Protein AF-A0A6V8LMF3-F1 (afdb_monomer)

Organism: NCBI:txid2730080

Solvent-accessible surface area (backbone atoms only — not comparable to full-atom values): 25189 Å² total; per-residue (Å²): 109,76,64,63,50,51,52,49,38,40,50,51,19,36,48,52,44,14,54,53,32,32,77,78,60,32,67,36,40,14,51,28,51,42,49,39,64,62,37,48,78,72,74,41,66,30,35,43,54,51,30,29,53,50,18,48,52,34,20,50,54,44,48,53,54,42,51,53,53,43,52,54,30,54,76,69,75,42,95,41,70,72,56,52,54,54,45,51,57,57,26,46,41,9,45,52,21,30,60,53,60,75,50,78,92,62,89,83,83,75,89,79,80,83,77,92,78,90,75,82,78,86,81,84,91,80,89,87,91,82,90,87,88,87,86,92,74,93,69,85,76,75,70,76,80,70,62,70,58,76,77,80,84,77,72,82,71,38,59,34,19,46,51,2,17,51,50,14,30,52,53,38,47,50,46,68,75,65,45,96,54,73,58,32,66,48,29,69,79,39,78,48,23,34,49,28,50,28,46,55,33,9,52,50,4,15,52,42,11,49,39,48,69,40,100,56,12,57,59,43,41,53,53,55,26,40,51,55,26,49,53,54,52,50,41,48,52,43,23,75,73,68,43,54,88,52,32,74,72,92,62,91,75,76,95,40,70,55,46,49,57,25,44,29,46,29,70,74,50,72,61,63,59,37,51,53,50,51,52,46,17,45,72,54,9,18,20,35,55,57,55,67,39,49,69,39,36,55,22,51,58,29,10,58,71,31,96,56,34,54,87,73,64,73,63,38,57,55,44,21,55,51,46,27,50,50,52,42,50,47,26,31,50,38,37,74,69,66,57,56,70,66,60,55,48,51,51,51,48,51,54,44,52,51,43,50,48,36,16,69,55,49,3,27,73,37,9,20,25,41,26,53,43,24,55,41,36,50,38,52,49,29,25,58,54,11,70,73,14,53,56,40,68,40,48,47,84,86,69,80,76,83,49,55,32,31,50,64,36,37,42,68,17,40,46,74,70,24,55,75,68,35,38,61,39,62,44,42,30,73,66,59,62,42,42,86,45,36,91,78,40,35,46,43,52,19,49,76,85,42,76,52,94,60,38,58,46,51,51,27,8,53,54,17,10,50,43,28,35,52,61,48,50,59,78,72

InterPro domains:
  IPR017896 4Fe-4S ferredoxin-type, iron-sulphur binding domain [PF13187] (399-442)
  IPR017896 4Fe-4S ferredoxin-type, iron-sulphur binding domain [PS51379] (391-419)
  IPR017900 4Fe-4S ferredoxin, iron-sulphur binding, conserved site [PS00198] (428-439)
  IPR051684 Electron Transfer/Redox Process [PTHR30176] (280-446)

Nearest PDB structures (foldseek):
  8vp8-assembly1_B  TM=1.347E-01  e=2.973E+00  Acetivibrio thermocellus ATCC 27405

Sequence (476 aa):
MRRALLTLLAALGFLLPAAHAHRWHGLPEALAWLVPALALFTGREFARRAAQLALLAGSLVLVDTMLHFIMLRSAMGAPWMRLALILSASALVPLAAAWALERPLSPTARAGRESPGDAAPEGPTGASPEEETASREGRSEVAPRAVAASPALAGRSPWPGLAAAALAFAGLAAVQLKAARPMLLAERFVPGAGWLEAALLALYAGFAAEALLRKDGGRARRLLWGVFSAAFFAQLALGLAGFDRFLMSGALHLPVPALIAAGPLYRGEGLFMLALFAGAVLLVGPGWCSHLCYIGAWDSACSQALKRPAEAPRRMRAARAVLAALALGGAWAMGRAGVPAWTAGALAAGFGLAGVGVMLFVSRRLGVMAHCAGWCPMGLAAGLLGRLSPWRLAVAEGCTGCGRCARACRYDALRPEDLARRAPGVSCSLCRDCLERCPHGVLSLTFLGRSRPWTEPAYAALAGALMAVFLGVARL

Mean predicted aligned error: 9.62 Å

pLDDT: mean 84.79, std 18.77, range [25.39, 98.0]

Foldseek 3Di:
DLLVVLLVLLVLLLQLLLVVCCVPPNNLLSVLSCLLVVLLVVVDPLSLVVSLVSSLVSLVVLVVVLVVVLVVCVVVVHDCPVVNVVSNVSSVSSVVSSVSSVDRSDPPPPPDDPDPDPDDDDDDDDDDDDDDDDDDDDDPPPPPPQPPQLPPDDDPDLVLLNLLLVLLLVLLVCCCVPPPDPLFLLCLVPPPNSSSLSSNLSNQLSVQLVCCVDLCNLVSLLVLLQVLLVLLVVLVVCCVVVVVSSADPPDDDPLAVLCLQLVCLQAVDDPPSVVVLLVLCQLQFLLCLSQPRSVSSLLLVLLVLDPWFAQDDPVLQVQLVVLLCCRNVVSNVCSVVVPDPVVNVVVSVVLRVVLSVCSNPVSNVRSASSSLQRRRSVSLVSLVSSVNHQKFKFFAPPDPLPCQLCRQHSQNFCPSVCVVVRGTHSNDSVSCSSQSRDPSNRIAMGGNPDGDSCRSSNSSSSSSSVSSNCSRSVHD

Secondary structure (DSSP, 8-state):
-HHHHHHHHHHHHHHHHHHHHHHHH-HHHHHHHHHHHHHGGG--HHHHHHHHHHHHHHHHHHHHHHHHHHHHHHHTT---HHHHHHHHHHHHHHHHHHHHTTS-SS-TTS-S-------PPPPPP----------------------------SS--SHHHHHHHHHHHHHHHHHHHH-SS--STGGGTSTTHHHHHHHHHHHHHHHHHHHHTSTTHHHHHHHHHHHHHHHHHHHHHHHHTT-GGG-SSSS-----TTHHHHHHHHHS--THHHHHHHHHHHHHGGGHHHHT-HHHHHHHHHHTTSSSPPPPPTHHHHHHHHHHHHHHHHHHHHHHTT--HHHHHHHHHHHHHHHHHIIIIIIHHHSS-HIIIII-HHHHHHHHHGGGSSEEEEE-TT-----TTGGG-TT----HHHHHTTS--TT-----TTGGG-TT--EEEEETTB--TTHHHHHHHHHHHHHHHHHHT---

Radius of gyration: 27.99 Å; Cα contacts (8 Å, |Δi|>4): 701; chains: 1; bounding box: 74×51×94 Å

Structure (mmCIF, N/CA/C/O backbone):
data_AF-A0A6V8LMF3-F1
#
_entry.id   AF-A0A6V8LMF3-F1
#
loop_
_atom_site.group_PDB
_atom_site.id
_atom_site.type_symbol
_atom_site.label_atom_id
_atom_site.label_alt_id
_atom_site.label_comp_id
_atom_site.label_asym_id
_atom_site.label_entity_id
_atom_site.label_seq_id
_atom_site.pdbx_PDB_ins_code
_atom_site.Cartn_x
_atom_site.Cartn_y
_atom_site.Cartn_z
_atom_site.occupancy
_atom_site.B_iso_or_equiv
_atom_site.auth_seq_id
_atom_site.auth_comp_id
_atom_site.auth_asym_id
_atom_site.auth_atom_id
_atom_site.pdbx_PDB_model_num
ATOM 1 N N . MET A 1 1 ? 32.854 28.555 0.740 1.00 59.69 1 MET A N 1
ATOM 2 C CA . MET A 1 1 ? 33.707 27.584 0.010 1.00 59.69 1 MET A CA 1
ATOM 3 C C . MET A 1 1 ? 33.389 26.124 0.350 1.00 59.69 1 MET A C 1
ATOM 5 O O . MET A 1 1 ? 32.987 25.402 -0.549 1.00 59.69 1 MET A O 1
ATOM 9 N N . ARG A 1 2 ? 33.451 25.681 1.619 1.00 78.12 2 ARG A N 1
ATOM 10 C CA . ARG A 1 2 ? 33.217 24.263 1.994 1.00 78.12 2 ARG A CA 1
ATOM 11 C C . ARG A 1 2 ? 31.856 23.687 1.557 1.00 78.12 2 ARG A C 1
ATOM 13 O O . ARG A 1 2 ? 31.804 22.556 1.106 1.00 78.12 2 ARG A O 1
ATOM 20 N N . ARG A 1 3 ? 30.763 24.458 1.649 1.00 74.31 3 ARG A N 1
ATOM 21 C CA . ARG A 1 3 ? 29.421 24.003 1.223 1.00 74.31 3 ARG A CA 1
ATOM 22 C C . ARG A 1 3 ? 29.290 23.868 -0.292 1.00 74.31 3 ARG A C 1
ATOM 24 O O . ARG A 1 3 ? 28.854 22.825 -0.746 1.00 74.31 3 ARG A O 1
ATOM 31 N N . ALA A 1 4 ? 29.726 24.886 -1.036 1.00 80.19 4 ALA A N 1
ATOM 32 C CA . ALA A 1 4 ? 29.728 24.874 -2.499 1.00 80.19 4 ALA A CA 1
ATOM 33 C C . ALA A 1 4 ? 30.527 23.682 -3.055 1.00 80.19 4 ALA A C 1
ATOM 35 O O . ALA A 1 4 ? 30.099 23.037 -4.006 1.00 80.19 4 ALA A O 1
ATOM 36 N N . LEU A 1 5 ? 31.647 23.342 -2.404 1.00 83.00 5 LEU A N 1
ATOM 37 C CA . LEU A 1 5 ? 32.447 22.171 -2.749 1.00 83.00 5 LEU A CA 1
ATOM 38 C C . LEU A 1 5 ? 31.700 20.852 -2.483 1.00 83.00 5 LEU A C 1
ATOM 40 O O . LEU A 1 5 ? 31.693 19.981 -3.344 1.00 83.00 5 LEU A O 1
ATOM 44 N N . LEU A 1 6 ? 31.041 20.705 -1.327 1.00 81.88 6 LEU A N 1
ATOM 45 C CA . LEU A 1 6 ? 30.266 19.497 -1.003 1.00 81.88 6 LEU A CA 1
ATOM 46 C C . LEU A 1 6 ? 29.049 19.327 -1.924 1.00 81.88 6 LEU A C 1
ATOM 48 O O . LEU A 1 6 ? 28.745 18.208 -2.327 1.00 81.88 6 LEU A O 1
ATOM 52 N N . THR A 1 7 ? 28.371 20.419 -2.289 1.00 82.25 7 THR A N 1
ATOM 53 C CA . THR A 1 7 ? 27.249 20.379 -3.239 1.00 82.25 7 THR A CA 1
ATOM 54 C C . THR A 1 7 ? 27.712 20.060 -4.655 1.00 82.25 7 THR A C 1
ATOM 56 O O . THR A 1 7 ? 27.062 19.268 -5.329 1.00 82.25 7 THR A O 1
ATOM 59 N N . LEU A 1 8 ? 28.845 20.622 -5.093 1.00 86.75 8 LEU A N 1
ATOM 60 C CA . LEU A 1 8 ? 29.443 20.301 -6.390 1.00 86.75 8 LEU A CA 1
ATOM 61 C C . LEU A 1 8 ? 29.857 18.827 -6.451 1.00 86.75 8 LEU A C 1
ATOM 63 O O . LEU A 1 8 ? 29.553 18.143 -7.422 1.00 86.75 8 LEU A O 1
ATOM 67 N N . LEU A 1 9 ? 30.498 18.326 -5.393 1.00 88.81 9 LEU A N 1
ATOM 68 C CA . LEU A 1 9 ? 30.912 16.930 -5.296 1.00 88.81 9 LEU A CA 1
ATOM 69 C C . LEU A 1 9 ? 29.707 15.981 -5.310 1.00 88.81 9 LEU A C 1
ATOM 71 O O . LEU A 1 9 ? 29.722 14.993 -6.037 1.00 88.81 9 LEU A O 1
ATOM 75 N N . ALA A 1 10 ? 28.644 16.306 -4.568 1.00 86.81 10 ALA A N 1
ATOM 76 C CA . ALA A 1 10 ? 27.396 15.549 -4.606 1.00 86.81 10 ALA A CA 1
ATOM 77 C C . ALA A 1 10 ? 26.768 15.554 -6.009 1.00 86.81 10 ALA A C 1
ATOM 79 O O . ALA A 1 10 ? 26.396 14.495 -6.509 1.00 86.81 10 ALA A O 1
ATOM 80 N N . ALA A 1 11 ? 26.700 16.715 -6.670 1.00 89.25 11 ALA A N 1
ATOM 81 C CA . ALA A 1 11 ? 26.161 16.831 -8.023 1.00 89.25 11 ALA A CA 1
ATOM 82 C C . ALA A 1 11 ? 26.953 15.979 -9.028 1.00 89.25 11 ALA A C 1
ATOM 84 O O . ALA A 1 11 ? 26.361 15.182 -9.754 1.00 89.25 11 ALA A O 1
ATOM 85 N N . LEU A 1 12 ? 28.285 16.081 -9.024 1.00 91.62 12 LEU A N 1
ATOM 86 C CA . LEU A 1 12 ? 29.156 15.273 -9.884 1.00 91.62 12 LEU A CA 1
ATOM 87 C C . LEU A 1 12 ? 29.025 13.772 -9.593 1.00 91.62 12 LEU A C 1
ATOM 89 O O . LEU A 1 12 ? 28.978 12.970 -10.525 1.00 91.62 12 LEU A O 1
ATOM 93 N N . GLY A 1 13 ? 28.912 13.397 -8.316 1.00 92.06 13 GLY A N 1
ATOM 94 C CA . GLY A 1 13 ? 28.732 12.009 -7.894 1.00 92.06 13 GLY A CA 1
ATOM 95 C C . GLY A 1 13 ? 27.474 11.353 -8.464 1.00 92.06 13 GLY A C 1
ATOM 96 O O . GLY A 1 13 ? 27.525 10.179 -8.815 1.00 92.06 13 GLY A O 1
ATOM 97 N N . PHE A 1 14 ? 26.370 12.095 -8.603 1.00 93.25 14 PHE A N 1
ATOM 98 C CA . PHE A 1 14 ? 25.139 11.589 -9.227 1.00 93.25 14 PHE A CA 1
ATOM 99 C C . PHE A 1 14 ? 25.149 11.696 -10.755 1.00 93.25 14 PHE A C 1
ATOM 101 O O . PHE A 1 14 ? 24.626 10.813 -11.435 1.00 93.25 14 PHE A O 1
ATOM 108 N N . LEU A 1 15 ? 25.757 12.752 -11.305 1.00 94.19 15 LEU A N 1
ATOM 109 C CA . LEU A 1 15 ? 25.817 12.969 -12.752 1.00 94.19 15 LEU A CA 1
ATOM 110 C C . LEU A 1 15 ? 26.652 11.909 -13.474 1.00 94.19 15 LEU A C 1
ATOM 112 O O . LEU A 1 15 ? 26.315 11.558 -14.598 1.00 94.19 15 LEU A O 1
ATOM 116 N N . LEU A 1 16 ? 27.712 11.384 -12.854 1.00 93.12 16 LEU A N 1
ATOM 117 C CA . LEU A 1 16 ? 28.588 10.392 -13.487 1.00 93.12 16 LEU A CA 1
ATOM 118 C C . LEU A 1 16 ? 27.876 9.051 -13.776 1.00 93.12 16 LEU A C 1
ATOM 120 O O . LEU A 1 16 ? 27.836 8.659 -14.946 1.00 93.12 16 LEU A O 1
ATOM 124 N N . PRO A 1 17 ? 27.255 8.364 -12.792 1.00 92.19 17 PRO A N 1
ATOM 125 C CA . PRO A 1 17 ? 26.441 7.175 -13.056 1.00 92.19 17 PRO A CA 1
ATOM 126 C C . PRO A 1 17 ? 25.257 7.464 -13.984 1.00 92.19 17 PRO A C 1
ATOM 128 O O . PRO A 1 17 ? 24.953 6.648 -14.850 1.00 92.19 17 PRO A O 1
ATOM 131 N N . ALA A 1 18 ? 24.625 8.637 -13.864 1.00 93.12 18 ALA A N 1
ATOM 132 C CA . ALA A 1 18 ? 23.522 9.025 -14.740 1.00 93.12 18 ALA A CA 1
ATOM 133 C C . ALA A 1 18 ? 23.970 9.184 -16.203 1.00 93.12 18 ALA A C 1
ATOM 135 O O . ALA A 1 18 ? 23.322 8.662 -17.106 1.00 93.12 18 ALA A O 1
ATOM 136 N N . ALA A 1 19 ? 25.100 9.849 -16.455 1.00 93.44 19 ALA A N 1
ATOM 137 C CA . ALA A 1 19 ? 25.666 9.995 -17.795 1.00 93.44 19 ALA A CA 1
ATOM 138 C C . ALA A 1 19 ? 26.094 8.643 -18.383 1.00 93.44 19 ALA A C 1
ATOM 140 O O . ALA A 1 19 ? 25.890 8.394 -19.573 1.00 93.44 19 ALA A O 1
ATOM 141 N N . HIS A 1 20 ? 26.641 7.755 -17.549 1.00 91.94 20 HIS A N 1
ATOM 142 C CA . HIS A 1 20 ? 26.930 6.383 -17.947 1.00 91.94 20 HIS A CA 1
ATOM 143 C C . HIS A 1 20 ? 25.646 5.644 -18.359 1.00 91.94 20 HIS A C 1
ATOM 145 O O . HIS A 1 20 ? 25.574 5.142 -19.479 1.00 91.94 20 HIS A O 1
ATOM 151 N N . ALA A 1 21 ? 24.611 5.650 -17.516 1.00 90.00 21 ALA A N 1
ATOM 152 C CA . ALA A 1 21 ? 23.329 5.019 -17.821 1.00 90.00 21 ALA A CA 1
ATOM 153 C C . ALA A 1 21 ? 22.676 5.608 -19.082 1.00 90.00 21 ALA A C 1
ATOM 155 O O . ALA A 1 21 ? 22.162 4.862 -19.908 1.00 90.00 21 ALA A O 1
ATOM 156 N N . HIS A 1 22 ? 22.776 6.925 -19.296 1.00 92.69 22 HIS A N 1
ATOM 157 C CA . HIS A 1 22 ? 22.253 7.574 -20.498 1.00 92.69 22 HIS A CA 1
ATOM 158 C C . HIS A 1 22 ? 22.8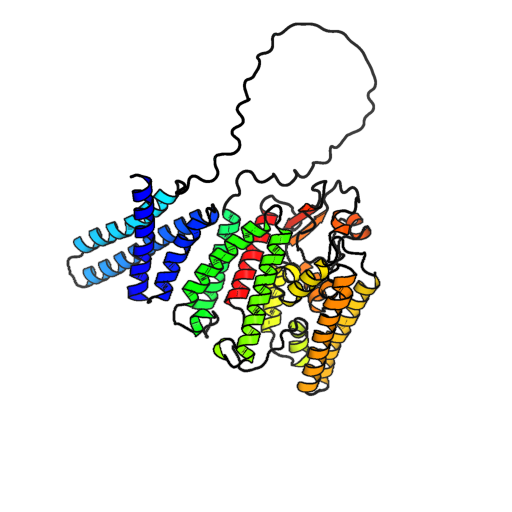65 7.011 -21.780 1.00 92.69 22 HIS A C 1
ATOM 160 O O . HIS A 1 22 ? 22.155 6.774 -22.756 1.00 92.69 22 HIS A O 1
ATOM 166 N N . ARG A 1 23 ? 24.180 6.775 -21.763 1.00 90.88 23 ARG A N 1
ATOM 167 C CA . ARG A 1 23 ? 24.924 6.275 -22.920 1.00 90.88 23 ARG A CA 1
ATOM 168 C C . ARG A 1 23 ? 24.527 4.851 -23.315 1.00 90.88 23 ARG A C 1
ATOM 170 O O . ARG A 1 23 ? 24.560 4.542 -24.501 1.00 90.88 23 ARG A O 1
ATOM 177 N N . TRP A 1 24 ? 24.200 3.998 -22.346 1.00 85.38 24 TRP A N 1
ATOM 178 C CA . TRP A 1 24 ? 23.953 2.569 -22.581 1.00 85.38 24 TRP A CA 1
ATOM 179 C C . TRP A 1 24 ? 22.476 2.193 -22.621 1.00 85.38 24 TRP A C 1
ATOM 181 O O . TRP A 1 24 ? 22.095 1.295 -23.365 1.00 85.38 24 TRP A O 1
ATOM 191 N N . HIS A 1 25 ? 21.653 2.891 -21.843 1.00 85.31 25 HIS A N 1
ATOM 192 C CA . HIS A 1 25 ? 20.264 2.518 -21.597 1.00 85.31 25 HIS A CA 1
ATOM 193 C C . HIS A 1 25 ? 19.264 3.656 -21.850 1.00 85.31 25 HIS A C 1
ATOM 195 O O . HIS A 1 25 ? 18.053 3.473 -21.744 1.00 85.31 25 HIS A O 1
ATOM 201 N N . GLY A 1 26 ? 19.749 4.842 -22.226 1.00 89.19 26 GLY A N 1
ATOM 202 C CA . GLY A 1 26 ? 18.910 5.980 -22.582 1.00 89.19 26 GLY A CA 1
ATOM 203 C C . GLY A 1 26 ? 18.492 6.857 -21.400 1.00 89.19 26 GLY A C 1
ATOM 204 O O . GLY A 1 26 ? 18.933 6.720 -20.259 1.00 89.19 26 GLY A O 1
ATOM 205 N N . LEU A 1 27 ? 17.670 7.863 -21.700 1.00 90.12 27 LEU A N 1
ATOM 206 C CA . LEU A 1 27 ? 17.324 8.938 -20.766 1.00 90.12 27 LEU A CA 1
ATOM 207 C C . LEU A 1 27 ? 16.587 8.481 -19.491 1.00 90.12 27 LEU A C 1
ATOM 209 O O . LEU A 1 27 ? 16.936 8.984 -18.422 1.00 90.12 27 LEU A O 1
ATOM 213 N N . PRO A 1 28 ? 15.596 7.572 -19.532 1.00 88.75 28 PRO A N 1
ATOM 214 C CA . PRO A 1 28 ? 14.814 7.280 -18.332 1.00 88.75 28 PRO A CA 1
ATOM 215 C C . PRO A 1 28 ? 15.634 6.616 -17.219 1.00 88.75 28 PRO A C 1
ATOM 217 O O . PRO A 1 28 ? 15.500 6.982 -16.051 1.00 88.75 28 PRO A O 1
ATOM 220 N N . GLU A 1 29 ? 16.542 5.710 -17.575 1.00 86.75 29 GLU A N 1
ATOM 221 C CA . GLU A 1 29 ? 17.447 5.079 -16.611 1.00 86.75 29 GLU A CA 1
ATOM 222 C C . GLU A 1 29 ? 18.454 6.078 -16.035 1.00 86.75 29 GLU A C 1
ATOM 224 O O . GLU A 1 29 ? 18.713 6.074 -14.832 1.00 86.75 29 GLU A O 1
ATOM 229 N N . ALA A 1 30 ? 18.950 7.010 -16.853 1.00 91.19 30 ALA A N 1
ATOM 230 C CA . ALA A 1 30 ? 19.786 8.110 -16.378 1.00 91.19 30 ALA A CA 1
ATOM 231 C C . ALA A 1 30 ? 19.070 8.973 -15.329 1.00 91.19 30 ALA A C 1
ATOM 233 O O . ALA A 1 30 ? 19.651 9.317 -14.300 1.00 91.19 30 ALA A O 1
ATOM 234 N N . LEU A 1 31 ? 17.791 9.289 -15.557 1.00 92.94 31 LEU A N 1
ATOM 235 C CA . LEU A 1 31 ? 16.988 10.053 -14.603 1.00 92.94 31 LEU A CA 1
ATOM 236 C C . LEU A 1 31 ? 16.766 9.286 -13.294 1.00 92.94 31 LEU A C 1
ATOM 238 O O . LEU A 1 31 ? 16.767 9.909 -12.231 1.00 92.94 31 LEU A O 1
ATOM 242 N N . ALA A 1 32 ? 16.635 7.955 -13.337 1.00 90.31 32 ALA A N 1
ATOM 243 C CA . ALA A 1 32 ? 16.480 7.130 -12.136 1.00 90.31 32 ALA A CA 1
ATOM 244 C C . ALA A 1 32 ? 17.669 7.289 -11.167 1.00 90.31 32 ALA A C 1
ATOM 246 O O . ALA A 1 32 ? 17.469 7.378 -9.954 1.00 90.31 32 ALA A O 1
ATOM 247 N N . TRP A 1 33 ? 18.892 7.435 -11.689 1.00 90.81 33 TRP A N 1
ATOM 248 C CA . TRP A 1 33 ? 20.096 7.708 -10.890 1.00 90.81 33 TRP A CA 1
ATOM 249 C C . TRP A 1 33 ? 20.100 9.086 -10.216 1.00 90.81 33 TRP A C 1
ATOM 251 O O . TRP A 1 33 ? 20.767 9.270 -9.197 1.00 90.81 33 TRP A O 1
ATOM 261 N N . LEU A 1 34 ? 19.336 10.049 -10.737 1.00 92.75 34 LEU A N 1
ATOM 262 C CA . LEU A 1 34 ? 19.232 11.403 -10.181 1.00 92.75 34 LEU A CA 1
ATOM 263 C C . LEU A 1 34 ? 18.129 11.533 -9.118 1.00 92.75 34 LEU A C 1
ATOM 265 O O . LEU A 1 34 ? 18.137 12.480 -8.329 1.00 92.75 34 LEU A O 1
ATOM 269 N N . VAL A 1 35 ? 17.198 10.577 -9.044 1.00 91.31 35 VAL A N 1
ATOM 270 C CA . VAL A 1 35 ? 16.076 10.593 -8.089 1.00 91.31 35 VAL A CA 1
ATOM 271 C C . VAL A 1 35 ? 16.532 10.710 -6.620 1.00 91.31 35 VAL A C 1
ATOM 273 O O . VAL A 1 35 ? 15.997 11.563 -5.902 1.00 91.31 35 VAL A O 1
ATOM 276 N N . PRO A 1 36 ? 17.542 9.958 -6.135 1.00 89.12 36 PRO A N 1
ATOM 277 C CA . PRO A 1 36 ? 18.035 10.112 -4.764 1.00 89.12 36 PRO A CA 1
ATOM 278 C C . PRO A 1 36 ? 18.632 11.498 -4.474 1.00 89.12 36 PRO A C 1
ATOM 280 O O . PRO A 1 36 ? 18.541 11.968 -3.340 1.00 89.12 36 PRO A O 1
ATOM 283 N N . ALA A 1 37 ? 19.185 12.183 -5.482 1.00 88.44 37 ALA A N 1
ATOM 284 C CA . ALA A 1 37 ? 19.704 13.543 -5.330 1.00 88.44 37 ALA A CA 1
ATOM 285 C C . ALA A 1 37 ? 18.575 14.540 -5.028 1.00 88.44 37 ALA A C 1
ATOM 287 O O . ALA A 1 37 ? 18.714 15.387 -4.146 1.00 88.44 37 ALA A O 1
ATOM 288 N N . LEU A 1 38 ? 17.420 14.390 -5.688 1.00 84.94 38 LEU A N 1
ATOM 289 C CA . LEU A 1 38 ? 16.223 15.192 -5.407 1.00 84.94 38 LEU A CA 1
ATOM 290 C C . LEU A 1 38 ? 15.674 14.924 -3.997 1.00 84.94 38 LEU A C 1
ATOM 292 O O . LEU A 1 38 ? 15.180 15.827 -3.321 1.00 84.94 38 LEU A O 1
ATOM 296 N N . ALA A 1 39 ? 15.804 13.690 -3.507 1.00 83.19 39 ALA A N 1
ATOM 297 C CA . ALA A 1 39 ? 15.355 13.320 -2.168 1.00 83.19 39 ALA A CA 1
ATOM 298 C C . ALA A 1 39 ? 16.119 14.057 -1.054 1.00 83.19 39 ALA A C 1
ATOM 300 O O . ALA A 1 39 ? 15.576 14.239 0.040 1.00 83.19 39 ALA A O 1
ATOM 301 N N . LEU A 1 40 ? 17.348 14.521 -1.316 1.00 85.19 40 LEU A N 1
ATOM 302 C CA . LEU A 1 40 ? 18.151 15.278 -0.348 1.00 85.19 40 LEU A CA 1
ATOM 303 C C . LEU A 1 40 ? 17.462 16.578 0.094 1.00 85.19 40 LEU A C 1
ATOM 305 O O . LEU A 1 40 ? 17.608 16.979 1.251 1.00 85.19 40 LEU A O 1
ATOM 309 N N . PHE A 1 41 ? 16.642 17.188 -0.769 1.00 83.00 41 PHE A N 1
ATOM 310 C CA . PHE A 1 41 ? 15.876 18.396 -0.438 1.00 83.00 41 PHE A CA 1
ATOM 311 C C . PHE A 1 41 ? 14.794 18.162 0.623 1.00 83.00 41 PHE A C 1
ATOM 313 O O . PHE A 1 41 ? 14.344 19.108 1.263 1.00 83.00 41 PHE A O 1
ATOM 320 N N . THR A 1 42 ? 14.401 16.908 0.870 1.00 81.19 42 THR A N 1
ATOM 321 C CA . THR A 1 42 ? 13.424 16.584 1.922 1.00 81.19 42 THR A CA 1
ATOM 322 C C . THR A 1 42 ? 13.979 16.766 3.337 1.00 81.19 42 THR A C 1
ATOM 324 O O . THR A 1 42 ? 13.208 16.758 4.297 1.00 81.19 42 THR A O 1
ATOM 327 N N . GLY A 1 43 ? 15.306 16.878 3.488 1.00 78.75 43 GLY A N 1
ATOM 328 C CA . GLY A 1 43 ? 15.981 16.996 4.784 1.00 78.75 43 GLY A CA 1
ATOM 329 C C . GLY A 1 43 ? 15.880 15.747 5.669 1.00 78.75 43 GLY A C 1
ATOM 330 O O . GLY A 1 43 ? 16.235 15.797 6.845 1.00 78.75 43 GLY A O 1
ATOM 331 N N . ARG A 1 44 ? 15.382 14.625 5.136 1.00 82.81 44 ARG A N 1
ATOM 332 C CA . ARG A 1 44 ? 15.163 13.390 5.900 1.00 82.81 44 ARG A CA 1
ATOM 333 C C . ARG A 1 44 ? 16.424 12.538 5.973 1.00 82.81 44 ARG A C 1
ATOM 335 O O . ARG A 1 44 ? 17.144 12.378 4.989 1.00 82.81 44 ARG A O 1
ATOM 342 N N . GLU A 1 45 ? 16.648 11.932 7.138 1.00 85.06 45 GLU A N 1
ATOM 343 C CA . GLU A 1 45 ? 17.793 11.046 7.382 1.00 85.06 45 GLU A CA 1
ATOM 344 C C . GLU A 1 45 ? 17.797 9.853 6.422 1.00 85.06 45 GLU A C 1
ATOM 346 O O . GLU A 1 45 ? 18.816 9.570 5.797 1.00 85.06 45 GLU A O 1
ATOM 351 N N . PHE A 1 46 ? 16.646 9.193 6.248 1.00 87.19 46 PHE A N 1
ATOM 352 C CA . PHE A 1 46 ? 16.498 8.087 5.303 1.00 87.19 46 PHE A CA 1
ATOM 353 C C . PHE A 1 46 ? 16.891 8.494 3.877 1.00 87.19 46 PHE A C 1
ATOM 355 O O . PHE A 1 46 ? 17.674 7.790 3.248 1.00 87.19 46 PHE A O 1
ATOM 362 N N . ALA A 1 47 ? 16.399 9.635 3.383 1.00 86.62 47 ALA A N 1
ATOM 363 C CA . ALA A 1 47 ? 16.697 10.105 2.032 1.00 86.62 47 ALA A CA 1
ATOM 364 C C . ALA A 1 47 ? 18.201 10.337 1.837 1.00 86.62 47 ALA A C 1
ATOM 366 O O . ALA A 1 47 ? 18.760 9.958 0.810 1.00 86.62 47 ALA A O 1
ATOM 367 N N . ARG A 1 48 ? 18.879 10.877 2.858 1.00 88.56 48 ARG A N 1
ATOM 368 C CA . ARG A 1 48 ? 20.337 11.039 2.842 1.00 88.56 48 ARG A CA 1
ATOM 369 C C . ARG A 1 48 ? 21.070 9.700 2.796 1.00 88.56 48 ARG A C 1
ATOM 371 O O . ARG A 1 48 ? 22.001 9.550 2.012 1.00 88.56 48 ARG A O 1
ATOM 378 N N . ARG A 1 49 ? 20.640 8.712 3.586 1.00 89.38 49 ARG A N 1
ATOM 379 C CA . ARG A 1 49 ? 21.223 7.359 3.551 1.00 89.38 49 ARG A CA 1
ATOM 380 C C . ARG A 1 49 ? 20.949 6.636 2.231 1.00 89.38 49 ARG A C 1
ATOM 382 O O . ARG A 1 49 ? 21.846 5.988 1.707 1.00 89.38 49 ARG A O 1
ATOM 389 N N . ALA A 1 50 ? 19.760 6.790 1.654 1.00 87.81 50 ALA A N 1
ATOM 390 C CA . ALA A 1 50 ? 19.432 6.244 0.338 1.00 87.81 50 ALA A CA 1
ATOM 391 C C . ALA A 1 50 ? 20.303 6.866 -0.766 1.00 87.81 50 ALA A C 1
ATOM 393 O O . ALA A 1 50 ? 20.833 6.150 -1.608 1.00 87.81 50 ALA A O 1
ATOM 394 N N . ALA A 1 51 ? 20.514 8.183 -0.716 1.00 90.94 51 ALA A N 1
ATOM 395 C CA . ALA A 1 51 ? 21.425 8.902 -1.601 1.00 90.94 51 ALA A CA 1
ATOM 396 C C . ALA A 1 51 ? 22.878 8.405 -1.479 1.00 90.94 51 ALA A C 1
ATOM 398 O O . ALA A 1 51 ? 23.532 8.190 -2.495 1.00 90.94 51 ALA A O 1
ATOM 399 N N . GLN A 1 52 ? 23.365 8.146 -0.259 1.00 91.00 52 GLN A N 1
ATOM 400 C CA . GLN A 1 52 ? 24.681 7.528 -0.049 1.00 91.00 52 GLN A CA 1
ATOM 401 C C . GLN A 1 52 ? 24.773 6.140 -0.688 1.00 91.00 52 GLN A C 1
ATOM 403 O O . GLN A 1 52 ? 25.716 5.875 -1.425 1.00 91.00 52 GLN A O 1
ATOM 408 N N . LEU A 1 53 ? 23.787 5.271 -0.448 1.00 90.81 53 LEU A N 1
ATOM 409 C CA . LEU A 1 53 ? 23.763 3.927 -1.032 1.00 90.81 53 LEU A CA 1
ATOM 410 C C . LEU A 1 53 ? 23.724 3.966 -2.563 1.00 90.81 53 LEU A C 1
ATOM 412 O O . LEU A 1 53 ? 24.424 3.188 -3.204 1.00 90.81 53 LEU A O 1
ATOM 416 N N . ALA A 1 54 ? 22.965 4.896 -3.147 1.00 91.44 54 ALA A N 1
ATOM 417 C CA . ALA A 1 54 ? 22.938 5.096 -4.590 1.00 91.44 54 ALA A CA 1
ATOM 418 C C . ALA A 1 54 ? 24.314 5.513 -5.129 1.00 91.44 54 ALA A C 1
ATOM 420 O O . ALA A 1 54 ? 24.779 4.948 -6.108 1.00 91.44 54 ALA A O 1
ATOM 421 N N . LEU A 1 55 ? 25.021 6.432 -4.472 1.00 93.31 55 LEU A N 1
ATOM 422 C CA . LEU A 1 55 ? 26.372 6.823 -4.892 1.00 93.31 55 LEU A CA 1
ATOM 423 C C . LEU A 1 55 ? 27.379 5.666 -4.801 1.00 93.31 55 LEU A C 1
ATOM 425 O O . LEU A 1 55 ? 28.201 5.500 -5.702 1.00 93.31 55 LEU A O 1
ATOM 429 N N . LEU A 1 56 ? 27.288 4.838 -3.755 1.00 93.88 56 LEU A N 1
ATOM 430 C CA . LEU A 1 56 ? 28.104 3.626 -3.632 1.00 93.88 56 LEU A CA 1
ATOM 431 C C . LEU A 1 56 ? 27.801 2.632 -4.761 1.00 93.88 56 LEU A C 1
ATOM 433 O O . LEU A 1 56 ? 28.725 2.135 -5.401 1.00 93.88 56 LEU A O 1
ATOM 437 N N . ALA A 1 57 ? 26.521 2.392 -5.057 1.00 91.56 57 ALA A N 1
ATOM 438 C CA . ALA A 1 57 ? 26.110 1.546 -6.175 1.00 91.56 57 ALA A CA 1
ATOM 439 C C . ALA A 1 57 ? 26.600 2.104 -7.521 1.00 91.56 57 ALA A C 1
ATOM 441 O O . ALA A 1 57 ? 27.094 1.353 -8.356 1.00 91.56 57 ALA A O 1
ATOM 442 N N . GLY A 1 58 ? 26.533 3.423 -7.709 1.00 91.19 58 GLY A N 1
ATOM 443 C CA . GLY A 1 58 ? 27.037 4.094 -8.904 1.00 91.19 58 GLY A CA 1
ATOM 444 C C . GLY A 1 58 ? 28.542 3.905 -9.084 1.00 91.19 58 GLY A C 1
ATOM 445 O O . GLY A 1 58 ? 28.997 3.654 -10.196 1.00 91.19 58 GLY A O 1
ATOM 446 N N . SER A 1 59 ? 29.314 3.944 -7.994 1.00 92.75 59 SER A N 1
ATOM 447 C CA . SER A 1 59 ? 30.743 3.614 -8.038 1.00 92.75 59 SER A CA 1
ATOM 448 C C . SER A 1 59 ? 30.980 2.168 -8.486 1.00 92.75 59 SER A C 1
ATOM 450 O O . SER A 1 59 ? 31.791 1.942 -9.380 1.00 92.75 59 SER A O 1
ATOM 452 N N . LEU A 1 60 ? 30.229 1.201 -7.945 1.00 93.00 60 LEU A N 1
ATOM 453 C CA . LEU A 1 60 ? 30.348 -0.209 -8.339 1.00 93.00 60 LEU A CA 1
ATOM 454 C C . LEU A 1 60 ? 30.032 -0.430 -9.825 1.00 93.00 60 LEU A C 1
ATOM 456 O O . LEU A 1 60 ? 30.773 -1.143 -10.493 1.00 93.00 60 LEU A O 1
ATOM 460 N N . VAL A 1 61 ? 28.992 0.218 -10.357 1.00 91.19 61 VAL A N 1
ATOM 461 C CA . VAL A 1 61 ? 28.640 0.146 -11.790 1.00 91.19 61 VAL A CA 1
ATOM 462 C C . VAL A 1 61 ? 29.766 0.695 -12.672 1.00 91.19 61 VAL A C 1
ATOM 464 O O . VAL A 1 61 ? 30.116 0.100 -13.694 1.00 91.19 61 VAL A O 1
ATOM 467 N N . LEU A 1 62 ? 30.375 1.813 -12.267 1.00 91.25 62 LEU A N 1
ATOM 468 C CA . LEU A 1 62 ? 31.511 2.387 -12.989 1.00 91.25 62 LEU A CA 1
ATOM 469 C C . LEU A 1 62 ? 32.748 1.474 -12.928 1.00 91.25 62 LEU A C 1
ATOM 471 O O . LEU A 1 62 ? 33.455 1.353 -13.929 1.00 91.25 62 LEU A O 1
ATOM 475 N N . VAL A 1 63 ? 32.994 0.809 -11.794 1.00 91.81 63 VAL A N 1
ATOM 476 C CA . VAL A 1 63 ? 34.083 -0.174 -11.643 1.00 91.81 63 VAL A CA 1
ATOM 477 C C . VAL A 1 63 ? 33.842 -1.414 -12.504 1.00 91.81 63 VAL A C 1
ATOM 479 O O . VAL A 1 63 ? 34.763 -1.855 -13.186 1.00 91.81 63 VAL A O 1
ATOM 482 N N . ASP A 1 64 ? 32.626 -1.953 -12.529 1.00 91.25 64 ASP A N 1
ATOM 483 C CA . ASP A 1 64 ? 32.275 -3.104 -13.371 1.00 91.25 64 ASP A CA 1
ATOM 484 C C . ASP A 1 64 ? 32.494 -2.795 -14.862 1.00 91.25 64 ASP A C 1
ATOM 486 O O . ASP A 1 64 ? 33.219 -3.502 -15.568 1.00 91.25 64 ASP A O 1
ATOM 490 N N . THR A 1 65 ? 32.002 -1.635 -15.305 1.00 88.69 65 THR A N 1
ATOM 491 C CA . THR A 1 65 ? 32.239 -1.119 -16.661 1.00 88.69 65 THR A CA 1
ATOM 492 C C . THR A 1 65 ? 33.733 -0.968 -16.957 1.00 88.69 65 THR A C 1
ATOM 494 O O . THR A 1 65 ? 34.203 -1.300 -18.049 1.00 88.69 65 THR A O 1
ATOM 497 N N . MET A 1 66 ? 34.502 -0.454 -15.994 1.00 89.31 66 MET A N 1
ATOM 498 C CA . MET A 1 66 ? 35.949 -0.315 -16.122 1.00 89.31 66 MET A CA 1
ATOM 499 C C . MET A 1 66 ? 36.623 -1.669 -16.336 1.00 89.31 66 MET A C 1
ATOM 501 O O . MET A 1 66 ? 37.434 -1.796 -17.257 1.00 89.31 66 MET A O 1
ATOM 505 N N . LEU A 1 67 ? 36.288 -2.670 -15.521 1.00 90.25 67 LEU A N 1
ATOM 506 C CA . LEU A 1 67 ? 36.839 -4.018 -15.645 1.00 90.25 67 LEU A CA 1
ATOM 507 C C . LEU A 1 67 ? 36.498 -4.625 -17.007 1.00 90.25 67 LEU A C 1
ATOM 509 O O . LEU A 1 67 ? 37.390 -5.155 -17.669 1.00 90.25 67 LEU A O 1
ATOM 513 N N . HIS A 1 68 ? 35.260 -4.459 -17.478 1.00 91.88 68 HIS A N 1
ATOM 514 C CA . HIS A 1 68 ? 34.845 -4.918 -18.803 1.00 91.88 68 HIS A CA 1
ATOM 515 C C . HIS A 1 68 ? 35.721 -4.332 -19.925 1.00 91.88 68 HIS A C 1
ATOM 517 O O . HIS A 1 68 ? 36.247 -5.069 -20.763 1.00 91.88 68 HIS A O 1
ATOM 523 N N . PHE A 1 69 ? 35.961 -3.016 -19.917 1.00 90.00 69 PHE A N 1
ATOM 524 C CA . PHE A 1 69 ? 36.809 -2.374 -20.926 1.00 90.00 69 PHE A CA 1
ATOM 525 C C . PHE A 1 69 ? 38.289 -2.753 -20.825 1.00 90.00 69 PHE A C 1
ATOM 527 O O . PHE A 1 69 ? 38.958 -2.871 -21.855 1.00 90.00 69 PHE A O 1
ATOM 534 N N . ILE A 1 70 ? 38.815 -2.930 -19.611 1.00 91.81 70 ILE A N 1
ATOM 535 C CA . ILE A 1 70 ? 40.197 -3.383 -19.408 1.00 91.81 70 ILE A CA 1
ATOM 536 C C . ILE A 1 70 ? 40.365 -4.795 -19.972 1.00 91.81 70 ILE A C 1
ATOM 538 O O . ILE A 1 70 ? 41.300 -5.026 -20.739 1.00 91.81 70 ILE A O 1
ATOM 542 N N . MET A 1 71 ? 39.440 -5.706 -19.660 1.00 92.25 71 MET A N 1
ATOM 543 C CA . MET A 1 71 ? 39.460 -7.080 -20.168 1.00 92.25 71 MET A CA 1
ATOM 544 C C . MET A 1 71 ? 39.386 -7.115 -21.695 1.00 92.25 71 MET A C 1
ATOM 546 O O . MET A 1 71 ? 40.191 -7.798 -22.327 1.00 92.25 71 MET A O 1
ATOM 550 N N . LEU A 1 72 ? 38.502 -6.312 -22.295 1.00 92.94 72 LEU A N 1
ATOM 551 C CA . LEU A 1 72 ? 38.385 -6.197 -23.748 1.00 92.94 72 LEU A CA 1
ATOM 552 C C . LEU A 1 72 ? 39.693 -5.706 -24.393 1.00 92.94 72 LEU A C 1
ATOM 554 O O . LEU A 1 72 ? 40.157 -6.282 -25.373 1.00 92.94 72 LEU A O 1
ATOM 558 N N . ARG A 1 73 ? 40.328 -4.662 -23.842 1.00 93.62 73 ARG A N 1
ATOM 559 C CA . ARG A 1 73 ? 41.595 -4.128 -24.383 1.00 93.62 73 ARG A CA 1
ATOM 560 C C . ARG A 1 73 ? 42.774 -5.069 -24.182 1.00 93.62 73 ARG A C 1
ATOM 562 O O . ARG A 1 73 ? 43.608 -5.165 -25.079 1.00 93.62 73 ARG A O 1
ATOM 569 N N . SER A 1 74 ? 42.822 -5.754 -23.043 1.00 92.38 74 SER A N 1
ATOM 570 C CA . SER A 1 74 ? 43.827 -6.777 -22.751 1.00 92.38 74 SER A CA 1
ATOM 571 C C . SER A 1 74 ? 43.743 -7.925 -23.760 1.00 92.38 74 SER A C 1
ATOM 573 O O . SER A 1 74 ? 44.754 -8.294 -24.352 1.00 92.38 74 SER A O 1
ATOM 575 N N . ALA A 1 75 ? 42.529 -8.400 -24.060 1.00 94.25 75 ALA A N 1
ATOM 576 C CA . ALA A 1 75 ? 42.297 -9.439 -25.064 1.00 94.25 75 ALA A CA 1
ATOM 577 C C . ALA A 1 75 ? 42.729 -9.022 -26.484 1.00 94.25 75 ALA A C 1
ATOM 579 O O . ALA A 1 75 ? 43.130 -9.867 -27.277 1.00 94.25 75 ALA A O 1
ATOM 580 N N . MET A 1 76 ? 42.690 -7.724 -26.800 1.00 94.25 76 MET A N 1
ATOM 581 C CA . MET A 1 76 ? 43.150 -7.172 -28.083 1.00 94.25 76 MET A CA 1
ATOM 582 C C . MET A 1 76 ? 44.646 -6.803 -28.101 1.00 94.25 76 MET A C 1
ATOM 584 O O . MET A 1 76 ? 45.109 -6.210 -29.073 1.00 94.25 76 MET A O 1
ATOM 588 N N . GLY A 1 77 ? 45.401 -7.071 -27.027 1.00 92.62 77 GLY A N 1
ATOM 589 C CA . GLY A 1 77 ? 46.818 -6.693 -26.920 1.00 92.62 77 GLY A CA 1
ATOM 590 C C . GLY A 1 77 ? 47.071 -5.177 -26.892 1.00 92.62 77 GLY A C 1
ATOM 591 O O . GLY A 1 77 ? 48.189 -4.725 -27.130 1.00 92.62 77 GLY A O 1
ATOM 592 N N . ALA A 1 78 ? 46.044 -4.368 -26.620 1.00 93.12 78 ALA A N 1
ATOM 593 C CA . ALA A 1 78 ? 46.136 -2.913 -26.635 1.00 93.12 78 ALA A CA 1
ATOM 594 C C . ALA A 1 78 ? 46.530 -2.354 -25.252 1.00 93.12 78 ALA A C 1
ATOM 596 O O . ALA A 1 78 ? 46.109 -2.883 -24.218 1.00 93.12 78 ALA A O 1
ATOM 597 N N . PRO A 1 79 ? 47.249 -1.217 -25.181 1.00 92.94 79 PRO A N 1
ATOM 598 C CA . PRO A 1 79 ? 47.584 -0.594 -23.904 1.00 92.94 79 PRO A CA 1
ATOM 599 C C . PRO A 1 79 ? 46.311 -0.135 -23.174 1.00 92.94 79 PRO A C 1
ATOM 601 O O . PRO A 1 79 ? 45.462 0.560 -23.747 1.00 92.94 79 PRO A O 1
ATOM 604 N N . TRP A 1 80 ? 46.179 -0.513 -21.900 1.00 91.88 80 TRP A N 1
ATOM 605 C CA . TRP A 1 80 ? 44.992 -0.271 -21.061 1.00 91.88 80 TRP A CA 1
ATOM 606 C C . TRP A 1 80 ? 45.276 0.583 -19.812 1.00 91.88 80 TRP A C 1
ATOM 608 O O . TRP A 1 80 ? 44.347 1.111 -19.207 1.00 91.88 80 TRP A O 1
ATOM 618 N N . MET A 1 81 ? 46.546 0.800 -19.458 1.00 91.19 81 MET A N 1
ATOM 619 C CA . MET A 1 81 ? 46.953 1.451 -18.202 1.00 91.19 81 MET A CA 1
ATOM 620 C C . MET A 1 81 ? 46.431 2.893 -18.055 1.00 91.19 81 MET A C 1
ATOM 622 O O . MET A 1 81 ? 45.917 3.270 -17.005 1.00 91.19 81 MET A O 1
ATOM 626 N N . ARG A 1 82 ? 46.465 3.689 -19.136 1.00 90.69 82 ARG A N 1
ATOM 627 C CA . ARG A 1 82 ? 45.887 5.051 -19.151 1.00 90.69 82 ARG A CA 1
ATOM 628 C C . ARG A 1 82 ? 44.373 5.044 -18.924 1.00 90.69 82 ARG A C 1
ATOM 630 O O . ARG A 1 82 ? 43.857 5.907 -18.224 1.00 90.69 82 ARG A O 1
ATOM 637 N N . LEU A 1 83 ? 43.671 4.074 -19.512 1.00 87.50 83 LEU A N 1
ATOM 638 C CA . LEU A 1 83 ? 42.223 3.938 -19.371 1.00 87.50 83 LEU A CA 1
ATOM 639 C C . LEU A 1 83 ? 41.848 3.545 -17.937 1.00 87.50 83 LEU A C 1
ATOM 641 O O . LEU A 1 83 ? 40.935 4.136 -17.370 1.00 87.50 83 LEU A O 1
ATOM 645 N N . ALA A 1 84 ? 42.590 2.608 -17.341 1.00 89.31 84 ALA A N 1
ATOM 646 C CA . ALA A 1 84 ? 42.387 2.180 -15.960 1.00 89.31 84 ALA A CA 1
ATOM 647 C C . ALA A 1 84 ? 42.516 3.346 -14.965 1.00 89.31 84 ALA A C 1
ATOM 649 O O . ALA A 1 84 ? 41.664 3.491 -14.091 1.00 89.31 84 ALA A O 1
ATOM 650 N N . LEU A 1 85 ? 43.518 4.219 -15.131 1.00 91.12 85 LEU A N 1
ATOM 651 C CA . LEU A 1 85 ? 43.692 5.410 -14.287 1.00 91.12 85 LEU A CA 1
ATOM 652 C C . LEU A 1 85 ? 42.516 6.391 -14.400 1.00 91.12 85 LEU A C 1
ATOM 654 O O . LEU A 1 85 ? 41.989 6.837 -13.382 1.00 91.12 85 LEU A O 1
ATOM 658 N N . ILE A 1 86 ? 42.080 6.705 -15.626 1.00 87.56 86 ILE A N 1
ATOM 659 C CA . ILE A 1 86 ? 40.966 7.638 -15.866 1.00 87.56 86 ILE A CA 1
ATOM 660 C C . ILE A 1 86 ? 39.660 7.091 -15.278 1.00 87.56 86 ILE A C 1
ATOM 662 O O . ILE A 1 86 ? 38.944 7.807 -14.575 1.00 87.56 86 ILE A O 1
ATOM 666 N N . LEU A 1 87 ? 39.350 5.818 -15.538 1.00 87.06 87 LEU A N 1
ATOM 667 C CA . LEU A 1 87 ? 38.110 5.206 -15.067 1.00 87.06 87 LEU A CA 1
ATOM 668 C C . LEU A 1 87 ? 38.111 5.013 -13.544 1.00 87.06 87 LEU A C 1
ATOM 670 O O . LEU A 1 87 ? 37.098 5.307 -12.908 1.00 87.06 87 LEU A O 1
ATOM 674 N N . SER A 1 88 ? 39.250 4.658 -12.942 1.00 88.06 88 SER A N 1
ATOM 675 C CA . SER A 1 88 ? 39.391 4.596 -11.479 1.00 88.06 88 SER A CA 1
ATOM 676 C C . SER A 1 88 ? 39.139 5.958 -10.832 1.00 88.06 88 SER A C 1
ATOM 678 O O . SER A 1 88 ? 38.371 6.057 -9.877 1.00 88.06 88 SER A O 1
ATOM 680 N N . ALA A 1 89 ? 39.716 7.031 -11.388 1.00 90.38 89 ALA A N 1
ATOM 681 C CA . ALA A 1 89 ? 39.474 8.390 -10.905 1.00 90.38 89 ALA A CA 1
ATOM 682 C C . ALA A 1 89 ? 37.987 8.775 -10.994 1.00 90.38 89 ALA A C 1
ATOM 684 O O . ALA A 1 89 ? 37.451 9.376 -10.063 1.00 90.38 89 ALA A O 1
ATOM 685 N N . SER A 1 90 ? 37.293 8.380 -12.068 1.00 89.25 90 SER A N 1
ATOM 686 C CA . SER A 1 90 ? 35.852 8.628 -12.212 1.00 89.25 90 SER A CA 1
ATOM 687 C C . SER A 1 90 ? 35.004 7.858 -11.189 1.00 89.25 90 SER A C 1
ATOM 689 O O . SER A 1 90 ? 34.056 8.418 -10.642 1.00 89.25 90 SER A O 1
ATOM 691 N N . ALA A 1 91 ? 35.378 6.617 -10.855 1.00 90.69 91 ALA A N 1
ATOM 692 C CA . ALA A 1 91 ? 34.681 5.798 -9.861 1.00 90.69 91 ALA A CA 1
ATOM 693 C C . ALA A 1 91 ? 34.880 6.295 -8.415 1.00 90.69 91 ALA A C 1
ATOM 695 O O . ALA A 1 91 ? 34.023 6.055 -7.558 1.00 90.69 91 ALA A O 1
ATOM 696 N N . LEU A 1 92 ? 35.968 7.029 -8.143 1.00 93.69 92 LEU A N 1
ATOM 697 C CA . LEU A 1 92 ? 36.228 7.668 -6.846 1.00 93.69 92 LEU A CA 1
ATOM 698 C C . LEU A 1 92 ? 35.333 8.885 -6.580 1.00 93.69 92 LEU A C 1
ATOM 700 O O . LEU A 1 92 ? 35.101 9.221 -5.419 1.00 93.69 92 LEU A O 1
ATOM 704 N N . VAL A 1 93 ? 34.797 9.540 -7.614 1.00 93.12 93 VAL A N 1
ATOM 705 C CA . VAL A 1 93 ? 33.961 10.739 -7.436 1.00 93.12 93 VAL A CA 1
ATOM 706 C C . VAL A 1 93 ? 32.640 10.418 -6.712 1.00 93.12 93 VAL A C 1
ATOM 708 O O . VAL A 1 93 ? 32.364 11.076 -5.705 1.00 93.12 93 VAL A O 1
ATOM 711 N N . PRO A 1 94 ? 31.847 9.395 -7.105 1.00 92.44 94 PRO A N 1
ATOM 712 C CA . PRO A 1 94 ? 30.681 8.978 -6.325 1.00 92.44 94 PRO A CA 1
ATOM 713 C C . PRO A 1 94 ? 31.031 8.507 -4.906 1.00 92.44 94 PRO A C 1
ATOM 715 O O . PRO A 1 94 ? 30.290 8.804 -3.971 1.00 92.44 94 PRO A O 1
ATOM 718 N N . LEU A 1 95 ? 32.178 7.843 -4.705 1.00 92.50 95 LEU A N 1
ATOM 719 C CA . LEU A 1 95 ? 32.647 7.442 -3.368 1.00 92.50 95 LEU A CA 1
ATOM 720 C C . LEU A 1 95 ? 32.913 8.659 -2.473 1.00 92.50 95 LEU A C 1
ATOM 722 O O . LEU A 1 95 ? 32.429 8.726 -1.342 1.00 92.50 95 LEU A O 1
ATOM 726 N N . ALA A 1 96 ? 33.627 9.655 -2.996 1.00 92.12 96 ALA A N 1
ATOM 727 C CA . ALA A 1 96 ? 33.897 10.901 -2.290 1.00 92.12 96 ALA A CA 1
ATOM 728 C C . ALA A 1 96 ? 32.603 11.682 -2.000 1.00 92.12 96 ALA A C 1
ATOM 730 O O . ALA A 1 96 ? 32.452 12.258 -0.920 1.00 92.12 96 ALA A O 1
ATOM 731 N N . ALA A 1 97 ? 31.639 11.661 -2.924 1.00 91.50 97 ALA A N 1
ATOM 732 C CA . ALA A 1 97 ? 30.313 12.236 -2.721 1.00 91.50 97 ALA A CA 1
ATOM 733 C C . ALA A 1 97 ? 29.520 11.510 -1.618 1.00 91.50 97 ALA A C 1
ATOM 735 O O . ALA A 1 97 ? 28.890 12.162 -0.781 1.00 91.50 97 ALA A O 1
ATOM 736 N N . ALA A 1 98 ? 29.581 10.175 -1.564 1.00 91.62 98 ALA A N 1
ATOM 737 C CA . ALA A 1 98 ? 28.925 9.383 -0.524 1.00 91.62 98 ALA A CA 1
ATOM 738 C C . ALA A 1 98 ? 29.497 9.707 0.867 1.00 91.62 98 ALA A C 1
ATOM 740 O O . ALA A 1 98 ? 28.734 9.920 1.815 1.00 91.62 98 ALA A O 1
ATOM 741 N N . TRP A 1 99 ? 30.826 9.828 0.963 1.00 90.12 99 TRP A N 1
ATOM 742 C CA . TRP A 1 99 ? 31.522 10.264 2.176 1.00 90.12 99 TRP A CA 1
ATOM 743 C C . TRP A 1 99 ? 31.144 11.697 2.578 1.00 90.12 99 TRP A C 1
ATOM 745 O O . TRP A 1 99 ? 30.839 11.973 3.737 1.00 90.12 99 TRP A O 1
ATOM 755 N N . ALA A 1 100 ? 31.063 12.618 1.615 1.00 87.00 100 ALA A N 1
ATOM 756 C CA . ALA A 1 100 ? 30.649 13.998 1.865 1.00 87.00 100 ALA A CA 1
ATOM 757 C C . ALA A 1 100 ? 29.240 14.110 2.480 1.00 87.00 100 ALA A C 1
ATOM 759 O O . ALA A 1 100 ? 29.013 14.981 3.325 1.00 87.00 100 ALA A O 1
ATOM 760 N N . LEU A 1 101 ? 28.319 13.213 2.107 1.00 85.31 101 LEU A N 1
ATOM 761 C CA . LEU A 1 101 ? 26.955 13.144 2.648 1.00 85.31 101 LEU A CA 1
ATOM 762 C C . LEU A 1 101 ? 26.862 12.620 4.093 1.00 85.31 101 LEU A C 1
ATOM 764 O O . LEU A 1 101 ? 25.778 12.669 4.685 1.00 85.31 101 LEU A O 1
ATOM 768 N N . GLU A 1 102 ? 27.961 12.161 4.702 1.00 82.00 102 GLU A N 1
ATOM 769 C CA . GLU A 1 102 ? 27.976 11.866 6.144 1.00 82.00 102 GLU A CA 1
ATOM 770 C C . GLU A 1 102 ? 27.743 13.128 6.976 1.00 82.00 102 GLU A C 1
ATOM 772 O O . GLU A 1 102 ? 27.171 13.071 8.068 1.00 82.00 102 GLU A O 1
ATOM 777 N N . ARG A 1 103 ? 28.143 14.285 6.440 1.00 74.31 103 ARG A N 1
ATOM 778 C CA . ARG A 1 103 ? 27.935 15.589 7.062 1.00 74.31 103 ARG A CA 1
ATOM 779 C C . ARG A 1 103 ? 26.639 16.203 6.518 1.00 74.31 103 ARG A C 1
ATOM 781 O O . ARG A 1 103 ? 26.440 16.219 5.303 1.00 74.31 103 ARG A O 1
ATOM 788 N N . PRO A 1 104 ? 25.744 16.727 7.373 1.00 62.22 104 PRO A N 1
ATOM 789 C CA . PRO A 1 104 ? 24.517 17.358 6.903 1.00 62.22 104 PRO A CA 1
ATOM 790 C C . PRO A 1 104 ? 24.841 18.556 5.997 1.00 62.22 104 PRO A C 1
ATOM 792 O O . PRO A 1 104 ? 25.601 19.449 6.372 1.00 62.22 104 PRO A O 1
ATOM 795 N N . LEU A 1 105 ? 24.254 18.566 4.796 1.00 58.47 105 LEU A N 1
ATOM 796 C CA . LEU A 1 105 ? 24.409 19.647 3.816 1.00 58.47 105 LEU A CA 1
ATOM 797 C C . LEU A 1 105 ? 23.632 20.919 4.214 1.00 58.47 105 LEU A C 1
ATOM 799 O O . LEU A 1 105 ? 23.978 22.014 3.769 1.00 58.47 105 LEU A O 1
ATOM 803 N N . SER A 1 106 ? 22.617 20.791 5.075 1.00 53.09 106 SER A N 1
ATOM 804 C CA . SER A 1 106 ? 21.717 21.864 5.517 1.00 53.09 106 SER A CA 1
ATOM 805 C C . SER A 1 106 ? 21.756 22.067 7.048 1.00 53.09 106 SER A C 1
ATOM 807 O O . SER A 1 106 ? 21.830 21.085 7.786 1.00 53.09 106 SER A O 1
ATOM 809 N N . PRO A 1 107 ? 21.691 23.316 7.571 1.00 46.16 107 PRO A N 1
ATOM 810 C CA . PRO A 1 107 ? 21.776 23.600 9.014 1.00 46.16 107 PRO A CA 1
ATOM 811 C C . PRO A 1 107 ? 20.495 23.323 9.817 1.00 46.16 107 PRO A C 1
ATOM 813 O O . PRO A 1 107 ? 20.431 23.636 11.003 1.00 46.16 107 PRO A O 1
ATOM 816 N N . THR A 1 108 ? 19.435 22.804 9.208 1.00 47.09 108 THR A N 1
ATOM 817 C CA . THR A 1 108 ? 18.141 22.697 9.886 1.00 47.09 108 THR A CA 1
ATOM 818 C C . THR A 1 108 ? 18.058 21.428 10.732 1.00 47.09 108 THR A C 1
ATOM 820 O O . THR A 1 108 ? 18.094 20.327 10.192 1.00 47.09 108 THR A O 1
ATOM 823 N N . ALA A 1 109 ? 17.861 21.635 12.041 1.00 43.09 109 ALA A N 1
ATOM 824 C CA . ALA A 1 109 ? 17.523 20.664 13.094 1.00 43.09 109 ALA A CA 1
ATOM 825 C C . ALA A 1 109 ? 18.661 20.108 13.983 1.00 43.09 109 ALA A C 1
ATOM 827 O O . ALA A 1 109 ? 18.658 18.933 14.339 1.00 43.09 109 ALA A O 1
ATOM 828 N N . ARG A 1 110 ? 19.571 20.975 14.456 1.00 41.78 110 ARG A N 1
ATOM 829 C CA . ARG A 1 110 ? 20.188 20.807 15.797 1.00 41.78 110 ARG A CA 1
ATOM 830 C C . ARG A 1 110 ? 19.922 21.954 16.785 1.00 41.78 110 ARG A C 1
ATOM 832 O O . ARG A 1 110 ? 20.276 21.833 17.947 1.00 41.78 110 ARG A O 1
ATOM 839 N N . ALA A 1 111 ? 19.243 23.027 16.378 1.00 34.38 111 ALA A N 1
ATOM 840 C CA . ALA A 1 111 ? 18.833 24.089 17.297 1.00 34.38 111 ALA A CA 1
ATOM 841 C C . ALA A 1 111 ? 17.490 23.727 17.955 1.00 34.38 111 ALA A C 1
ATOM 843 O O . ALA A 1 111 ? 16.421 24.046 17.438 1.00 34.38 111 ALA A O 1
ATOM 844 N N . GLY A 1 112 ? 17.549 22.992 19.064 1.00 35.22 112 GLY A N 1
ATOM 845 C CA . GLY A 1 112 ? 16.381 22.680 19.881 1.00 35.22 112 GLY A CA 1
ATOM 846 C C . GLY A 1 112 ? 16.667 21.586 20.900 1.00 35.22 112 GLY A C 1
ATOM 847 O O . GLY A 1 112 ? 16.308 20.438 20.653 1.00 35.22 112 GLY A O 1
ATOM 848 N N . ARG A 1 113 ? 17.221 21.996 22.053 1.00 38.19 113 ARG A N 1
ATOM 849 C CA . ARG A 1 113 ? 17.516 21.230 23.286 1.00 38.19 113 ARG A CA 1
ATOM 850 C C . ARG A 1 113 ? 18.930 20.651 23.399 1.00 38.19 113 ARG A C 1
ATOM 852 O O . ARG A 1 113 ? 19.108 19.444 23.483 1.00 38.19 113 ARG A O 1
ATOM 859 N N . GLU A 1 114 ? 19.910 21.534 23.542 1.00 30.94 114 GLU A N 1
ATOM 860 C CA . GLU A 1 114 ? 20.822 21.398 24.682 1.00 30.94 114 GLU A CA 1
ATOM 861 C C . GLU A 1 114 ? 20.231 22.291 25.777 1.00 30.94 114 GLU A C 1
ATOM 863 O O . GLU A 1 114 ? 20.072 23.494 25.576 1.00 30.94 114 GLU A O 1
ATOM 868 N N . SER A 1 115 ? 19.764 21.689 26.870 1.00 28.08 115 SER A N 1
ATOM 869 C CA . SER A 1 115 ? 19.404 22.436 28.075 1.00 28.08 115 SER A CA 1
ATOM 870 C C . SER A 1 115 ? 20.693 22.563 28.888 1.00 28.08 115 SER A C 1
ATOM 872 O O . SER A 1 115 ? 21.245 21.526 29.249 1.00 28.08 115 SER A O 1
ATOM 874 N N . PRO A 1 116 ? 21.216 23.771 29.149 1.00 33.91 116 PRO A N 1
ATOM 875 C CA . PRO A 1 116 ? 22.318 23.938 30.081 1.00 33.91 116 PRO A CA 1
ATOM 876 C C . PRO A 1 116 ? 21.742 23.802 31.493 1.00 33.91 116 PRO A C 1
ATOM 878 O O . PRO A 1 116 ? 20.899 24.605 31.889 1.00 33.91 116 PRO A O 1
ATOM 881 N N . GLY A 1 117 ? 22.123 22.760 32.229 1.00 32.75 117 GLY A N 1
ATOM 882 C CA . GLY A 1 117 ? 21.616 22.586 33.589 1.00 32.75 117 GLY A CA 1
ATOM 883 C C . GLY A 1 117 ? 21.842 21.223 34.227 1.00 32.75 117 GLY A C 1
ATOM 884 O O . GLY A 1 117 ? 20.948 20.765 34.918 1.00 32.75 117 GLY A O 1
ATOM 885 N N . ASP A 1 118 ? 23.004 20.602 34.022 1.00 30.09 118 ASP A N 1
ATOM 886 C CA . ASP A 1 118 ? 23.520 19.569 34.931 1.00 30.09 118 ASP A CA 1
ATOM 887 C C . ASP A 1 118 ? 24.801 20.122 35.570 1.00 30.09 118 ASP A C 1
ATOM 889 O O . ASP A 1 118 ? 25.918 19.709 35.269 1.00 30.09 118 ASP A O 1
ATOM 893 N N . ALA A 1 119 ? 24.631 21.149 36.402 1.00 30.72 119 ALA A N 1
ATOM 894 C CA . ALA A 1 119 ? 25.626 21.538 37.389 1.00 30.72 119 ALA A CA 1
ATOM 895 C C . ALA A 1 119 ? 25.132 20.999 38.733 1.00 30.72 119 ALA A C 1
ATOM 897 O O . ALA A 1 119 ? 24.147 21.483 39.291 1.00 30.72 119 ALA A O 1
ATOM 898 N N . ALA A 1 120 ? 25.781 19.933 39.189 1.00 32.56 120 ALA A N 1
ATOM 899 C CA . ALA A 1 120 ? 25.601 19.360 40.510 1.00 32.56 120 ALA A CA 1
ATOM 900 C C . ALA A 1 120 ? 25.850 20.411 41.605 1.00 32.56 120 ALA A C 1
ATOM 902 O O . ALA A 1 120 ? 26.768 21.220 41.461 1.00 32.56 120 ALA A O 1
ATOM 903 N N . PRO A 1 121 ? 25.137 20.349 42.739 1.00 36.59 121 PRO A N 1
ATOM 904 C CA . PRO A 1 121 ? 25.687 20.793 43.999 1.00 36.59 121 PRO A CA 1
ATOM 905 C C . PRO A 1 121 ? 26.162 19.576 44.793 1.00 36.59 121 PRO A C 1
ATOM 907 O O . PRO A 1 121 ? 25.401 18.661 45.114 1.00 36.59 121 PRO A O 1
ATOM 910 N N . GLU A 1 122 ? 27.455 19.600 45.086 1.00 31.75 122 GLU A N 1
ATOM 911 C CA . GLU A 1 122 ? 28.110 18.846 46.144 1.00 31.75 122 GLU A CA 1
ATOM 912 C C . GLU A 1 122 ? 27.335 19.035 47.460 1.00 31.75 122 GLU A C 1
ATOM 914 O O . GLU A 1 122 ? 27.017 20.156 47.857 1.00 31.75 122 GLU A O 1
ATOM 919 N N . GLY A 1 123 ? 26.989 17.934 48.125 1.00 27.61 123 GLY A N 1
ATOM 920 C CA . GLY A 1 123 ? 26.428 17.984 49.473 1.00 27.61 123 GLY A CA 1
ATOM 921 C C . GLY A 1 123 ? 27.527 18.146 50.525 1.00 27.61 123 GLY A C 1
ATOM 922 O O . GLY A 1 123 ? 28.648 17.686 50.300 1.00 27.61 123 GLY A O 1
ATOM 923 N N . PRO A 1 124 ? 27.215 18.695 51.710 1.00 37.22 124 PRO A N 1
ATOM 924 C CA . PRO A 1 124 ? 27.993 18.431 52.901 1.00 37.22 124 PRO A CA 1
ATOM 925 C C . PRO A 1 124 ? 27.294 17.398 53.798 1.00 37.22 124 PRO A C 1
ATOM 927 O O . PRO A 1 124 ? 26.078 17.373 53.980 1.00 37.22 124 PRO A O 1
ATOM 930 N N . THR A 1 125 ? 28.133 16.532 54.345 1.00 34.38 125 THR A N 1
ATOM 931 C CA . THR A 1 125 ? 27.893 15.487 55.341 1.00 34.38 125 THR A CA 1
ATOM 932 C C . THR A 1 125 ? 27.581 16.025 56.746 1.00 34.38 125 THR A C 1
ATOM 934 O O . THR A 1 125 ? 28.193 17.000 57.172 1.00 34.38 125 THR A O 1
ATOM 937 N N . GLY A 1 126 ? 26.746 15.296 57.500 1.00 28.39 126 GLY A N 1
ATOM 938 C CA . GLY A 1 126 ? 26.579 15.357 58.969 1.00 28.39 126 GLY A CA 1
ATOM 939 C C . GLY A 1 126 ? 25.271 14.658 59.384 1.00 28.39 126 GLY A C 1
ATOM 940 O O . GLY A 1 126 ? 24.218 15.094 58.942 1.00 28.39 126 GLY A O 1
ATOM 941 N N . ALA A 1 127 ? 25.311 13.426 59.927 1.00 28.16 127 ALA A N 1
ATOM 942 C CA . ALA A 1 127 ? 25.180 13.070 61.363 1.00 28.16 127 ALA A CA 1
ATOM 943 C C . ALA A 1 127 ? 23.785 13.417 61.952 1.00 28.16 127 ALA A C 1
ATOM 945 O O . ALA A 1 127 ? 23.345 14.540 61.771 1.00 28.16 127 ALA A O 1
ATOM 946 N N . SER A 1 128 ? 23.015 12.593 62.675 1.00 26.70 128 SER A N 1
ATOM 947 C CA . SER A 1 128 ? 23.121 11.264 63.316 1.00 26.70 128 SER A CA 1
ATOM 948 C C . SER A 1 128 ? 21.660 10.787 63.667 1.00 26.70 128 SER A C 1
ATOM 950 O O . SER A 1 128 ? 20.728 11.416 63.168 1.00 26.70 128 SER A O 1
ATOM 952 N N . PRO A 1 129 ? 21.417 9.677 64.409 1.00 44.75 129 PRO A N 1
ATOM 953 C CA . PRO A 1 129 ? 20.231 8.796 64.288 1.00 44.75 129 PRO A CA 1
ATOM 954 C C . PRO A 1 129 ? 19.124 8.995 65.346 1.00 44.75 129 PRO A C 1
ATOM 956 O O . PRO A 1 129 ? 19.413 9.559 66.388 1.00 44.75 129 PRO A O 1
ATOM 959 N N . GLU A 1 130 ? 17.925 8.433 65.103 1.00 28.78 130 GLU A N 1
ATOM 960 C CA . GLU A 1 130 ? 16.928 7.926 66.089 1.00 28.78 130 GLU A CA 1
ATOM 961 C C . GLU A 1 130 ? 15.748 7.277 65.311 1.00 28.78 130 GLU A C 1
ATOM 963 O O . GLU A 1 130 ? 15.244 7.855 64.351 1.00 28.78 130 GLU A O 1
ATOM 968 N N . GLU A 1 131 ? 15.579 5.948 65.379 1.00 27.31 131 GLU A N 1
ATOM 969 C CA . GLU A 1 131 ? 14.499 5.221 66.092 1.00 27.31 131 GLU A CA 1
ATOM 970 C C . GLU A 1 131 ? 13.060 5.697 65.807 1.00 27.31 131 GLU A C 1
ATOM 972 O O . GLU A 1 131 ? 12.666 6.747 66.282 1.00 27.31 131 GLU A O 1
ATOM 977 N N . GLU A 1 132 ? 12.244 4.891 65.102 1.00 26.88 132 GLU A N 1
ATOM 978 C CA . GLU A 1 132 ? 11.052 4.256 65.701 1.00 26.88 132 GLU A CA 1
ATOM 979 C C . GLU A 1 132 ? 10.360 3.246 64.761 1.00 26.88 132 GLU A C 1
ATOM 981 O O . GLU A 1 132 ? 10.478 3.243 63.537 1.00 26.88 132 GLU A O 1
ATOM 986 N N . THR A 1 133 ? 9.675 2.324 65.417 1.00 25.81 133 THR A N 1
ATOM 987 C CA . THR A 1 133 ? 9.122 1.039 65.004 1.00 25.81 133 THR A CA 1
ATOM 988 C C . THR A 1 133 ? 7.867 1.066 64.119 1.00 25.81 133 THR A C 1
ATOM 990 O O . THR A 1 133 ? 7.046 1.968 64.209 1.00 25.81 133 THR A O 1
ATOM 993 N N . ALA A 1 134 ? 7.648 -0.070 63.435 1.00 25.39 134 ALA A N 1
ATOM 994 C CA . ALA A 1 134 ? 6.393 -0.846 63.404 1.00 25.39 134 ALA A CA 1
ATOM 995 C C . ALA A 1 134 ? 5.713 -1.090 62.038 1.00 25.39 134 ALA A C 1
ATOM 997 O O . ALA A 1 134 ? 5.545 -0.223 61.190 1.00 25.39 134 ALA A O 1
ATOM 998 N N . SER A 1 135 ? 5.192 -2.320 61.947 1.00 27.14 135 SER A N 1
ATOM 999 C CA . SER A 1 135 ? 4.198 -2.870 61.012 1.00 27.14 135 SER A CA 1
ATOM 1000 C C . SER A 1 135 ? 4.670 -3.328 59.623 1.00 27.14 135 SER A C 1
ATOM 1002 O O . SER A 1 135 ? 4.624 -2.656 58.599 1.00 27.14 135 SER A O 1
ATOM 1004 N N . ARG A 1 136 ? 5.062 -4.604 59.621 1.00 29.39 136 ARG A N 1
ATOM 1005 C CA . ARG A 1 136 ? 5.204 -5.495 58.475 1.00 29.39 136 ARG A CA 1
ATOM 1006 C C . ARG A 1 136 ? 3.814 -6.024 58.100 1.00 29.39 136 ARG A C 1
ATOM 1008 O O . ARG A 1 136 ? 3.381 -7.025 58.658 1.00 29.39 136 ARG A O 1
ATOM 1015 N N . GLU A 1 137 ? 3.147 -5.398 57.136 1.00 29.81 137 GLU A N 1
ATOM 1016 C CA . GLU A 1 137 ? 2.061 -6.034 56.378 1.00 29.81 137 GLU A CA 1
ATOM 1017 C C . GLU A 1 137 ? 2.476 -6.182 54.916 1.00 29.81 137 GLU A C 1
ATOM 1019 O O . GLU A 1 137 ? 2.683 -5.219 54.177 1.00 29.81 137 GLU A O 1
ATOM 1024 N N . GLY A 1 138 ? 2.655 -7.441 54.517 1.00 32.44 138 GLY A N 1
ATOM 1025 C CA . GLY A 1 138 ? 3.056 -7.829 53.180 1.00 32.44 138 GLY A CA 1
ATOM 1026 C C . GLY A 1 138 ? 1.975 -7.497 52.165 1.00 32.44 138 GLY A C 1
ATOM 1027 O O . GLY A 1 138 ? 1.006 -8.234 52.004 1.00 32.44 138 GLY A O 1
ATOM 1028 N N . ARG A 1 139 ? 2.204 -6.432 51.403 1.00 28.81 139 ARG A N 1
ATOM 1029 C CA . ARG A 1 139 ? 1.625 -6.264 50.077 1.00 28.81 139 ARG A CA 1
ATOM 1030 C C . ARG A 1 139 ? 2.784 -6.382 49.097 1.00 28.81 139 ARG A C 1
ATOM 1032 O O . ARG A 1 139 ? 3.594 -5.475 48.958 1.00 28.81 139 ARG A O 1
ATOM 1039 N N . SER A 1 140 ? 2.914 -7.555 48.478 1.00 29.30 140 SER A N 1
ATOM 1040 C CA . SER A 1 140 ? 3.786 -7.737 47.319 1.00 29.30 140 SER A CA 1
ATOM 1041 C C . SER A 1 140 ? 3.215 -6.879 46.191 1.00 29.30 140 SER A C 1
ATOM 1043 O O . SER A 1 140 ? 2.377 -7.320 45.406 1.00 29.30 140 SER A O 1
ATOM 1045 N N . GLU A 1 141 ? 3.613 -5.609 46.161 1.00 31.22 141 GLU A N 1
ATOM 1046 C CA . GLU A 1 141 ? 3.467 -4.753 44.996 1.00 31.22 141 GLU A CA 1
ATOM 1047 C C . GLU A 1 141 ? 4.396 -5.306 43.917 1.00 31.22 141 GLU A C 1
ATOM 1049 O O . GLU A 1 141 ? 5.538 -4.884 43.740 1.00 31.22 141 GLU A O 1
ATOM 1054 N N . VAL A 1 142 ? 3.906 -6.298 43.174 1.00 35.97 142 VAL A N 1
ATOM 1055 C CA . VAL A 1 142 ? 4.427 -6.564 41.839 1.00 35.97 142 VAL A CA 1
ATOM 1056 C C . VAL A 1 142 ? 4.033 -5.350 41.008 1.00 35.97 142 VAL A C 1
ATOM 1058 O O . VAL A 1 142 ? 2.946 -5.297 40.431 1.00 35.97 142 VAL A O 1
ATOM 1061 N N . ALA A 1 143 ? 4.902 -4.337 41.007 1.00 28.25 143 ALA A N 1
ATOM 1062 C CA . ALA A 1 143 ? 4.794 -3.200 40.115 1.00 28.25 143 ALA A CA 1
ATOM 1063 C C . ALA A 1 143 ? 4.568 -3.754 38.699 1.00 28.25 143 ALA A C 1
ATOM 1065 O O . ALA A 1 143 ? 5.407 -4.527 38.211 1.00 28.25 143 ALA A O 1
ATOM 1066 N N . PRO A 1 144 ? 3.444 -3.435 38.029 1.00 34.12 144 PRO A N 1
ATOM 1067 C CA . PRO A 1 144 ? 3.275 -3.851 36.654 1.00 34.12 144 PRO A CA 1
ATOM 1068 C C . PRO A 1 144 ? 4.447 -3.239 35.903 1.00 34.12 144 PRO A C 1
ATOM 1070 O O . PRO A 1 144 ? 4.641 -2.023 35.944 1.00 34.12 144 PRO A O 1
ATOM 1073 N N . ARG A 1 145 ? 5.264 -4.082 35.257 1.00 34.34 145 ARG A N 1
ATOM 1074 C CA . ARG A 1 145 ? 6.247 -3.622 34.279 1.00 34.34 145 ARG A CA 1
ATOM 1075 C C . ARG A 1 145 ? 5.460 -2.820 33.257 1.00 34.34 145 ARG A C 1
ATOM 1077 O O . ARG A 1 145 ? 4.866 -3.392 32.345 1.00 34.34 145 ARG A O 1
ATOM 1084 N N . ALA A 1 146 ? 5.421 -1.504 33.448 1.00 33.31 146 ALA A N 1
ATOM 1085 C CA . ALA A 1 146 ? 4.990 -0.569 32.445 1.00 33.31 146 ALA A CA 1
ATOM 1086 C C . ALA A 1 146 ? 5.820 -0.940 31.224 1.00 33.31 146 ALA A C 1
ATOM 1088 O O . ALA A 1 146 ? 7.045 -0.800 31.228 1.00 33.31 146 ALA A O 1
ATOM 1089 N N . VAL A 1 147 ? 5.170 -1.527 30.217 1.00 41.16 147 VAL A N 1
ATOM 1090 C CA . VAL A 1 147 ? 5.748 -1.596 28.885 1.00 41.16 147 VAL A CA 1
ATOM 1091 C C . VAL A 1 147 ? 6.036 -0.144 28.581 1.00 41.16 147 VAL A C 1
ATOM 1093 O O . VAL A 1 147 ? 5.097 0.641 28.449 1.00 41.16 147 VAL A O 1
ATOM 1096 N N . ALA A 1 148 ? 7.322 0.210 28.656 1.00 34.88 148 ALA A N 1
ATOM 1097 C CA . ALA A 1 148 ? 7.789 1.572 28.525 1.00 34.88 148 ALA A CA 1
ATOM 1098 C C . ALA A 1 148 ? 7.024 2.182 27.360 1.00 34.88 148 ALA A C 1
ATOM 1100 O O . ALA A 1 148 ? 7.043 1.627 26.256 1.00 34.88 148 ALA A O 1
ATOM 1101 N N . ALA A 1 149 ? 6.272 3.249 27.647 1.00 36.81 149 ALA A N 1
ATOM 1102 C CA . ALA A 1 149 ? 5.618 4.033 26.620 1.00 36.81 149 ALA A CA 1
ATOM 1103 C C . ALA A 1 149 ? 6.632 4.198 25.487 1.00 36.81 149 ALA A C 1
ATOM 1105 O O . ALA A 1 149 ? 7.754 4.626 25.770 1.00 36.81 149 ALA A O 1
ATOM 1106 N N . SER A 1 150 ? 6.274 3.760 24.268 1.00 38.53 150 SER A N 1
ATOM 1107 C CA . SER A 1 150 ? 7.159 3.791 23.097 1.00 38.53 150 SER A CA 1
ATOM 1108 C C . SER A 1 150 ? 7.978 5.073 23.153 1.00 38.53 150 SER A C 1
ATOM 1110 O O . SER A 1 150 ? 7.361 6.146 23.134 1.00 38.53 150 SER A O 1
ATOM 1112 N N . PRO A 1 151 ? 9.314 4.988 23.317 1.00 37.12 151 PRO A N 1
ATOM 1113 C CA . PRO A 1 151 ? 10.112 6.149 23.646 1.00 37.12 151 PRO A CA 1
ATOM 1114 C C . PRO A 1 151 ? 9.828 7.213 22.603 1.00 37.12 151 PRO A C 1
ATOM 1116 O O . PRO A 1 151 ? 9.921 6.988 21.391 1.00 37.12 151 PRO A O 1
ATOM 1119 N N . ALA A 1 152 ? 9.386 8.361 23.101 1.00 36.12 152 ALA A N 1
ATOM 1120 C CA . ALA A 1 152 ? 9.162 9.535 22.303 1.00 36.12 152 ALA A CA 1
ATOM 1121 C C . ALA A 1 152 ? 10.466 9.869 21.568 1.00 36.12 152 ALA A C 1
ATOM 1123 O O . ALA A 1 152 ? 11.395 10.406 22.149 1.00 36.12 152 ALA A O 1
ATOM 1124 N N . LEU A 1 153 ? 10.512 9.539 20.278 1.00 47.00 153 LEU A N 1
ATOM 1125 C CA . LEU A 1 153 ? 10.963 10.424 19.205 1.00 47.00 153 LEU A CA 1
ATOM 1126 C C . LEU A 1 153 ? 12.315 11.150 19.350 1.00 47.00 153 LEU A C 1
ATOM 1128 O O . LEU A 1 153 ? 12.518 12.164 18.687 1.00 47.00 153 LEU A O 1
ATOM 1132 N N . ALA A 1 154 ? 13.265 10.612 20.107 1.00 30.80 154 ALA A N 1
ATOM 1133 C CA . ALA A 1 154 ? 14.653 11.058 20.100 1.00 30.80 154 ALA A CA 1
ATOM 1134 C C . ALA A 1 154 ? 15.462 10.169 19.137 1.00 30.80 154 ALA A C 1
ATOM 1136 O O . ALA A 1 154 ? 15.741 9.011 19.429 1.00 30.80 154 ALA A O 1
ATOM 1137 N N . GLY A 1 155 ? 15.771 10.708 17.950 1.00 45.06 155 GLY A N 1
ATOM 1138 C CA . GLY A 1 155 ? 16.622 10.080 16.929 1.00 45.06 155 GLY A CA 1
ATOM 1139 C C . GLY A 1 155 ? 15.954 8.954 16.133 1.00 45.06 155 GLY A C 1
ATOM 1140 O O . GLY A 1 155 ? 16.268 7.784 16.328 1.00 45.06 155 GLY A O 1
ATOM 1141 N N . ARG A 1 156 ? 15.037 9.271 15.201 1.00 64.75 156 ARG A N 1
ATOM 1142 C CA . ARG A 1 156 ? 14.468 8.249 14.298 1.00 64.75 156 ARG A CA 1
ATOM 1143 C C . ARG A 1 156 ? 15.586 7.610 13.478 1.00 64.75 156 ARG A C 1
ATOM 1145 O O . ARG A 1 156 ? 16.114 8.234 12.563 1.00 64.75 156 ARG A O 1
ATOM 1152 N N . SER A 1 157 ? 15.916 6.363 13.796 1.00 80.94 157 SER A N 1
ATOM 1153 C CA . SER A 1 157 ? 16.767 5.545 12.941 1.00 80.94 157 SER A CA 1
ATOM 1154 C C . SER A 1 157 ? 16.194 5.520 11.512 1.00 80.94 157 SER A C 1
ATOM 1156 O O . SER A 1 157 ? 14.981 5.346 11.363 1.00 80.94 157 SER A O 1
ATOM 1158 N N . PRO A 1 158 ? 17.021 5.681 10.461 1.00 85.81 158 PRO A N 1
ATOM 1159 C CA . PRO A 1 158 ? 16.554 5.721 9.073 1.00 85.81 158 PRO A CA 1
ATOM 1160 C C . PRO A 1 158 ? 16.108 4.358 8.540 1.00 85.81 158 PRO A C 1
ATOM 1162 O O . PRO A 1 158 ? 15.549 4.280 7.444 1.00 85.81 158 PRO A O 1
ATOM 1165 N N . TRP A 1 159 ? 16.359 3.278 9.288 1.00 92.81 159 TRP A N 1
ATOM 1166 C CA . TRP A 1 159 ? 16.147 1.917 8.809 1.00 92.81 159 TRP A CA 1
ATOM 1167 C C . TRP A 1 159 ? 14.720 1.631 8.311 1.00 92.81 159 TRP A C 1
ATOM 1169 O O . TRP A 1 159 ? 14.625 0.939 7.304 1.00 92.81 159 TRP A O 1
ATOM 1179 N N . PRO A 1 160 ? 13.613 2.142 8.901 1.00 93.62 160 PRO A N 1
ATOM 1180 C CA . PRO A 1 160 ? 12.273 1.806 8.415 1.00 93.62 160 PRO A CA 1
ATOM 1181 C C . PRO A 1 160 ? 12.015 2.401 7.031 1.00 93.62 160 PRO A C 1
ATOM 1183 O O . PRO A 1 160 ? 11.423 1.747 6.177 1.00 93.62 160 PRO A O 1
ATOM 1186 N N . GLY A 1 161 ? 12.503 3.625 6.799 1.00 94.38 161 GLY A N 1
ATOM 1187 C CA . GLY A 1 161 ? 12.465 4.258 5.486 1.00 94.38 161 GLY A CA 1
ATOM 1188 C C . GLY A 1 161 ? 13.329 3.498 4.478 1.00 94.38 161 GLY A C 1
ATOM 1189 O O . GLY A 1 161 ? 12.849 3.182 3.390 1.00 94.38 161 GLY A O 1
ATOM 1190 N N . LEU A 1 162 ? 14.562 3.133 4.870 1.00 94.00 162 LEU A N 1
ATOM 1191 C CA . LEU A 1 162 ? 15.493 2.364 4.027 1.00 94.00 162 LEU A CA 1
ATOM 1192 C C . LEU A 1 162 ? 14.908 1.012 3.637 1.00 94.00 162 LEU A C 1
ATOM 1194 O O . LEU A 1 162 ? 14.903 0.664 2.461 1.00 94.00 162 LEU A O 1
ATOM 1198 N N . ALA A 1 163 ? 14.375 0.280 4.611 1.00 96.56 163 ALA A N 1
ATOM 1199 C CA . ALA A 1 163 ? 13.759 -1.017 4.397 1.00 96.56 163 ALA A CA 1
ATOM 1200 C C . ALA A 1 163 ? 12.548 -0.907 3.465 1.00 96.56 163 ALA A C 1
ATOM 1202 O O . ALA A 1 163 ? 12.434 -1.697 2.534 1.00 96.56 163 ALA A O 1
ATOM 1203 N N . ALA A 1 164 ? 11.674 0.086 3.660 1.00 97.56 164 ALA A N 1
ATOM 1204 C CA . ALA A 1 164 ? 10.511 0.276 2.797 1.00 97.56 164 ALA A CA 1
ATOM 1205 C C . ALA A 1 164 ? 10.908 0.577 1.347 1.00 97.56 164 ALA A C 1
ATOM 1207 O O . ALA A 1 164 ? 10.360 -0.019 0.422 1.00 97.56 164 ALA A O 1
ATOM 1208 N N . ALA A 1 165 ? 11.878 1.472 1.154 1.00 96.44 165 ALA A N 1
ATOM 1209 C CA . ALA A 1 165 ? 12.371 1.831 -0.168 1.00 96.44 165 ALA A CA 1
ATOM 1210 C C . ALA A 1 165 ? 13.072 0.664 -0.860 1.00 96.44 165 ALA A C 1
ATOM 1212 O O . ALA A 1 165 ? 12.790 0.393 -2.023 1.00 96.44 165 ALA A O 1
ATOM 1213 N N . ALA A 1 166 ? 13.923 -0.067 -0.138 1.00 96.00 166 ALA A N 1
ATOM 1214 C CA . ALA A 1 166 ? 14.602 -1.244 -0.664 1.00 96.00 166 ALA A CA 1
ATOM 1215 C C . ALA A 1 166 ? 13.605 -2.347 -1.052 1.00 96.00 166 ALA A C 1
ATOM 1217 O O . ALA A 1 166 ? 13.697 -2.889 -2.148 1.00 96.00 166 ALA A O 1
ATOM 1218 N N . LEU A 1 167 ? 12.618 -2.641 -0.196 1.00 97.62 167 LEU A N 1
ATOM 1219 C CA . LEU A 1 167 ? 11.575 -3.631 -0.484 1.00 97.62 167 LEU A CA 1
ATOM 1220 C C . LEU A 1 167 ? 10.712 -3.222 -1.685 1.00 97.62 167 LEU A C 1
ATOM 1222 O O . LEU A 1 167 ? 10.412 -4.062 -2.531 1.00 97.62 167 LEU A O 1
ATOM 1226 N N . ALA A 1 168 ? 10.329 -1.945 -1.777 1.00 97.62 168 ALA A N 1
ATOM 1227 C CA . ALA A 1 168 ? 9.560 -1.433 -2.908 1.00 97.62 168 ALA A CA 1
ATOM 1228 C C . ALA A 1 168 ? 10.360 -1.494 -4.212 1.00 97.62 168 ALA A C 1
ATOM 1230 O O . ALA A 1 168 ? 9.855 -2.021 -5.202 1.00 97.62 168 ALA A O 1
ATOM 1231 N N . PHE A 1 169 ? 11.609 -1.017 -4.203 1.00 96.19 169 PHE A N 1
ATOM 1232 C CA . PHE A 1 169 ? 12.487 -1.074 -5.368 1.00 96.19 169 PHE A CA 1
ATOM 1233 C C . PHE A 1 169 ? 12.722 -2.518 -5.808 1.00 96.19 169 PHE A C 1
ATOM 1235 O O . PHE A 1 169 ? 12.545 -2.823 -6.978 1.00 96.19 169 PHE A O 1
ATOM 1242 N N . ALA A 1 170 ? 13.032 -3.426 -4.878 1.00 96.00 170 ALA A N 1
ATOM 1243 C CA . ALA A 1 170 ? 13.232 -4.840 -5.185 1.00 96.00 170 ALA A CA 1
ATOM 1244 C C . ALA A 1 170 ? 11.970 -5.487 -5.781 1.00 96.00 170 ALA A C 1
ATOM 1246 O O . ALA A 1 170 ? 12.063 -6.224 -6.761 1.00 96.00 170 ALA A O 1
ATOM 1247 N N . GLY A 1 171 ? 10.790 -5.188 -5.228 1.00 95.19 171 GLY A N 1
ATOM 1248 C CA . GLY A 1 171 ? 9.517 -5.679 -5.755 1.00 95.19 171 GLY A CA 1
ATOM 1249 C C . GLY A 1 171 ? 9.226 -5.168 -7.169 1.00 95.19 171 GLY A C 1
ATOM 1250 O O . GLY A 1 171 ? 8.887 -5.958 -8.048 1.00 95.19 171 GLY A O 1
ATOM 1251 N N . LEU A 1 172 ? 9.398 -3.865 -7.405 1.00 95.12 172 LEU A N 1
ATOM 1252 C CA . LEU A 1 172 ? 9.156 -3.235 -8.708 1.00 95.12 172 LEU A CA 1
ATOM 1253 C C . LEU A 1 172 ? 10.206 -3.642 -9.751 1.00 95.12 172 LEU A C 1
ATOM 1255 O O . LEU A 1 172 ? 9.844 -3.939 -10.884 1.00 95.12 172 LEU A O 1
ATOM 1259 N N . ALA A 1 173 ? 11.477 -3.753 -9.364 1.00 93.38 173 ALA A N 1
ATOM 1260 C CA . ALA A 1 173 ? 12.551 -4.253 -10.220 1.00 93.38 173 ALA A CA 1
ATOM 1261 C C . ALA A 1 173 ? 12.327 -5.722 -10.604 1.00 93.38 173 ALA A C 1
ATOM 1263 O O . ALA A 1 173 ? 12.494 -6.089 -11.763 1.00 93.38 173 ALA A O 1
ATOM 1264 N N . ALA A 1 174 ? 11.887 -6.571 -9.667 1.00 93.00 174 ALA A N 1
ATOM 1265 C CA . ALA A 1 174 ? 11.539 -7.956 -9.981 1.00 93.00 174 ALA A CA 1
ATOM 1266 C C . ALA A 1 174 ? 10.389 -8.037 -10.995 1.00 93.00 174 ALA A C 1
ATOM 1268 O O . ALA A 1 174 ? 10.423 -8.884 -11.887 1.00 93.00 174 ALA A O 1
ATOM 1269 N N . VAL A 1 175 ? 9.395 -7.149 -10.885 1.00 90.94 175 VAL A N 1
ATOM 1270 C CA . VAL A 1 175 ? 8.319 -7.030 -11.877 1.00 90.94 175 VAL A CA 1
ATOM 1271 C C . VAL A 1 175 ? 8.875 -6.567 -13.224 1.00 90.94 175 VAL A C 1
ATOM 1273 O O . VAL A 1 175 ? 8.606 -7.221 -14.224 1.00 90.94 175 VAL A O 1
ATOM 1276 N N . GLN A 1 176 ? 9.686 -5.510 -13.251 1.00 89.94 176 GLN A N 1
ATOM 1277 C CA . GLN A 1 176 ? 10.291 -4.969 -14.470 1.00 89.94 176 GLN A CA 1
ATOM 1278 C C . GLN A 1 176 ? 11.135 -6.010 -15.222 1.00 89.94 176 GLN A C 1
ATOM 1280 O O . GLN A 1 176 ? 11.055 -6.108 -16.440 1.00 89.94 176 GLN A O 1
ATOM 1285 N N . LEU A 1 177 ? 11.917 -6.813 -14.496 1.00 89.81 177 LEU A N 1
ATOM 1286 C CA . LEU A 1 177 ? 12.828 -7.799 -15.083 1.00 89.81 177 LEU A CA 1
ATOM 1287 C C . LEU A 1 177 ? 12.138 -9.103 -15.503 1.00 89.81 177 LEU A C 1
ATOM 1289 O O . LEU A 1 177 ? 12.612 -9.772 -16.417 1.00 89.81 177 LEU A O 1
ATOM 1293 N N . LYS A 1 178 ? 11.068 -9.519 -14.809 1.00 89.12 178 LYS A N 1
ATOM 1294 C CA . LYS A 1 178 ? 10.443 -10.841 -15.017 1.00 89.12 178 LYS A CA 1
ATOM 1295 C C . LYS A 1 178 ? 9.098 -10.798 -15.727 1.00 89.12 178 LYS A C 1
ATOM 1297 O O . LYS A 1 178 ? 8.628 -11.838 -16.188 1.00 89.12 178 LYS A O 1
ATOM 1302 N N . ALA A 1 179 ? 8.428 -9.652 -15.770 1.00 83.12 179 ALA A N 1
ATOM 1303 C CA . ALA A 1 179 ? 7.131 -9.568 -16.416 1.00 83.12 179 ALA A CA 1
ATOM 1304 C C . ALA A 1 179 ? 7.288 -9.626 -17.939 1.00 83.12 179 ALA A C 1
ATOM 1306 O O . ALA A 1 179 ? 7.922 -8.773 -18.545 1.00 83.12 179 ALA A O 1
ATOM 1307 N N . ALA A 1 180 ? 6.624 -10.595 -18.573 1.00 74.00 180 ALA A N 1
ATOM 1308 C CA . ALA A 1 180 ? 6.617 -10.742 -20.032 1.00 74.00 180 ALA A CA 1
ATOM 1309 C C . ALA A 1 180 ? 5.942 -9.569 -20.778 1.00 74.00 180 ALA A C 1
ATOM 1311 O O . ALA A 1 180 ? 6.015 -9.482 -21.999 1.00 74.00 180 ALA A O 1
ATOM 1312 N N . ARG A 1 181 ? 5.238 -8.688 -20.059 1.00 74.75 181 ARG A N 1
ATOM 1313 C CA . ARG A 1 181 ? 4.626 -7.459 -20.580 1.00 74.75 181 ARG A CA 1
ATOM 1314 C C . ARG A 1 181 ? 4.997 -6.301 -19.656 1.00 74.75 181 ARG A C 1
ATOM 1316 O O . ARG A 1 181 ? 5.082 -6.546 -18.451 1.00 74.75 181 ARG A O 1
ATOM 1323 N N . PRO A 1 182 ? 5.134 -5.065 -20.172 1.00 79.31 182 PRO A N 1
ATOM 1324 C CA . PRO A 1 182 ? 5.432 -3.890 -19.355 1.00 79.31 182 PRO A CA 1
ATOM 1325 C C . PRO A 1 182 ? 4.320 -3.671 -18.321 1.00 79.31 182 PRO A C 1
ATOM 1327 O O . PRO A 1 182 ? 3.226 -3.176 -18.616 1.00 79.31 182 PRO A O 1
ATOM 1330 N N . MET A 1 183 ? 4.578 -4.138 -17.097 1.00 82.31 183 MET A N 1
ATOM 1331 C CA . MET A 1 183 ? 3.622 -4.065 -15.993 1.00 82.31 183 MET A CA 1
ATOM 1332 C C . MET A 1 183 ? 3.649 -2.702 -15.315 1.00 82.31 183 MET A C 1
ATOM 1334 O O . MET A 1 183 ? 2.588 -2.253 -14.892 1.00 82.31 183 MET A O 1
ATOM 1338 N N . LEU A 1 184 ? 4.821 -2.064 -15.258 1.00 88.31 184 LEU A N 1
ATOM 1339 C CA . LEU A 1 184 ? 4.977 -0.691 -14.788 1.00 88.31 184 LEU A CA 1
ATOM 1340 C C . LEU A 1 184 ? 4.365 0.275 -15.801 1.00 88.31 184 LEU A C 1
ATOM 1342 O O . LEU A 1 184 ? 4.514 0.092 -17.014 1.00 88.31 184 LEU A O 1
ATOM 1346 N N . LEU A 1 185 ? 3.636 1.273 -15.309 1.00 85.38 185 LEU A N 1
ATOM 1347 C CA . LEU A 1 185 ? 2.848 2.159 -16.158 1.00 85.38 185 LEU A CA 1
ATOM 1348 C C . LEU A 1 185 ? 3.749 3.001 -17.067 1.00 85.38 185 LEU A C 1
ATOM 1350 O O . LEU A 1 185 ? 3.470 3.112 -18.260 1.00 85.38 185 LEU A O 1
ATOM 1354 N N . ALA A 1 186 ? 4.842 3.544 -16.532 1.00 88.19 186 ALA A N 1
ATOM 1355 C CA . ALA A 1 186 ? 5.775 4.388 -17.273 1.00 88.19 186 ALA A CA 1
ATOM 1356 C C . ALA A 1 186 ? 6.474 3.624 -18.408 1.00 88.19 186 ALA A C 1
ATOM 1358 O O . ALA A 1 186 ? 6.651 4.175 -19.495 1.00 88.19 186 ALA A O 1
ATOM 1359 N N . GLU A 1 187 ? 6.777 2.339 -18.193 1.00 88.75 187 GLU A N 1
ATOM 1360 C CA . GLU A 1 187 ? 7.393 1.462 -19.198 1.00 88.75 187 GLU A CA 1
ATOM 1361 C C . GLU A 1 187 ? 6.524 1.313 -20.456 1.00 88.75 187 GLU A C 1
ATOM 1363 O O . GLU A 1 187 ? 7.032 1.120 -21.557 1.00 88.75 187 GLU A O 1
ATOM 1368 N N . ARG A 1 188 ? 5.197 1.452 -20.323 1.00 84.62 188 ARG A N 1
ATOM 1369 C CA . ARG A 1 188 ? 4.269 1.401 -21.465 1.00 84.62 188 ARG A CA 1
ATOM 1370 C C . ARG A 1 188 ? 4.334 2.641 -22.352 1.00 84.62 188 ARG A C 1
ATOM 1372 O O . ARG A 1 188 ? 3.896 2.585 -23.501 1.00 84.62 188 ARG A O 1
ATOM 1379 N N . PHE A 1 189 ? 4.803 3.768 -21.817 1.00 86.56 189 PHE A N 1
ATOM 1380 C CA . PHE A 1 189 ? 4.907 5.025 -22.558 1.00 86.56 189 PHE A CA 1
ATOM 1381 C C . PHE A 1 189 ? 6.291 5.207 -23.165 1.00 86.56 189 PHE A C 1
ATOM 1383 O O . PHE A 1 189 ? 6.389 5.605 -24.325 1.00 86.56 189 PHE A O 1
ATOM 1390 N N . VAL A 1 190 ? 7.338 4.927 -22.388 1.00 88.31 190 VAL A N 1
ATOM 1391 C CA . VAL A 1 190 ? 8.732 5.096 -22.803 1.00 88.31 190 VAL A CA 1
ATOM 1392 C C . VAL A 1 190 ? 9.542 3.889 -22.317 1.00 88.31 190 VAL A C 1
ATOM 1394 O O . VAL A 1 190 ? 9.573 3.648 -21.107 1.00 88.31 190 VAL A O 1
ATOM 1397 N N . PRO A 1 191 ? 10.223 3.151 -23.215 1.00 87.94 191 PRO A N 1
ATOM 1398 C CA . PRO A 1 191 ? 11.101 2.052 -22.821 1.00 87.94 191 PRO A CA 1
ATOM 1399 C C . PRO A 1 191 ? 12.159 2.501 -21.802 1.00 87.94 191 PRO A C 1
ATOM 1401 O O . PRO A 1 191 ? 12.770 3.560 -21.963 1.00 87.94 191 PRO A O 1
ATOM 1404 N N . GLY A 1 192 ? 12.351 1.720 -20.742 1.00 87.12 192 GLY A N 1
ATOM 1405 C CA . GLY A 1 192 ? 13.254 2.010 -19.624 1.00 87.12 192 GLY A CA 1
ATOM 1406 C C . GLY A 1 192 ? 12.677 2.941 -18.548 1.00 87.12 192 GLY A C 1
ATOM 1407 O O . GLY A 1 192 ? 13.258 3.062 -17.464 1.00 87.12 192 GLY A O 1
ATOM 1408 N N . ALA A 1 193 ? 11.533 3.599 -18.779 1.00 90.94 193 ALA A N 1
ATOM 1409 C CA . ALA A 1 193 ? 10.940 4.506 -17.790 1.00 90.94 193 ALA A CA 1
ATOM 1410 C C . ALA A 1 193 ? 10.364 3.797 -16.558 1.00 90.94 193 ALA A C 1
ATOM 1412 O O . ALA A 1 193 ? 10.176 4.443 -15.523 1.00 90.94 193 ALA A O 1
ATOM 1413 N N . GLY A 1 194 ? 10.180 2.477 -16.610 1.00 91.94 194 GLY A N 1
ATOM 1414 C CA . GLY A 1 194 ? 9.862 1.663 -15.441 1.00 91.94 194 GLY A CA 1
ATOM 1415 C C . GLY A 1 194 ? 10.918 1.764 -14.335 1.00 91.94 194 GLY A C 1
ATOM 1416 O O . GLY A 1 194 ? 10.568 1.764 -13.156 1.00 91.94 194 GLY A O 1
ATOM 1417 N N . TRP A 1 195 ? 12.201 1.948 -14.670 1.00 92.50 195 TRP A N 1
ATOM 1418 C CA . TRP A 1 195 ? 13.258 2.143 -13.667 1.00 92.50 195 TRP A CA 1
ATOM 1419 C C . TRP A 1 195 ? 13.139 3.479 -12.934 1.00 92.50 195 TRP A C 1
ATOM 1421 O O . TRP A 1 195 ? 13.332 3.544 -11.716 1.00 92.50 195 TRP A O 1
ATOM 1431 N N . LEU A 1 196 ? 12.767 4.537 -13.659 1.00 93.88 196 LEU A N 1
ATOM 1432 C CA . LEU A 1 196 ? 12.487 5.847 -13.074 1.00 93.88 196 LEU A CA 1
ATOM 1433 C C . LEU A 1 196 ? 11.260 5.782 -12.157 1.00 93.88 196 LEU A C 1
ATOM 1435 O O . LEU A 1 196 ? 11.311 6.265 -11.023 1.00 93.88 196 LEU A O 1
ATOM 1439 N N . GLU A 1 197 ? 10.183 5.142 -12.615 1.00 94.44 197 GLU A N 1
ATOM 1440 C CA . GLU A 1 197 ? 8.985 4.892 -11.807 1.00 94.44 197 GLU A CA 1
ATOM 1441 C C . GLU A 1 197 ? 9.322 4.101 -10.533 1.00 94.44 197 GLU A C 1
ATOM 1443 O O . GLU A 1 197 ? 8.937 4.507 -9.433 1.00 94.44 197 GLU A O 1
ATOM 1448 N N . ALA A 1 198 ? 10.110 3.028 -10.650 1.00 95.12 198 ALA A N 1
ATOM 1449 C CA . ALA A 1 198 ? 10.543 2.216 -9.517 1.00 95.12 198 ALA A CA 1
ATOM 1450 C C . ALA A 1 198 ? 11.360 3.020 -8.494 1.00 95.12 198 ALA A C 1
ATOM 1452 O O . ALA A 1 198 ? 11.122 2.902 -7.289 1.00 95.12 198 ALA A O 1
ATOM 1453 N N . ALA A 1 199 ? 12.282 3.871 -8.951 1.00 94.31 199 ALA A N 1
ATOM 1454 C CA . ALA A 1 199 ? 13.078 4.732 -8.078 1.00 94.31 199 ALA A CA 1
ATOM 1455 C C . ALA A 1 199 ? 12.209 5.763 -7.330 1.00 94.31 199 ALA A C 1
ATOM 1457 O O . ALA A 1 199 ? 12.355 5.944 -6.116 1.00 94.31 199 ALA A O 1
ATOM 1458 N N . LEU A 1 200 ? 11.266 6.408 -8.026 1.00 95.38 200 LEU A N 1
ATOM 1459 C CA . LEU A 1 200 ? 10.341 7.376 -7.423 1.00 95.38 200 LEU A CA 1
ATOM 1460 C C . LEU A 1 200 ? 9.426 6.714 -6.384 1.00 95.38 200 LEU A C 1
ATOM 1462 O O . LEU A 1 200 ? 9.256 7.228 -5.273 1.00 95.38 200 LEU A O 1
ATOM 1466 N N . LEU A 1 201 ? 8.876 5.545 -6.712 1.00 96.31 201 LEU A N 1
ATOM 1467 C CA . LEU A 1 201 ? 8.010 4.786 -5.813 1.00 96.31 201 LEU A CA 1
ATOM 1468 C C . LEU A 1 201 ? 8.765 4.214 -4.609 1.00 96.31 201 LEU A C 1
ATOM 1470 O O . LEU A 1 201 ? 8.206 4.157 -3.512 1.00 96.31 201 LEU A O 1
ATOM 1474 N N . ALA A 1 202 ? 10.043 3.864 -4.760 1.00 96.38 202 ALA A N 1
ATOM 1475 C CA . ALA A 1 202 ? 10.894 3.470 -3.642 1.00 96.38 202 ALA A CA 1
ATOM 1476 C C . ALA A 1 202 ? 11.079 4.615 -2.633 1.00 96.38 202 ALA A C 1
ATOM 1478 O O . ALA A 1 202 ? 10.901 4.422 -1.426 1.00 96.38 202 ALA A O 1
ATOM 1479 N N . LEU A 1 203 ? 11.349 5.838 -3.101 1.00 94.62 203 LEU A N 1
ATOM 1480 C CA . LEU A 1 203 ? 11.400 7.003 -2.212 1.00 94.62 203 LEU A CA 1
ATOM 1481 C C . LEU A 1 203 ? 10.052 7.274 -1.538 1.00 94.62 203 LEU A C 1
ATOM 1483 O O . LEU A 1 203 ? 10.010 7.555 -0.335 1.00 94.62 203 LEU A O 1
ATOM 1487 N N . TYR A 1 204 ? 8.955 7.154 -2.289 1.00 95.75 204 TYR A N 1
ATOM 1488 C CA . TYR A 1 204 ? 7.604 7.272 -1.745 1.00 95.75 204 TYR A CA 1
ATOM 1489 C C . TYR A 1 204 ? 7.338 6.236 -0.642 1.00 95.75 204 TYR A C 1
ATOM 1491 O O . TYR A 1 204 ? 6.809 6.600 0.410 1.00 95.75 204 TYR A O 1
ATOM 1499 N N . ALA A 1 205 ? 7.762 4.980 -0.820 1.00 97.38 205 ALA A N 1
ATOM 1500 C CA . ALA A 1 205 ? 7.637 3.933 0.194 1.00 97.38 205 ALA A CA 1
ATOM 1501 C C 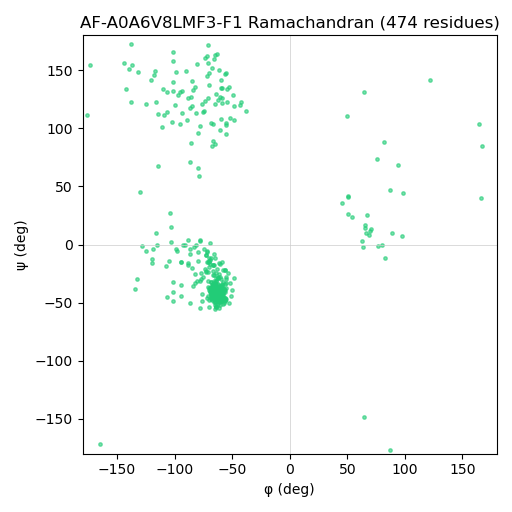. ALA A 1 205 ? 8.364 4.307 1.493 1.00 97.38 205 ALA A C 1
ATOM 1503 O O . ALA A 1 205 ? 7.794 4.186 2.582 1.00 97.38 205 ALA A O 1
ATOM 1504 N N . GLY A 1 206 ? 9.595 4.817 1.386 1.00 95.38 206 GLY A N 1
ATOM 1505 C CA . GLY A 1 206 ? 10.359 5.283 2.541 1.00 95.38 206 GLY A CA 1
ATOM 1506 C C . GLY A 1 206 ? 9.715 6.481 3.243 1.00 95.38 206 GLY A C 1
ATOM 1507 O O . GLY A 1 206 ? 9.578 6.488 4.471 1.00 95.38 206 GLY A O 1
ATOM 1508 N N . PHE A 1 207 ? 9.221 7.458 2.474 1.00 94.88 207 PHE A N 1
ATOM 1509 C CA . PHE A 1 207 ? 8.449 8.583 3.008 1.00 94.88 207 PHE A CA 1
ATOM 1510 C C . PHE A 1 207 ? 7.192 8.111 3.748 1.00 94.88 207 PHE A C 1
ATOM 1512 O O . PHE A 1 207 ? 6.916 8.588 4.856 1.00 94.88 207 PHE A O 1
ATOM 1519 N N . ALA A 1 208 ? 6.445 7.180 3.149 1.00 95.69 208 ALA A N 1
ATOM 1520 C CA . ALA A 1 208 ? 5.221 6.624 3.703 1.00 95.69 208 ALA A CA 1
ATOM 1521 C C . ALA A 1 208 ? 5.487 5.885 5.018 1.00 95.69 208 ALA A C 1
ATOM 1523 O O . ALA A 1 208 ? 4.796 6.142 6.005 1.00 95.69 208 ALA A O 1
ATOM 1524 N N . ALA A 1 209 ? 6.516 5.035 5.069 1.00 96.12 209 ALA A N 1
ATOM 1525 C CA . ALA A 1 209 ? 6.895 4.303 6.274 1.00 96.12 209 ALA A CA 1
ATOM 1526 C C . ALA A 1 209 ? 7.222 5.246 7.442 1.00 96.12 209 ALA A C 1
ATOM 1528 O O . ALA A 1 209 ? 6.689 5.092 8.543 1.00 96.12 209 ALA A O 1
ATOM 1529 N N . GLU A 1 210 ? 8.026 6.285 7.204 1.00 93.06 210 GLU A N 1
ATOM 1530 C CA . GLU A 1 210 ? 8.312 7.286 8.233 1.00 93.06 210 GLU A CA 1
ATOM 1531 C C . GLU A 1 210 ? 7.058 8.060 8.651 1.00 93.06 210 GLU A C 1
ATOM 1533 O O . GLU A 1 210 ? 6.863 8.324 9.842 1.00 93.06 210 GLU A O 1
ATOM 1538 N N . ALA A 1 211 ? 6.201 8.415 7.689 1.00 93.12 211 ALA A N 1
ATOM 1539 C CA . ALA A 1 211 ? 4.973 9.153 7.948 1.00 93.12 211 ALA A CA 1
ATOM 1540 C C . ALA A 1 211 ? 3.997 8.352 8.826 1.00 93.12 211 ALA A C 1
ATOM 1542 O O . ALA A 1 211 ? 3.407 8.910 9.750 1.00 93.12 211 ALA A O 1
ATOM 1543 N N . LEU A 1 212 ? 3.903 7.039 8.608 1.00 94.00 212 LEU A N 1
ATOM 1544 C CA . LEU A 1 212 ? 3.099 6.107 9.405 1.00 94.00 212 LEU A CA 1
ATOM 1545 C C . LEU A 1 212 ? 3.581 5.937 10.854 1.00 94.00 212 LEU A C 1
ATOM 1547 O O . LEU A 1 212 ? 2.822 5.427 11.681 1.00 94.00 212 LEU A O 1
ATOM 1551 N N . LEU A 1 213 ? 4.823 6.321 11.155 1.00 92.50 213 LEU A N 1
ATOM 1552 C CA . LEU A 1 213 ? 5.405 6.263 12.499 1.00 92.50 213 LEU A CA 1
ATOM 1553 C C . LEU A 1 213 ? 5.345 7.608 13.229 1.00 92.50 213 LEU A C 1
ATOM 1555 O O . LEU A 1 213 ? 5.794 7.706 14.368 1.00 92.50 213 LEU A O 1
ATOM 1559 N N . ARG A 1 214 ? 4.905 8.690 12.574 1.00 89.19 214 ARG A N 1
ATOM 1560 C CA . ARG A 1 214 ? 4.740 10.013 13.206 1.00 89.19 214 ARG A CA 1
ATOM 1561 C C . ARG A 1 214 ? 3.644 9.988 14.263 1.00 89.19 214 ARG A C 1
ATOM 1563 O O . ARG A 1 214 ? 2.765 9.150 14.198 1.00 89.19 214 ARG A O 1
ATOM 1570 N N . LYS A 1 215 ? 3.675 10.961 15.182 1.00 85.44 215 LYS A N 1
ATOM 1571 C CA . LYS A 1 215 ? 2.617 11.188 16.187 1.00 85.44 215 LYS A CA 1
ATOM 1572 C C . LYS A 1 215 ? 1.240 11.445 15.554 1.00 85.44 215 LYS A C 1
ATOM 1574 O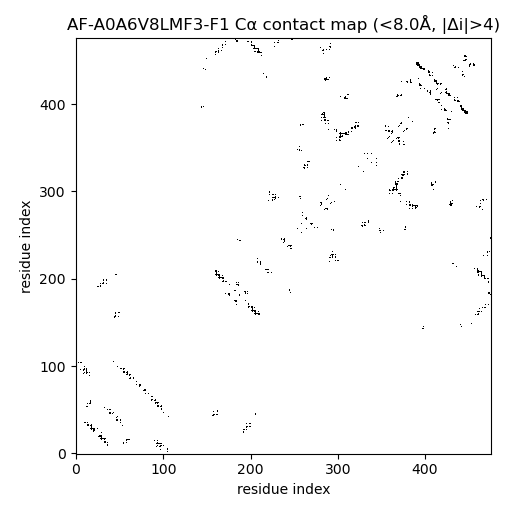 O . LYS A 1 215 ? 0.220 11.325 16.216 1.00 85.44 215 LYS A O 1
ATOM 1579 N N . ASP A 1 216 ? 1.214 11.880 14.296 1.00 86.94 216 ASP A N 1
ATOM 1580 C CA . ASP A 1 216 ? 0.021 12.047 13.471 1.00 86.94 216 ASP A CA 1
ATOM 1581 C C . ASP A 1 216 ? -0.125 10.923 12.428 1.00 86.94 216 ASP A C 1
ATOM 1583 O O . ASP A 1 216 ? -0.749 11.117 11.377 1.00 86.94 216 ASP A O 1
ATOM 1587 N N . GLY A 1 217 ? 0.422 9.736 12.711 1.00 90.75 217 GLY A N 1
ATOM 1588 C CA . GLY A 1 217 ? 0.528 8.620 11.771 1.00 90.75 217 GLY A CA 1
ATOM 1589 C C . GLY A 1 217 ? -0.824 8.162 11.233 1.00 90.75 217 GLY A C 1
ATOM 1590 O O . GLY A 1 217 ? -0.950 7.871 10.044 1.00 90.75 217 GLY A O 1
ATOM 1591 N N . GLY A 1 218 ? -1.879 8.207 12.052 1.00 93.31 218 GLY A N 1
ATOM 1592 C CA . GLY A 1 218 ? -3.243 7.919 11.595 1.00 93.31 218 GLY A CA 1
ATOM 1593 C C . GLY A 1 218 ? -3.765 8.923 10.553 1.00 93.31 218 GLY A C 1
ATOM 1594 O O . GLY A 1 218 ? -4.493 8.540 9.634 1.00 93.31 218 GLY A O 1
ATOM 1595 N N . ARG A 1 219 ? -3.393 10.210 10.651 1.00 94.38 219 ARG A N 1
ATOM 1596 C CA . ARG A 1 219 ? -3.733 11.227 9.634 1.00 94.38 219 ARG A CA 1
ATOM 1597 C C . ARG A 1 219 ? -2.921 10.999 8.363 1.00 94.38 219 ARG A C 1
ATOM 1599 O O . ARG A 1 219 ? -3.509 10.994 7.284 1.00 94.38 219 ARG A O 1
ATOM 1606 N N . ALA A 1 220 ? -1.616 10.767 8.501 1.00 95.00 220 ALA A N 1
ATOM 1607 C CA . ALA A 1 220 ? -0.734 10.468 7.377 1.00 95.00 220 ALA A CA 1
ATOM 1608 C C . ALA A 1 220 ? -1.201 9.226 6.605 1.00 95.00 220 ALA A C 1
ATOM 1610 O O . ALA A 1 220 ? -1.328 9.281 5.385 1.00 95.00 220 ALA A O 1
ATOM 1611 N N . ARG A 1 221 ? -1.559 8.146 7.313 1.00 96.50 221 ARG A N 1
ATOM 1612 C CA . ARG A 1 221 ? -2.119 6.922 6.726 1.00 96.50 221 ARG A CA 1
ATOM 1613 C C . ARG A 1 221 ? -3.322 7.224 5.841 1.00 96.50 221 ARG A C 1
ATOM 1615 O O . ARG A 1 221 ? -3.358 6.776 4.706 1.00 96.50 221 ARG A O 1
ATOM 1622 N N . ARG A 1 222 ? -4.296 7.994 6.337 1.00 96.44 222 ARG A N 1
ATOM 1623 C CA . ARG A 1 2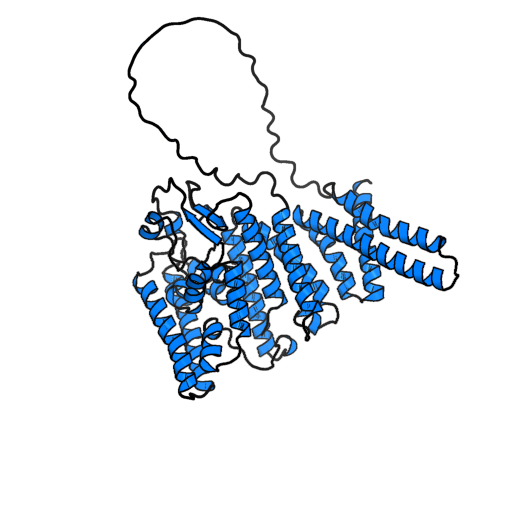22 ? -5.509 8.330 5.571 1.00 96.44 222 ARG A CA 1
ATOM 1624 C C . ARG A 1 222 ? -5.224 9.200 4.352 1.00 96.44 222 ARG A C 1
ATOM 1626 O O . ARG A 1 222 ? -5.859 8.991 3.328 1.00 96.44 222 ARG A O 1
ATOM 1633 N N . LEU A 1 223 ? -4.292 10.147 4.462 1.00 96.38 223 LEU A N 1
ATOM 1634 C CA . LEU A 1 223 ? -3.873 10.976 3.332 1.00 96.38 223 LEU A CA 1
ATOM 1635 C C . LEU A 1 223 ? -3.220 10.112 2.244 1.00 96.38 223 LEU A C 1
ATOM 1637 O O . LEU A 1 223 ? -3.668 10.127 1.104 1.00 96.38 223 LEU A O 1
ATOM 1641 N N . LEU A 1 224 ? -2.208 9.325 2.615 1.00 96.38 224 LEU A N 1
ATOM 1642 C CA . LEU A 1 224 ? -1.485 8.442 1.697 1.00 96.38 224 LEU A CA 1
ATOM 1643 C C . LEU A 1 224 ? -2.421 7.429 1.033 1.00 96.38 224 LEU A C 1
ATOM 1645 O O . LEU A 1 224 ? -2.372 7.234 -0.175 1.00 96.38 224 LEU A O 1
ATOM 1649 N N . TRP A 1 225 ? -3.324 6.846 1.817 1.00 97.06 225 TRP A N 1
ATOM 1650 C CA . TRP A 1 225 ? -4.318 5.902 1.327 1.00 97.06 225 TRP A CA 1
ATOM 1651 C C . TRP A 1 225 ? -5.353 6.551 0.395 1.00 97.06 225 TRP A C 1
ATOM 1653 O O . TRP A 1 225 ? -5.776 5.940 -0.585 1.00 97.06 225 TRP A O 1
ATOM 1663 N N . GLY A 1 226 ? -5.727 7.806 0.660 1.00 96.50 226 GLY A N 1
ATOM 1664 C CA . GLY A 1 226 ? -6.557 8.609 -0.237 1.00 96.50 226 GLY A CA 1
ATOM 1665 C C . GLY A 1 226 ? -5.863 8.896 -1.568 1.00 96.50 226 GLY A C 1
ATOM 1666 O O . GLY A 1 226 ? -6.485 8.724 -2.610 1.00 96.50 226 GLY A O 1
ATOM 1667 N N . VAL A 1 227 ? -4.572 9.248 -1.546 1.00 94.25 227 VAL A N 1
ATOM 1668 C CA . VAL A 1 227 ? -3.756 9.426 -2.763 1.00 94.25 227 VAL A CA 1
ATOM 1669 C C . VAL A 1 227 ? -3.674 8.123 -3.556 1.00 94.25 227 VAL A C 1
ATOM 1671 O O . VAL A 1 227 ? -3.918 8.131 -4.758 1.00 94.25 227 VAL A O 1
ATOM 1674 N N . PHE A 1 228 ? -3.412 7.000 -2.884 1.00 93.75 228 PHE A N 1
ATOM 1675 C CA . PHE A 1 228 ? -3.419 5.675 -3.504 1.00 93.75 228 PHE A CA 1
ATOM 1676 C C . PHE A 1 228 ? -4.763 5.373 -4.192 1.00 93.75 228 PHE A C 1
ATOM 1678 O O . PHE A 1 228 ? -4.794 4.982 -5.358 1.00 93.75 228 PHE A O 1
ATOM 1685 N N . SER A 1 229 ? -5.886 5.608 -3.503 1.00 94.62 229 SER A N 1
ATOM 1686 C CA . SER A 1 229 ? -7.215 5.412 -4.089 1.00 94.62 229 SER A CA 1
ATOM 1687 C C . SER A 1 229 ? -7.481 6.357 -5.261 1.00 94.62 229 SER A C 1
ATOM 1689 O O . SER A 1 229 ? -8.055 5.921 -6.256 1.00 94.62 229 SER A O 1
ATOM 1691 N N . ALA A 1 230 ? -7.085 7.626 -5.154 1.00 94.12 230 ALA A N 1
ATOM 1692 C CA . ALA A 1 230 ? -7.276 8.614 -6.209 1.00 94.12 230 ALA A CA 1
ATOM 1693 C C . ALA A 1 230 ? -6.488 8.242 -7.469 1.00 94.12 230 ALA A C 1
ATOM 1695 O O . ALA A 1 230 ? -7.054 8.277 -8.555 1.00 94.12 230 ALA A O 1
ATOM 1696 N N . ALA A 1 231 ? -5.230 7.815 -7.324 1.00 91.94 231 ALA A N 1
ATOM 1697 C CA . ALA A 1 231 ? -4.411 7.360 -8.444 1.00 91.94 231 ALA A CA 1
ATOM 1698 C C . ALA A 1 231 ? -5.045 6.159 -9.165 1.00 91.94 231 ALA A C 1
ATOM 1700 O O . ALA A 1 231 ? -5.179 6.180 -10.387 1.00 91.94 231 ALA A O 1
ATOM 1701 N N . PHE A 1 232 ? -5.524 5.163 -8.411 1.00 89.25 232 PHE A N 1
ATOM 1702 C CA . PHE A 1 232 ? -6.197 3.990 -8.976 1.00 89.25 232 PHE A CA 1
ATOM 1703 C C . PHE A 1 232 ? -7.448 4.362 -9.795 1.00 89.25 232 PHE A C 1
ATOM 1705 O O . PHE A 1 232 ? -7.608 3.921 -10.931 1.00 89.25 232 PHE A O 1
ATOM 1712 N N . PHE A 1 233 ? -8.336 5.201 -9.249 1.00 90.31 233 PHE A N 1
ATOM 1713 C CA . PHE A 1 233 ? -9.559 5.599 -9.958 1.00 90.31 233 PHE A CA 1
ATOM 1714 C C . PHE A 1 233 ? -9.314 6.618 -11.075 1.00 90.31 233 PHE A C 1
ATOM 1716 O O . PHE A 1 233 ? -10.058 6.614 -12.052 1.00 90.31 233 PHE A O 1
ATOM 1723 N N . ALA A 1 234 ? -8.275 7.452 -10.975 1.00 90.06 234 ALA A N 1
ATOM 1724 C CA . ALA A 1 234 ? -7.855 8.320 -12.071 1.00 90.06 234 ALA A CA 1
ATOM 1725 C C . ALA A 1 234 ? -7.377 7.487 -13.267 1.00 90.06 234 ALA A C 1
ATOM 1727 O O . ALA A 1 234 ? -7.797 7.745 -14.392 1.00 90.06 234 ALA A O 1
ATOM 1728 N N . GLN A 1 235 ? -6.585 6.437 -13.023 1.00 87.31 235 GLN A N 1
ATOM 1729 C CA . GLN A 1 235 ? -6.181 5.494 -14.066 1.00 87.31 235 GLN A CA 1
ATOM 1730 C C . GLN A 1 235 ? -7.394 4.801 -14.706 1.00 87.31 235 GLN A C 1
ATOM 1732 O O . GLN A 1 235 ? -7.446 4.678 -15.928 1.00 87.31 235 GLN A O 1
ATOM 1737 N N . LEU A 1 236 ? -8.398 4.414 -13.906 1.00 85.31 236 LEU A N 1
ATOM 1738 C CA . LEU A 1 236 ? -9.642 3.836 -14.42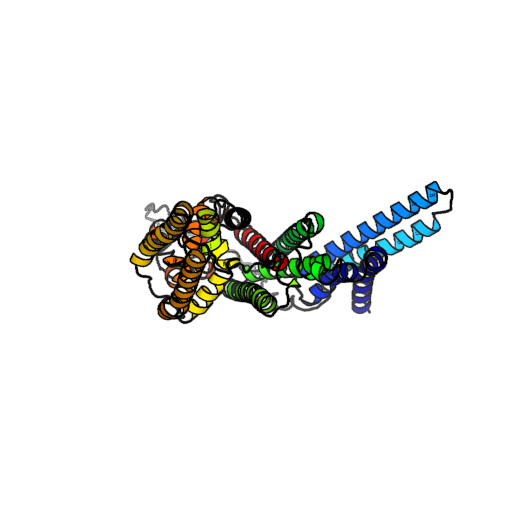9 1.00 85.31 236 LEU A CA 1
ATOM 1739 C C . LEU A 1 236 ? -10.415 4.805 -15.307 1.00 85.31 236 LEU A C 1
ATOM 1741 O O . LEU A 1 236 ? -10.853 4.425 -16.388 1.00 85.31 236 LEU A O 1
ATOM 1745 N N . ALA A 1 237 ? -10.589 6.038 -14.839 1.00 87.88 237 ALA A N 1
ATOM 1746 C CA . ALA A 1 237 ? -11.310 7.062 -15.576 1.00 87.88 237 ALA A CA 1
ATOM 1747 C C . ALA A 1 237 ? -10.620 7.374 -16.912 1.00 87.88 237 ALA A C 1
ATOM 1749 O O . ALA A 1 237 ? -11.296 7.452 -17.932 1.00 87.88 237 ALA A O 1
ATOM 1750 N N . LEU A 1 238 ? -9.286 7.482 -16.921 1.00 87.62 238 LEU A N 1
ATOM 1751 C CA . LEU A 1 238 ? -8.505 7.679 -18.146 1.00 87.62 238 LEU A CA 1
ATOM 1752 C C . LEU A 1 238 ? -8.632 6.487 -19.099 1.00 87.62 238 LEU A C 1
ATOM 1754 O O . LEU A 1 238 ? -8.860 6.683 -20.290 1.00 87.62 238 LEU A O 1
ATOM 1758 N N . GLY A 1 239 ? -8.551 5.263 -18.578 1.00 84.00 239 GLY A N 1
ATOM 1759 C CA . GLY A 1 239 ? -8.770 4.057 -19.371 1.00 84.00 239 GLY A CA 1
ATOM 1760 C C . GLY A 1 239 ? -10.155 4.025 -20.023 1.00 84.00 239 GLY A C 1
ATOM 1761 O O . GLY A 1 239 ? -10.270 3.811 -21.223 1.00 84.00 239 GLY A O 1
ATOM 1762 N N . LEU A 1 240 ? -11.206 4.318 -19.252 1.00 83.94 240 LEU A N 1
ATOM 1763 C CA . LEU A 1 240 ? -12.589 4.388 -19.742 1.00 83.94 240 LEU A CA 1
ATOM 1764 C C . LEU A 1 240 ? -12.840 5.538 -20.728 1.00 83.94 240 LEU A C 1
ATOM 1766 O O . LEU A 1 240 ? -13.743 5.437 -21.553 1.00 83.94 240 LEU A O 1
ATOM 1770 N N . ALA A 1 241 ? -12.058 6.616 -20.656 1.00 87.44 241 ALA A N 1
ATOM 1771 C CA . ALA A 1 241 ? -12.126 7.743 -21.585 1.00 87.44 241 ALA A CA 1
ATOM 1772 C C . ALA A 1 241 ? -11.446 7.464 -22.944 1.00 87.44 241 ALA A C 1
ATOM 1774 O O . ALA A 1 241 ? -11.370 8.367 -23.774 1.00 87.44 241 ALA A O 1
ATOM 1775 N N . GLY A 1 242 ? -10.950 6.240 -23.175 1.00 82.62 242 GLY A N 1
ATOM 1776 C CA . GLY A 1 242 ? -10.324 5.821 -24.434 1.00 82.62 242 GLY A CA 1
ATOM 1777 C C . GLY A 1 242 ? -8.795 5.876 -24.434 1.00 82.62 242 GLY A C 1
ATOM 1778 O O . GLY A 1 242 ? -8.172 5.667 -25.474 1.00 82.62 242 GLY A O 1
ATOM 1779 N N . PHE A 1 243 ? -8.152 6.134 -23.288 1.00 83.00 243 PHE A N 1
ATOM 1780 C CA . PHE A 1 243 ? -6.697 6.009 -23.171 1.00 83.00 243 PHE A CA 1
ATOM 1781 C C . PHE A 1 243 ? -6.311 4.567 -22.819 1.00 83.00 243 PHE A C 1
ATOM 1783 O O . PHE A 1 243 ? -5.839 4.279 -21.716 1.00 83.00 243 PHE A O 1
ATOM 1790 N N . ASP A 1 244 ? -6.472 3.659 -23.783 1.00 76.31 244 ASP A N 1
ATOM 1791 C CA . ASP A 1 244 ? -6.326 2.207 -23.597 1.00 76.31 244 ASP A CA 1
ATOM 1792 C C . ASP A 1 244 ? -4.969 1.776 -23.026 1.00 76.31 244 ASP A C 1
ATOM 1794 O O . ASP A 1 244 ? -4.880 0.727 -22.406 1.00 76.31 244 ASP A O 1
ATOM 1798 N N . ARG A 1 245 ? -3.908 2.589 -23.153 1.00 78.50 245 ARG A N 1
ATOM 1799 C CA . ARG A 1 245 ? -2.589 2.313 -22.540 1.00 78.50 245 ARG A CA 1
ATOM 1800 C C . ARG A 1 245 ? -2.630 2.235 -21.007 1.00 78.50 245 ARG A C 1
ATOM 1802 O O . ARG A 1 245 ? -1.785 1.564 -20.403 1.00 78.50 245 ARG A O 1
ATOM 1809 N N . PHE A 1 246 ? -3.601 2.901 -20.378 1.00 77.62 246 PHE A N 1
ATOM 1810 C CA . PHE A 1 246 ? -3.855 2.813 -18.936 1.00 77.62 246 PHE A CA 1
ATOM 1811 C C . PHE A 1 246 ? -4.641 1.547 -18.549 1.00 77.62 246 PHE A C 1
ATOM 1813 O O . PHE A 1 246 ? -4.652 1.184 -17.369 1.00 77.62 246 PHE A O 1
ATOM 1820 N N . LEU A 1 247 ? -5.233 0.855 -19.532 1.00 71.75 247 LEU A N 1
ATOM 1821 C CA . LEU A 1 247 ? -5.857 -0.460 -19.402 1.00 71.75 247 LEU A CA 1
ATOM 1822 C C . LEU A 1 247 ? -4.885 -1.561 -19.882 1.00 71.75 247 LEU A C 1
ATOM 1824 O O . LEU A 1 247 ? -4.043 -1.365 -20.751 1.00 71.75 247 LEU A O 1
ATOM 1828 N N . MET A 1 248 ? -4.950 -2.750 -19.294 1.00 60.12 248 MET A N 1
ATOM 1829 C CA . MET A 1 248 ? -4.075 -3.885 -19.604 1.00 60.12 248 MET A CA 1
ATOM 1830 C C . MET A 1 248 ? -4.688 -4.836 -20.623 1.00 60.12 248 MET A C 1
ATOM 1832 O O . MET A 1 248 ? -3.956 -5.513 -21.343 1.00 60.12 248 MET A O 1
ATOM 1836 N N . SER A 1 249 ? -6.010 -4.999 -20.578 1.00 56.91 249 SER A N 1
ATOM 1837 C CA . SER A 1 249 ? -6.682 -6.175 -21.142 1.00 56.91 249 SER A CA 1
ATOM 1838 C C . SER A 1 249 ? -7.766 -5.851 -22.164 1.00 56.91 249 SER A C 1
ATOM 1840 O O . SER A 1 249 ? -8.338 -6.776 -22.731 1.00 56.91 249 SER A O 1
ATOM 1842 N N . GLY A 1 250 ? -8.086 -4.568 -22.375 1.00 54.31 250 GLY A N 1
ATOM 1843 C CA . GLY A 1 250 ? -9.233 -4.145 -23.188 1.00 54.31 250 GLY A CA 1
ATOM 1844 C C . GLY A 1 250 ? -10.599 -4.573 -22.625 1.00 54.31 250 GLY A C 1
ATOM 1845 O O . GLY A 1 250 ? -11.626 -4.228 -23.196 1.00 54.31 250 GLY A O 1
ATOM 1846 N N . ALA A 1 251 ? -10.638 -5.301 -21.500 1.00 58.16 251 ALA A N 1
ATOM 1847 C CA . ALA A 1 251 ? -11.854 -5.762 -20.845 1.00 58.16 251 ALA A CA 1
ATOM 1848 C C . ALA A 1 251 ? -12.109 -4.958 -19.566 1.00 58.16 251 ALA A C 1
ATOM 1850 O O . ALA A 1 251 ? -11.228 -4.813 -18.716 1.00 58.16 251 ALA A O 1
ATOM 1851 N N . LEU A 1 252 ? -13.337 -4.466 -19.397 1.00 62.47 252 LEU A N 1
ATOM 1852 C CA . LEU A 1 252 ? -13.728 -3.688 -18.226 1.00 62.47 252 LEU A CA 1
ATOM 1853 C C . LEU A 1 252 ? -13.759 -4.569 -16.968 1.00 62.47 252 LEU A C 1
ATOM 1855 O O . LEU A 1 252 ? -14.685 -5.351 -16.753 1.00 62.47 252 LEU A O 1
ATOM 1859 N N . HIS A 1 253 ? -12.753 -4.420 -16.108 1.00 66.00 253 HIS A N 1
ATOM 1860 C CA . HIS A 1 253 ? -12.732 -5.044 -14.789 1.00 66.00 253 HIS A CA 1
ATOM 1861 C C . HIS A 1 253 ? -13.401 -4.095 -13.796 1.00 66.00 253 HIS A C 1
ATOM 1863 O O . HIS A 1 253 ? -12.846 -3.059 -13.433 1.00 66.00 253 HIS A O 1
ATOM 1869 N N . LEU A 1 254 ? -14.614 -4.431 -13.355 1.00 72.12 254 LEU A N 1
ATOM 1870 C CA . LEU A 1 254 ? -15.338 -3.606 -12.393 1.00 72.12 254 LEU A CA 1
ATOM 1871 C C . LEU A 1 254 ? -14.552 -3.541 -11.059 1.00 72.12 254 LEU A C 1
ATOM 1873 O O . LEU A 1 254 ? -14.277 -4.595 -10.474 1.00 72.12 254 LEU A O 1
ATOM 1877 N N . PRO A 1 255 ? -14.204 -2.346 -10.536 1.00 77.69 255 PRO A N 1
ATOM 1878 C CA . PRO A 1 255 ? -13.379 -2.177 -9.335 1.00 77.69 255 PRO A CA 1
ATOM 1879 C C . PRO A 1 255 ? -14.207 -2.391 -8.059 1.00 77.69 255 PRO A C 1
ATOM 1881 O O . PRO A 1 255 ? -14.359 -1.507 -7.216 1.00 77.69 255 PRO A O 1
ATOM 1884 N N . VAL A 1 256 ? -14.801 -3.572 -7.919 1.00 83.00 256 VAL A N 1
ATOM 1885 C CA . VAL A 1 256 ? -15.565 -3.962 -6.735 1.00 83.00 256 VAL A CA 1
ATOM 1886 C C . VAL A 1 256 ? -14.756 -5.024 -6.000 1.00 83.00 256 VAL A C 1
ATOM 1888 O O . VAL A 1 256 ? -14.655 -6.144 -6.499 1.00 83.00 256 VAL A O 1
ATOM 1891 N N . PRO A 1 257 ? -14.214 -4.744 -4.796 1.00 79.94 257 PRO A N 1
ATOM 1892 C CA . PRO A 1 257 ? -13.399 -5.709 -4.062 1.00 79.94 257 PRO A CA 1
ATOM 1893 C C . PRO A 1 257 ? -14.068 -7.075 -3.883 1.00 79.94 257 PRO A C 1
ATOM 1895 O O . PRO A 1 257 ? -13.386 -8.089 -3.933 1.00 79.94 257 PRO A O 1
ATOM 1898 N N . ALA A 1 258 ? -15.398 -7.132 -3.741 1.00 83.19 258 ALA A N 1
ATOM 1899 C CA . ALA A 1 258 ? -16.136 -8.396 -3.648 1.00 83.19 258 ALA A CA 1
ATOM 1900 C C . ALA A 1 258 ? -15.878 -9.350 -4.832 1.00 83.19 258 ALA A C 1
ATOM 1902 O O . ALA A 1 258 ? -15.875 -10.566 -4.641 1.00 83.19 258 ALA A O 1
ATOM 1903 N N . LEU A 1 259 ? -15.586 -8.819 -6.025 1.00 86.38 259 LEU A N 1
ATOM 1904 C CA . LEU A 1 259 ? -15.273 -9.611 -7.215 1.00 86.38 259 LEU A CA 1
ATOM 1905 C C . LEU A 1 259 ? -13.931 -10.343 -7.133 1.00 86.38 259 LEU A C 1
ATOM 1907 O O . LEU A 1 259 ? -13.749 -11.310 -7.869 1.00 86.38 259 LEU A O 1
ATOM 1911 N N . ILE A 1 260 ? -13.033 -9.961 -6.214 1.00 88.75 260 ILE A N 1
ATOM 1912 C CA . ILE A 1 260 ? -11.770 -10.682 -5.975 1.00 88.75 260 ILE A CA 1
ATOM 1913 C C . ILE A 1 260 ? -12.046 -12.152 -5.625 1.00 88.75 260 ILE A C 1
ATOM 1915 O O . ILE A 1 260 ? -11.322 -13.032 -6.080 1.00 88.75 260 ILE A O 1
ATOM 1919 N N . ALA A 1 261 ? -13.102 -12.417 -4.850 1.00 91.81 261 ALA A N 1
ATOM 1920 C CA . ALA A 1 261 ? -13.533 -13.771 -4.507 1.00 91.81 261 ALA A CA 1
ATOM 1921 C C . ALA A 1 261 ? -14.739 -14.235 -5.342 1.00 91.81 261 ALA A C 1
ATOM 1923 O O . ALA A 1 261 ? -14.762 -15.374 -5.802 1.00 91.81 261 ALA A O 1
ATOM 1924 N N . ALA A 1 262 ? -15.726 -13.364 -5.583 1.00 90.50 262 ALA A N 1
ATOM 1925 C CA . ALA A 1 262 ? -16.943 -13.743 -6.304 1.00 90.50 262 ALA A CA 1
ATOM 1926 C C . ALA A 1 262 ? -16.686 -14.085 -7.784 1.00 90.50 262 ALA A C 1
ATOM 1928 O O . ALA A 1 262 ? -17.321 -14.990 -8.318 1.00 90.50 262 ALA A O 1
ATOM 1929 N N . GLY A 1 263 ? -15.736 -13.410 -8.440 1.00 90.50 263 GLY A N 1
ATOM 1930 C CA . GLY A 1 263 ? -15.407 -13.646 -9.847 1.00 90.50 263 GLY A CA 1
ATOM 1931 C C . GLY A 1 263 ? -14.909 -15.072 -10.116 1.00 90.50 263 GLY A C 1
ATOM 1932 O O . GLY A 1 263 ? -15.503 -15.747 -10.959 1.00 90.50 263 GLY A O 1
ATOM 1933 N N . PRO A 1 264 ? -13.870 -15.552 -9.404 1.00 91.62 264 PRO A N 1
ATOM 1934 C CA . PRO A 1 264 ? -13.413 -16.937 -9.516 1.00 91.62 264 PRO A CA 1
ATOM 1935 C C . PRO A 1 264 ? -14.456 -17.973 -9.084 1.00 91.62 264 PRO A C 1
ATOM 1937 O O . PRO A 1 264 ? -14.535 -19.034 -9.689 1.00 91.62 264 PRO A O 1
ATOM 1940 N N . LEU A 1 265 ? -15.299 -17.677 -8.087 1.00 93.25 265 LEU A N 1
ATOM 1941 C CA . LEU A 1 265 ? -16.382 -18.587 -7.683 1.00 93.25 265 LEU A CA 1
ATOM 1942 C C . LEU A 1 265 ? -17.440 -18.769 -8.782 1.00 93.25 265 LEU A C 1
ATOM 1944 O O . LEU A 1 265 ? -17.921 -19.887 -8.996 1.00 93.25 265 LEU A O 1
ATOM 1948 N N . TYR A 1 266 ? -17.769 -17.681 -9.483 1.00 92.38 266 TYR A N 1
ATOM 1949 C CA . TYR A 1 266 ? -18.693 -17.682 -10.613 1.00 92.38 266 TYR A CA 1
ATOM 1950 C C . TYR A 1 266 ? -18.085 -18.387 -11.839 1.00 92.38 266 TYR A C 1
ATOM 1952 O O . TYR A 1 266 ? -18.668 -19.351 -12.330 1.00 92.38 266 TYR A O 1
ATOM 1960 N N . ARG A 1 267 ? -16.888 -17.977 -12.290 1.00 90.00 267 ARG A N 1
ATOM 1961 C CA . ARG A 1 267 ? -16.262 -18.491 -13.530 1.00 90.00 267 ARG A CA 1
ATOM 1962 C C . ARG A 1 267 ? -15.527 -19.826 -13.386 1.00 90.00 267 ARG A C 1
ATOM 1964 O O . ARG A 1 267 ? -15.366 -20.527 -14.371 1.00 90.00 267 ARG A O 1
ATOM 1971 N N . GLY A 1 268 ? -15.053 -20.171 -12.190 1.00 87.44 268 GLY A N 1
ATOM 1972 C CA . GLY A 1 268 ? -14.183 -21.335 -11.960 1.00 87.44 268 GLY A CA 1
ATOM 1973 C C . GLY A 1 268 ? -12.702 -21.111 -12.300 1.00 87.44 268 GLY A C 1
ATOM 1974 O O . GLY A 1 268 ? -11.887 -22.000 -12.085 1.00 87.44 268 GLY A O 1
ATOM 1975 N N . GLU A 1 269 ? -12.329 -19.922 -12.778 1.00 85.69 269 GLU A N 1
ATOM 1976 C CA . GLU A 1 269 ? -10.972 -19.565 -13.210 1.00 85.69 269 GLU A CA 1
ATOM 1977 C C . GLU A 1 269 ? -10.571 -18.149 -12.740 1.00 85.69 269 GLU A C 1
ATOM 1979 O O . GLU A 1 269 ? -11.386 -17.394 -12.205 1.00 85.69 269 GLU A O 1
ATOM 1984 N N . GLY A 1 270 ? -9.303 -17.761 -12.927 1.00 81.38 270 GLY A N 1
ATOM 1985 C CA . GLY A 1 270 ? -8.835 -16.399 -12.622 1.00 81.38 270 GLY A CA 1
ATOM 1986 C C . GLY A 1 270 ? -8.381 -16.170 -11.173 1.00 81.38 270 GLY A C 1
ATOM 1987 O O . GLY A 1 270 ? -8.714 -15.158 -10.559 1.00 81.38 270 GLY A O 1
ATOM 1988 N N . LEU A 1 271 ? -7.565 -17.076 -10.625 1.00 87.25 271 LEU A N 1
ATOM 1989 C CA . LEU A 1 271 ? -7.078 -17.025 -9.235 1.00 87.25 271 LEU A CA 1
ATOM 1990 C C . LEU A 1 271 ? -6.033 -15.934 -8.951 1.00 87.25 271 LEU A C 1
ATOM 1992 O O . LEU A 1 271 ? -5.660 -15.727 -7.800 1.00 87.25 271 LEU A O 1
ATOM 1996 N N . PHE A 1 272 ? -5.563 -15.218 -9.972 1.00 86.25 272 PHE A N 1
ATOM 1997 C CA . PHE A 1 272 ? -4.478 -14.247 -9.833 1.00 86.25 272 PHE A CA 1
ATOM 1998 C C . PHE A 1 272 ? -4.779 -13.146 -8.798 1.00 86.25 272 PHE A C 1
ATOM 2000 O O . PHE A 1 272 ? -3.986 -12.923 -7.884 1.00 86.25 272 PHE A O 1
ATOM 2007 N N . MET A 1 273 ? -5.942 -12.490 -8.888 1.00 89.06 273 MET A N 1
ATOM 2008 C CA . MET A 1 273 ? -6.324 -11.431 -7.938 1.00 89.06 273 MET A CA 1
ATOM 2009 C C . MET A 1 273 ? -6.540 -11.973 -6.523 1.00 89.06 273 MET A C 1
ATOM 2011 O O . MET A 1 273 ? -6.225 -11.292 -5.546 1.00 89.06 273 MET A O 1
ATOM 2015 N N . LEU A 1 274 ? -7.040 -13.206 -6.406 1.00 90.56 274 LEU A N 1
ATOM 2016 C CA . LEU A 1 274 ? -7.216 -13.872 -5.121 1.00 90.56 274 LEU A CA 1
ATOM 2017 C C . LEU A 1 274 ? -5.862 -14.200 -4.478 1.00 90.56 274 LEU A C 1
ATOM 2019 O O . LEU A 1 274 ? -5.688 -13.956 -3.287 1.00 90.56 274 LEU A O 1
ATOM 2023 N N . ALA A 1 275 ? -4.891 -14.675 -5.262 1.00 92.19 275 ALA A N 1
ATOM 2024 C CA . ALA A 1 275 ? -3.528 -14.930 -4.804 1.00 92.19 275 ALA A CA 1
ATOM 2025 C C . ALA A 1 275 ? -2.820 -13.636 -4.373 1.00 92.19 275 ALA A C 1
ATOM 2027 O O . ALA A 1 275 ? -2.201 -13.608 -3.310 1.00 92.19 275 ALA A O 1
ATOM 2028 N N . LEU A 1 276 ? -2.972 -12.543 -5.134 1.00 90.75 276 LEU A N 1
ATOM 2029 C CA . LEU A 1 276 ? -2.457 -11.225 -4.740 1.00 90.75 276 LEU A CA 1
ATOM 2030 C C . LEU A 1 276 ? -3.076 -10.735 -3.426 1.00 90.75 276 LEU A C 1
ATOM 2032 O O . LEU A 1 276 ? -2.357 -10.274 -2.538 1.00 90.75 276 LEU A O 1
ATOM 2036 N N . PHE A 1 277 ? -4.400 -10.843 -3.288 1.00 93.94 277 PHE A N 1
ATOM 2037 C CA . PHE A 1 277 ? -5.097 -10.485 -2.055 1.00 93.94 277 PHE A CA 1
ATOM 2038 C C . PHE A 1 277 ? -4.616 -11.335 -0.875 1.00 93.94 277 PHE A C 1
ATOM 2040 O O . PHE A 1 277 ? -4.265 -10.786 0.168 1.00 93.94 277 PHE A O 1
ATOM 2047 N N . ALA A 1 278 ? -4.551 -12.658 -1.043 1.00 95.44 278 ALA A N 1
ATOM 2048 C CA . ALA A 1 278 ? -4.111 -13.572 0.000 1.00 95.44 278 ALA A CA 1
ATOM 2049 C C . ALA A 1 278 ? -2.662 -13.293 0.418 1.00 95.44 278 ALA A C 1
ATOM 2051 O O . ALA A 1 278 ? -2.397 -13.145 1.608 1.00 95.44 278 ALA A O 1
ATOM 2052 N N . GLY A 1 279 ? -1.746 -13.126 -0.540 1.00 95.56 279 GLY A N 1
ATOM 2053 C CA . GLY A 1 279 ? -0.354 -12.766 -0.271 1.00 95.56 279 GLY A CA 1
ATOM 2054 C C . GLY A 1 279 ? -0.232 -11.443 0.488 1.00 95.56 279 GLY A C 1
ATOM 2055 O O . GLY A 1 279 ? 0.463 -11.373 1.501 1.00 95.56 279 GLY A O 1
ATOM 2056 N N . ALA A 1 280 ? -0.971 -10.409 0.078 1.00 95.69 280 ALA A N 1
ATOM 2057 C CA . ALA A 1 280 ? -0.968 -9.129 0.783 1.00 95.69 280 ALA A CA 1
ATOM 2058 C C . ALA A 1 280 ? -1.536 -9.244 2.210 1.00 95.69 280 ALA A C 1
ATOM 2060 O O . ALA A 1 280 ? -0.974 -8.667 3.141 1.00 95.69 280 ALA A O 1
ATOM 2061 N N . VAL A 1 281 ? -2.605 -10.020 2.417 1.00 96.75 281 VAL A N 1
ATOM 2062 C CA . VAL A 1 281 ? -3.162 -10.275 3.757 1.00 96.75 281 VAL A CA 1
ATOM 2063 C C . VAL A 1 281 ? -2.220 -11.123 4.616 1.00 96.75 281 VAL A C 1
ATOM 2065 O O . VAL A 1 281 ? -2.150 -10.913 5.822 1.00 96.75 281 VAL A O 1
ATOM 2068 N N . LEU A 1 282 ? -1.447 -12.044 4.046 1.00 95.94 282 LEU A N 1
ATOM 2069 C CA . LEU A 1 282 ? -0.420 -12.773 4.800 1.00 95.94 282 LEU A CA 1
ATOM 2070 C C . LEU A 1 282 ? 0.731 -11.854 5.229 1.00 95.94 282 LEU A C 1
ATOM 2072 O O . LEU A 1 282 ? 1.255 -12.005 6.333 1.00 95.94 282 LEU A O 1
ATOM 2076 N N . LEU A 1 283 ? 1.083 -10.870 4.397 1.00 96.31 283 LEU A N 1
ATOM 2077 C CA . LEU A 1 283 ? 2.156 -9.918 4.679 1.00 96.31 283 LEU A CA 1
ATOM 2078 C C . LEU A 1 283 ? 1.756 -8.847 5.700 1.00 96.31 283 LEU A C 1
ATOM 2080 O O . LEU A 1 283 ? 2.509 -8.619 6.641 1.00 96.31 283 LEU A O 1
ATOM 2084 N N . VAL A 1 284 ? 0.598 -8.193 5.552 1.00 96.69 284 VAL A N 1
ATOM 2085 C CA . VAL A 1 284 ? 0.163 -7.076 6.430 1.00 96.69 284 VAL A CA 1
ATOM 2086 C C . VAL A 1 284 ? -1.103 -7.368 7.241 1.00 96.69 284 VAL A C 1
ATOM 2088 O O . VAL A 1 284 ? -1.665 -6.482 7.889 1.00 96.69 284 VAL A O 1
ATOM 2091 N N . GLY A 1 285 ? -1.575 -8.611 7.248 1.00 96.19 285 GLY A N 1
ATOM 2092 C CA . GLY A 1 285 ? -2.787 -8.996 7.964 1.00 96.19 285 GLY A CA 1
ATOM 2093 C C . GLY A 1 285 ? -4.039 -8.316 7.398 1.00 96.19 285 GLY A C 1
ATOM 2094 O O . GLY A 1 285 ? -4.098 -7.958 6.217 1.00 96.19 285 GLY A O 1
ATOM 2095 N N . PRO A 1 286 ? -5.047 -8.039 8.244 1.00 95.69 286 PRO A N 1
ATOM 2096 C CA . PRO A 1 286 ? -6.207 -7.256 7.828 1.00 95.69 286 PRO A CA 1
ATOM 2097 C C . PRO A 1 286 ? -5.858 -5.772 7.565 1.00 95.69 286 PRO A C 1
ATOM 2099 O O . PRO A 1 286 ? -6.736 -5.000 7.172 1.00 95.69 286 PRO A O 1
ATOM 2102 N N . GLY A 1 287 ? -4.576 -5.394 7.714 1.00 96.44 287 GLY A N 1
ATOM 2103 C CA . GLY A 1 287 ? -3.960 -4.153 7.239 1.00 96.44 287 GLY A CA 1
ATOM 2104 C C . GLY A 1 287 ? -4.259 -3.827 5.782 1.00 96.44 287 GLY A C 1
ATOM 2105 O O . GLY A 1 287 ? -4.368 -2.654 5.428 1.00 96.44 287 GLY A O 1
ATOM 2106 N N . TRP A 1 288 ? -4.494 -4.842 4.944 1.00 96.81 288 TRP A N 1
ATOM 2107 C CA . TRP A 1 288 ? -4.902 -4.646 3.552 1.00 96.81 288 TRP A CA 1
ATOM 2108 C C . TRP A 1 288 ? -6.108 -3.696 3.436 1.00 96.81 288 TRP A C 1
ATOM 2110 O O . TRP A 1 288 ? -6.082 -2.741 2.658 1.00 96.81 288 TRP A O 1
ATOM 2120 N N . CYS A 1 289 ? -7.119 -3.870 4.295 1.00 95.56 289 CYS A N 1
ATOM 2121 C CA . CYS A 1 289 ? -8.322 -3.035 4.308 1.00 95.56 289 CYS A CA 1
ATOM 2122 C C . CYS A 1 289 ? -8.078 -1.581 4.728 1.00 95.56 289 CYS A C 1
ATOM 2124 O O . CYS A 1 289 ? -8.960 -0.764 4.497 1.00 95.56 289 CYS A O 1
ATOM 2126 N N . SER A 1 290 ? -6.950 -1.255 5.368 1.00 95.88 290 SER A N 1
ATOM 2127 C CA . SER A 1 290 ? -6.654 0.085 5.897 1.00 95.88 290 SER A CA 1
ATOM 2128 C C . SER A 1 290 ? -5.464 0.787 5.229 1.00 95.88 290 SER A C 1
ATOM 2130 O O . SER A 1 290 ? -5.159 1.931 5.595 1.00 95.88 290 SER A O 1
ATOM 2132 N N . HIS A 1 291 ? -4.830 0.111 4.262 1.00 96.06 291 HIS A N 1
ATOM 2133 C CA . HIS A 1 291 ? -3.652 0.575 3.525 1.00 96.06 291 HIS A CA 1
ATOM 2134 C C . HIS A 1 291 ? -3.746 0.370 2.003 1.00 96.06 291 HIS A C 1
ATOM 2136 O O . HIS A 1 291 ? -3.283 1.230 1.263 1.00 96.06 291 HIS A O 1
ATOM 2142 N N . LEU A 1 292 ? -4.323 -0.744 1.532 1.00 95.31 292 LEU A N 1
ATOM 2143 C CA . LEU A 1 292 ? -4.21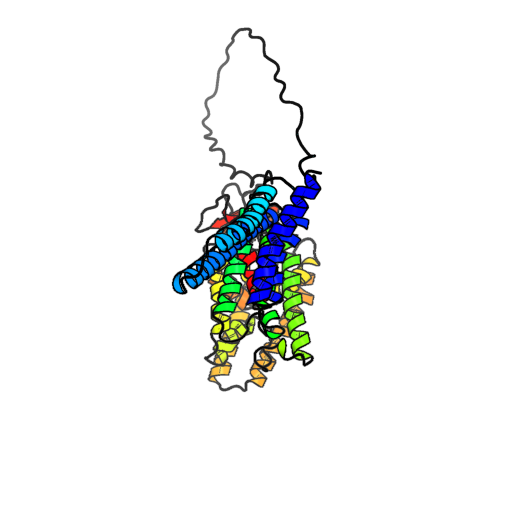8 -1.192 0.131 1.00 95.31 292 LEU A CA 1
ATOM 2144 C C . LEU A 1 292 ? -5.571 -1.299 -0.590 1.00 95.31 292 LEU A C 1
ATOM 2146 O O . LEU A 1 292 ? -5.626 -1.377 -1.812 1.00 95.31 292 LEU A O 1
ATOM 2150 N N . CYS A 1 293 ? -6.686 -1.308 0.142 1.00 94.88 293 CYS A N 1
ATOM 2151 C CA . CYS A 1 293 ? -8.020 -1.340 -0.454 1.00 94.88 293 CYS A CA 1
ATOM 2152 C C . CYS A 1 293 ? -8.454 0.063 -0.896 1.00 94.88 293 CYS A C 1
ATOM 2154 O O . CYS A 1 293 ? -8.715 0.912 -0.048 1.00 94.88 293 CYS A O 1
ATOM 2156 N N . TYR A 1 294 ? -8.595 0.314 -2.198 1.00 93.19 294 TYR A N 1
ATOM 2157 C CA . TYR A 1 294 ? -9.014 1.622 -2.725 1.00 93.19 294 TYR A CA 1
ATOM 2158 C C . TYR A 1 294 ? -10.419 2.040 -2.232 1.00 93.19 294 TYR A C 1
ATOM 2160 O O . TYR A 1 294 ? -10.603 3.170 -1.792 1.00 93.19 294 TYR A O 1
ATOM 2168 N N . ILE A 1 295 ? -11.387 1.116 -2.169 1.00 95.06 295 ILE A N 1
ATOM 2169 C CA . ILE A 1 295 ? -12.743 1.388 -1.643 1.00 95.06 295 ILE A CA 1
ATOM 2170 C C . ILE A 1 295 ? -12.736 1.701 -0.141 1.00 95.06 295 ILE A C 1
ATOM 2172 O O . ILE A 1 295 ? -13.514 2.529 0.334 1.00 95.06 295 ILE A O 1
ATOM 2176 N N . GLY A 1 296 ? -11.845 1.078 0.633 1.00 96.25 296 GLY A N 1
ATOM 2177 C CA . GLY A 1 296 ? -11.766 1.357 2.065 1.00 96.25 296 GLY A CA 1
ATOM 2178 C C . GLY A 1 296 ? -11.389 2.815 2.357 1.00 96.25 296 GLY A C 1
ATOM 2179 O O . GLY A 1 296 ? -11.818 3.355 3.380 1.00 96.25 296 GLY A O 1
ATOM 2180 N N . ALA A 1 297 ? -10.649 3.478 1.457 1.00 96.88 297 ALA A N 1
ATOM 2181 C CA . ALA A 1 297 ? -10.292 4.886 1.603 1.00 96.88 297 ALA A CA 1
ATOM 2182 C C . ALA A 1 297 ? -11.540 5.782 1.575 1.00 96.88 297 ALA A C 1
ATOM 2184 O O . ALA A 1 297 ? -11.629 6.730 2.360 1.00 96.88 297 ALA A O 1
ATOM 2185 N N . TRP A 1 298 ? -12.529 5.440 0.743 1.00 97.38 298 TRP A N 1
ATOM 2186 C CA . TRP A 1 298 ? -13.808 6.151 0.648 1.00 97.38 298 TRP A CA 1
ATOM 2187 C C . TRP A 1 298 ? -14.632 5.984 1.921 1.00 97.38 298 TRP A C 1
ATOM 2189 O O . TRP A 1 298 ? -15.127 6.965 2.477 1.00 97.38 298 TRP A O 1
ATOM 2199 N N . ASP A 1 299 ? -14.720 4.755 2.432 1.00 97.62 299 ASP A N 1
ATOM 2200 C CA . ASP A 1 299 ? -15.418 4.467 3.686 1.00 97.62 299 ASP A CA 1
ATOM 2201 C C . ASP A 1 299 ? -14.744 5.172 4.872 1.00 97.62 299 ASP A C 1
ATOM 2203 O O . ASP A 1 299 ? -15.399 5.778 5.722 1.00 97.62 299 ASP A O 1
ATOM 2207 N N . SER A 1 300 ? -13.407 5.188 4.888 1.00 97.25 300 SER A N 1
ATOM 2208 C CA . SER A 1 300 ? -12.629 5.949 5.860 1.00 97.25 300 SER A CA 1
ATOM 2209 C C . SER A 1 300 ? -12.943 7.437 5.759 1.00 97.25 300 SER A C 1
ATOM 2211 O O . SER A 1 300 ? -13.245 8.034 6.788 1.00 97.25 300 SER A O 1
ATOM 2213 N N . ALA A 1 301 ? -12.935 8.034 4.564 1.00 97.38 301 ALA A N 1
ATOM 2214 C CA . ALA A 1 301 ? -13.277 9.444 4.368 1.00 97.38 301 ALA A CA 1
ATOM 2215 C C . ALA A 1 301 ? -14.700 9.764 4.857 1.00 97.38 301 ALA A C 1
ATOM 2217 O O . ALA A 1 301 ? -14.883 10.700 5.636 1.00 97.38 301 ALA A O 1
ATOM 2218 N N . CYS A 1 302 ? -15.683 8.935 4.498 1.00 97.69 302 CYS A N 1
ATOM 2219 C CA . CYS A 1 302 ? -17.067 9.065 4.950 1.00 97.69 302 CYS A CA 1
ATOM 2220 C C . CYS A 1 302 ? -17.178 8.986 6.478 1.00 97.69 302 CYS A C 1
ATOM 2222 O O . CYS A 1 302 ? -17.803 9.839 7.108 1.00 97.69 302 CYS A O 1
ATOM 2224 N N . SER A 1 303 ? -16.506 8.012 7.092 1.00 96.75 303 SER A N 1
ATOM 2225 C CA . SER A 1 303 ? -16.534 7.812 8.541 1.00 96.75 303 SER A CA 1
ATOM 2226 C C . SER A 1 303 ? -15.948 8.993 9.332 1.00 96.75 303 SER A C 1
ATOM 2228 O O . SER A 1 303 ? -16.293 9.177 10.496 1.00 96.75 303 SER A O 1
ATOM 2230 N N . GLN A 1 304 ? -15.110 9.848 8.727 1.00 95.31 304 GLN A N 1
ATOM 2231 C CA . GLN A 1 304 ? -14.561 11.031 9.407 1.00 95.31 304 GLN A CA 1
ATOM 2232 C C . GLN A 1 304 ? -15.576 12.161 9.625 1.00 95.31 304 GLN A C 1
ATOM 2234 O O . GLN A 1 304 ? -15.251 13.097 10.356 1.00 95.31 304 GLN A O 1
ATOM 2239 N N . ALA A 1 305 ? -16.783 12.080 9.051 1.00 93.50 305 ALA A N 1
ATOM 2240 C CA . ALA A 1 305 ? -17.825 13.093 9.236 1.00 93.50 305 ALA A CA 1
ATOM 2241 C C . ALA A 1 305 ? -18.154 13.337 10.721 1.00 93.50 305 ALA A C 1
ATOM 2243 O O . ALA A 1 305 ? -18.417 14.470 11.120 1.00 93.50 305 ALA A O 1
ATOM 2244 N N . LEU A 1 306 ? -18.055 12.297 11.558 1.00 92.69 306 LEU A N 1
ATOM 2245 C CA . LEU A 1 306 ? -18.122 12.432 13.009 1.00 92.69 306 LEU A CA 1
ATOM 2246 C C . LEU A 1 306 ? -16.734 12.382 13.649 1.00 92.69 306 LEU A C 1
ATOM 2248 O O . LEU A 1 306 ? -15.948 11.451 13.429 1.00 92.69 306 LEU A O 1
ATOM 2252 N N . LYS A 1 307 ? -16.470 13.346 14.543 1.00 89.38 307 LYS A N 1
ATOM 2253 C CA . LYS A 1 307 ? -15.246 13.391 15.364 1.00 89.38 307 LYS A CA 1
ATOM 2254 C C . LYS A 1 307 ? -15.092 12.145 16.240 1.00 89.38 307 LYS A C 1
ATOM 2256 O O . LYS A 1 307 ? -13.970 11.692 16.457 1.00 89.38 307 LYS A O 1
ATOM 2261 N N . ARG A 1 308 ? -16.205 11.610 16.748 1.00 90.25 308 ARG A N 1
ATOM 2262 C CA . ARG A 1 308 ? -16.258 10.389 17.559 1.00 90.25 308 ARG A CA 1
ATOM 2263 C C . ARG A 1 308 ? -17.236 9.407 16.901 1.00 90.25 308 ARG A C 1
ATOM 2265 O O . ARG A 1 308 ? -18.382 9.805 16.707 1.00 90.25 308 ARG A O 1
ATOM 2272 N N . PRO A 1 309 ? -16.809 8.189 16.520 1.00 93.31 309 PRO A N 1
ATOM 2273 C CA . PRO A 1 309 ? -17.728 7.159 16.048 1.00 93.31 309 PRO A CA 1
ATOM 2274 C C . PRO A 1 309 ? -18.769 6.819 17.121 1.00 93.31 309 PRO A C 1
ATOM 2276 O O . PRO A 1 309 ? -18.441 6.745 18.307 1.00 93.31 309 PRO A O 1
ATOM 2279 N N . ALA A 1 310 ? -20.004 6.593 16.685 1.00 91.06 310 ALA A N 1
ATOM 2280 C CA . ALA A 1 310 ? -21.040 5.958 17.486 1.00 91.06 310 ALA A CA 1
ATOM 2281 C C . ALA A 1 310 ? -20.742 4.460 17.652 1.00 91.06 310 ALA A C 1
ATOM 2283 O O . ALA A 1 310 ? -19.967 3.874 16.890 1.00 91.06 310 ALA A O 1
ATOM 2284 N N . GLU A 1 311 ? -21.380 3.821 18.631 1.00 86.69 311 GLU A N 1
ATOM 2285 C CA . GLU A 1 311 ? -21.319 2.367 18.742 1.00 86.69 311 GLU A CA 1
ATOM 2286 C C . GLU A 1 311 ? -22.137 1.726 17.617 1.00 86.69 311 GLU A C 1
ATOM 2288 O O . GLU A 1 311 ? -23.312 2.042 17.413 1.00 86.69 311 GLU A O 1
ATOM 2293 N N . ALA A 1 312 ? -21.515 0.824 16.857 1.00 88.12 312 ALA A N 1
ATOM 2294 C CA . ALA A 1 312 ? -22.213 0.170 15.764 1.00 88.12 312 ALA A CA 1
ATOM 2295 C C . ALA A 1 312 ? -23.245 -0.846 16.300 1.00 88.12 312 ALA A C 1
ATOM 2297 O O . ALA A 1 312 ? -22.978 -1.548 17.281 1.00 88.12 312 ALA A O 1
ATOM 2298 N N . PRO A 1 313 ? -24.405 -1.023 15.644 1.00 89.25 313 PRO A N 1
ATOM 2299 C CA . PRO A 1 313 ? -25.362 -2.057 16.032 1.00 89.25 313 PRO A CA 1
ATOM 2300 C C . PRO A 1 313 ? -24.732 -3.458 15.982 1.00 89.25 313 PRO A C 1
ATOM 2302 O O . PRO A 1 313 ? -24.103 -3.811 14.984 1.00 89.25 313 PRO A O 1
ATOM 2305 N N . ARG A 1 314 ? -24.940 -4.302 17.008 1.00 86.12 314 ARG A N 1
ATOM 2306 C CA . ARG A 1 314 ? -24.383 -5.679 17.039 1.00 86.12 314 ARG A CA 1
ATOM 2307 C C . ARG A 1 314 ? -24.797 -6.508 15.819 1.00 86.12 314 ARG A C 1
ATOM 2309 O O . ARG A 1 314 ? -23.985 -7.261 15.283 1.00 86.12 314 ARG A O 1
ATOM 2316 N N . ARG A 1 315 ? -26.019 -6.281 15.316 1.00 88.69 315 ARG A N 1
ATOM 2317 C CA . ARG A 1 315 ? -26.539 -6.873 14.071 1.00 88.69 315 ARG A CA 1
ATOM 2318 C C . ARG A 1 315 ? -25.639 -6.645 12.856 1.00 88.69 315 ARG A C 1
ATOM 2320 O O . ARG A 1 315 ? -25.671 -7.456 11.948 1.00 88.69 315 ARG A O 1
ATOM 2327 N N . MET A 1 316 ? -24.807 -5.600 12.837 1.00 88.69 316 MET A N 1
ATOM 2328 C CA . MET A 1 316 ? -23.892 -5.324 11.726 1.00 88.69 316 MET A CA 1
ATOM 2329 C C . MET A 1 316 ? -22.820 -6.415 11.578 1.00 88.69 316 MET A C 1
ATOM 2331 O O . MET A 1 316 ? -22.445 -6.754 10.459 1.00 88.69 316 MET A O 1
ATOM 2335 N N . ARG A 1 317 ? -22.372 -7.021 12.690 1.00 83.31 317 ARG A N 1
ATOM 2336 C CA . ARG A 1 317 ? -21.425 -8.149 12.660 1.00 83.31 317 ARG A CA 1
ATOM 2337 C C . ARG A 1 317 ? -22.074 -9.403 12.061 1.00 83.31 317 ARG A C 1
ATOM 2339 O O . ARG A 1 317 ? -21.460 -10.058 11.225 1.00 83.31 317 ARG A O 1
ATOM 2346 N N . ALA A 1 318 ? -23.317 -9.699 12.452 1.00 86.81 318 ALA A N 1
ATOM 2347 C CA . ALA A 1 318 ? -24.086 -10.819 11.907 1.00 86.81 318 ALA A CA 1
ATOM 2348 C C . ALA A 1 318 ? -24.442 -10.595 10.427 1.00 86.81 318 ALA A C 1
ATOM 2350 O O . ALA A 1 318 ? -24.201 -11.468 9.596 1.00 86.81 318 ALA A O 1
ATOM 2351 N N . ALA A 1 319 ? -24.913 -9.393 10.083 1.00 89.00 319 ALA A N 1
ATOM 2352 C CA . ALA A 1 319 ? -25.224 -8.995 8.715 1.00 89.00 319 ALA A CA 1
ATOM 2353 C C . ALA A 1 319 ? -24.015 -9.161 7.790 1.00 89.00 319 ALA A C 1
ATOM 2355 O O . ALA A 1 319 ? -24.175 -9.661 6.686 1.00 89.00 319 ALA A O 1
ATOM 2356 N N . ARG A 1 320 ? -22.798 -8.842 8.251 1.00 92.75 320 ARG A N 1
ATOM 2357 C CA . ARG A 1 320 ? -21.572 -9.057 7.471 1.00 92.75 320 ARG A CA 1
ATOM 2358 C C . ARG A 1 320 ? -21.365 -10.517 7.080 1.00 92.75 320 ARG A C 1
ATOM 2360 O O . ARG A 1 320 ? -20.998 -10.792 5.944 1.00 92.75 320 ARG A O 1
ATOM 2367 N N . ALA A 1 321 ? -21.563 -11.441 8.021 1.00 91.94 321 ALA A N 1
ATOM 2368 C CA . ALA A 1 321 ? -21.403 -12.870 7.766 1.00 91.94 321 ALA A CA 1
ATOM 2369 C C . ALA A 1 321 ? -22.480 -13.383 6.803 1.00 91.94 321 ALA A C 1
ATOM 2371 O O . ALA A 1 321 ? -22.154 -14.070 5.838 1.00 91.94 321 ALA A O 1
ATOM 2372 N N . VAL A 1 322 ? -23.736 -12.977 7.016 1.00 94.12 322 VAL A N 1
ATOM 2373 C CA . VAL A 1 322 ? -24.862 -13.332 6.140 1.00 94.12 322 VAL A CA 1
ATOM 2374 C C . VAL A 1 322 ? -24.659 -12.772 4.731 1.00 94.12 322 VAL A C 1
ATOM 2376 O O . VAL A 1 322 ? -24.724 -13.523 3.767 1.00 94.12 322 VAL A O 1
ATOM 2379 N N . LEU A 1 323 ? -24.336 -11.484 4.592 1.00 94.25 323 LEU A N 1
ATOM 2380 C CA . LEU A 1 323 ? -24.070 -10.852 3.297 1.00 94.25 323 LEU A CA 1
ATOM 2381 C C . LEU A 1 323 ? -22.878 -11.492 2.586 1.00 94.25 323 LEU A C 1
ATOM 2383 O O . LEU A 1 323 ? -22.928 -11.672 1.374 1.00 94.25 323 LEU A O 1
ATOM 2387 N N . ALA A 1 324 ? -21.825 -11.869 3.315 1.00 94.62 324 ALA A N 1
ATOM 2388 C CA . ALA A 1 324 ? -20.701 -12.578 2.721 1.00 94.62 324 ALA A CA 1
ATOM 2389 C C . ALA A 1 324 ? -21.101 -13.964 2.202 1.00 94.62 324 ALA A C 1
ATOM 2391 O O . ALA A 1 324 ? -20.738 -14.311 1.080 1.00 94.62 324 ALA A O 1
ATOM 2392 N N . ALA A 1 325 ? -21.883 -14.722 2.976 1.00 95.12 325 ALA A N 1
ATOM 2393 C CA . ALA A 1 325 ? -22.403 -16.016 2.550 1.00 95.12 325 ALA A CA 1
ATOM 2394 C C . ALA A 1 325 ? -23.329 -15.883 1.330 1.00 95.12 325 ALA A C 1
ATOM 2396 O O . ALA A 1 325 ? -23.165 -16.622 0.364 1.00 95.12 325 ALA A O 1
ATOM 2397 N N . LEU A 1 326 ? -24.237 -14.903 1.328 1.00 95.12 326 LEU A N 1
ATOM 2398 C CA . LEU A 1 326 ? -25.145 -14.646 0.209 1.00 95.12 326 LEU A CA 1
ATOM 2399 C C . LEU A 1 326 ? -24.399 -14.188 -1.048 1.00 95.12 326 LEU A C 1
ATOM 2401 O O . LEU A 1 326 ? -24.673 -14.691 -2.131 1.00 95.12 326 LEU A O 1
ATOM 2405 N N . ALA A 1 327 ? -23.438 -13.271 -0.924 1.00 94.50 327 ALA A N 1
ATOM 2406 C CA . ALA A 1 327 ? -22.697 -12.758 -2.073 1.00 94.50 327 ALA A CA 1
ATOM 2407 C C . ALA A 1 327 ? -21.796 -13.833 -2.701 1.00 94.50 327 ALA A C 1
ATOM 2409 O O . ALA A 1 327 ? -21.807 -14.015 -3.918 1.00 94.50 327 ALA A O 1
ATOM 2410 N N . LEU A 1 328 ? -21.025 -14.560 -1.885 1.00 95.25 328 LEU A N 1
ATOM 2411 C CA . LEU A 1 328 ? -20.100 -15.586 -2.378 1.00 95.25 328 LEU A CA 1
ATOM 2412 C C . LEU A 1 328 ? -20.836 -16.867 -2.791 1.00 95.25 328 LEU A C 1
ATOM 2414 O O . LEU A 1 328 ? -20.544 -17.425 -3.848 1.00 95.25 328 LEU A O 1
ATOM 2418 N N . GLY A 1 329 ? -21.817 -17.302 -1.998 1.00 96.00 329 GLY A N 1
ATOM 2419 C CA . GLY A 1 329 ? -22.669 -18.450 -2.310 1.00 96.00 329 GLY A CA 1
ATOM 2420 C C . GLY A 1 3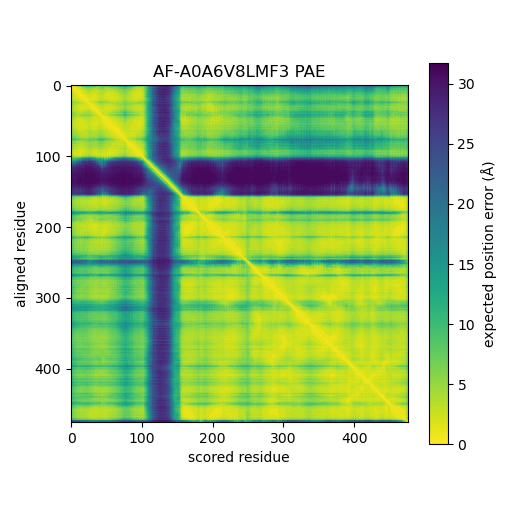29 ? -23.557 -18.193 -3.523 1.00 96.00 329 GLY A C 1
ATOM 2421 O O . GLY A 1 329 ? -23.659 -19.053 -4.392 1.00 96.00 329 GLY A O 1
ATOM 2422 N N . GLY A 1 330 ? -24.118 -16.987 -3.645 1.00 95.88 330 GLY A N 1
ATOM 2423 C CA . GLY A 1 330 ? -24.878 -16.561 -4.818 1.00 95.88 330 GLY A CA 1
ATOM 2424 C C . GLY A 1 330 ? -24.023 -16.538 -6.083 1.00 95.88 330 GLY A C 1
ATOM 2425 O O . GLY A 1 330 ? -24.438 -17.077 -7.103 1.00 95.88 330 GLY A O 1
ATOM 2426 N N . ALA A 1 331 ? -22.800 -15.999 -6.019 1.00 94.94 331 ALA A N 1
ATOM 2427 C CA . ALA A 1 331 ? -21.869 -16.034 -7.150 1.00 94.94 331 ALA A CA 1
ATOM 2428 C C . ALA A 1 331 ? -21.533 -17.471 -7.585 1.00 94.94 331 ALA A C 1
ATOM 2430 O O . ALA A 1 331 ? -21.578 -17.781 -8.775 1.00 94.94 331 ALA A O 1
ATOM 2431 N N . TRP A 1 332 ? -21.252 -18.356 -6.625 1.00 96.62 332 TRP A N 1
ATOM 2432 C CA . TRP A 1 332 ? -21.005 -19.773 -6.893 1.00 96.62 332 TRP A CA 1
ATOM 2433 C C . TRP A 1 332 ? -22.229 -20.468 -7.515 1.00 96.62 332 TRP A C 1
ATOM 2435 O O . TRP A 1 332 ? -22.089 -21.143 -8.534 1.00 96.62 332 TRP A O 1
ATOM 2445 N N . ALA A 1 333 ? -23.424 -20.258 -6.954 1.00 96.69 333 ALA A N 1
ATOM 2446 C CA . ALA A 1 333 ? -24.669 -20.860 -7.432 1.00 96.69 333 ALA A CA 1
ATOM 2447 C C . ALA A 1 333 ? -25.030 -20.385 -8.845 1.00 96.69 333 ALA A C 1
ATOM 2449 O O . ALA A 1 333 ? -25.326 -21.207 -9.707 1.00 96.69 333 ALA A O 1
ATOM 2450 N N . MET A 1 334 ? -24.918 -19.080 -9.118 1.00 96.06 334 MET A N 1
ATOM 2451 C CA . MET A 1 334 ? -25.105 -18.520 -10.462 1.00 96.06 334 MET A CA 1
ATOM 2452 C C . MET A 1 334 ? -24.129 -19.129 -11.473 1.00 96.06 334 MET A C 1
ATOM 2454 O O . MET A 1 334 ? -24.520 -19.419 -12.602 1.00 96.06 334 MET A O 1
ATOM 2458 N N . GLY A 1 335 ? -22.878 -19.359 -11.059 1.00 94.06 335 GLY A N 1
ATOM 2459 C CA . GLY A 1 335 ? -21.862 -19.997 -11.892 1.00 94.06 335 GLY A CA 1
ATOM 2460 C C . GLY A 1 335 ? -22.179 -21.457 -12.217 1.00 94.06 335 GLY A C 1
ATOM 2461 O O . GLY A 1 335 ? -21.902 -21.912 -13.322 1.00 94.06 335 GLY A O 1
ATOM 2462 N N . ARG A 1 336 ? -22.784 -22.204 -11.283 1.00 95.94 336 ARG A N 1
ATOM 2463 C CA . ARG A 1 336 ? -23.233 -23.589 -11.529 1.00 95.94 336 ARG A CA 1
ATOM 2464 C C . ARG A 1 336 ? -24.534 -23.663 -12.326 1.00 95.94 336 ARG A C 1
ATOM 2466 O O . ARG A 1 336 ? -24.711 -24.597 -13.094 1.00 95.94 336 ARG A O 1
ATOM 2473 N N . ALA A 1 337 ? -25.410 -22.676 -12.172 1.00 96.12 337 ALA A N 1
ATOM 2474 C CA . ALA A 1 337 ? -26.681 -22.589 -12.885 1.00 96.12 337 ALA A CA 1
ATOM 2475 C C . ALA A 1 337 ? -26.558 -22.018 -14.313 1.00 96.12 337 ALA A C 1
ATOM 2477 O O . ALA A 1 337 ? -27.568 -21.879 -14.994 1.00 96.12 337 ALA A O 1
ATOM 2478 N N . GLY A 1 338 ? -25.352 -21.652 -14.768 1.00 94.31 338 GLY A N 1
ATOM 2479 C CA . GLY A 1 338 ? -25.139 -21.104 -16.112 1.00 94.31 338 GLY A CA 1
ATOM 2480 C C . GLY A 1 338 ? -25.771 -19.724 -16.331 1.00 94.31 338 GLY A C 1
ATOM 2481 O O . GLY A 1 338 ? -26.096 -19.367 -17.461 1.00 94.31 338 GLY A O 1
ATOM 2482 N N . VAL A 1 339 ? -25.968 -18.941 -15.262 1.00 95.94 339 VAL A N 1
ATOM 2483 C CA . VAL A 1 339 ? -26.547 -17.590 -15.354 1.00 95.94 339 VAL A CA 1
ATOM 2484 C C . VAL A 1 339 ? -25.658 -16.713 -16.243 1.00 95.94 339 VAL A C 1
ATOM 2486 O O . VAL A 1 339 ? -24.444 -16.725 -16.037 1.00 95.94 339 VAL A O 1
ATOM 2489 N N . PRO A 1 340 ? -26.212 -15.923 -17.183 1.00 94.44 340 PRO A N 1
ATOM 2490 C CA . PRO A 1 340 ? -25.417 -15.074 -18.069 1.00 94.44 340 PRO A CA 1
ATOM 2491 C C . PRO A 1 340 ? -24.474 -14.100 -17.337 1.00 94.44 340 PRO A C 1
ATOM 2493 O O . PRO A 1 340 ? -24.778 -13.574 -16.265 1.00 94.44 340 PRO A O 1
ATOM 2496 N N . ALA A 1 341 ? -23.323 -13.798 -17.942 1.00 90.12 341 ALA A N 1
ATOM 2497 C CA . ALA A 1 341 ? -22.313 -12.933 -17.320 1.00 90.12 341 ALA A CA 1
ATOM 2498 C C . ALA A 1 341 ? -22.805 -11.494 -17.095 1.00 90.12 341 ALA A C 1
ATOM 2500 O O . ALA A 1 341 ? -22.405 -10.849 -16.126 1.00 90.12 341 ALA A O 1
ATOM 2501 N N . TRP A 1 342 ? -23.696 -10.991 -17.956 1.00 89.56 342 TRP A N 1
ATOM 2502 C CA . TRP A 1 342 ? -24.251 -9.645 -17.821 1.00 89.56 342 TRP A CA 1
ATOM 2503 C C . TRP A 1 342 ? -25.166 -9.522 -16.595 1.00 89.56 342 TRP A C 1
ATOM 2505 O O . TRP A 1 342 ? -25.102 -8.508 -15.905 1.00 89.56 342 TRP A O 1
ATOM 2515 N N . THR A 1 343 ? -25.958 -10.552 -16.265 1.00 92.62 343 THR A N 1
ATOM 2516 C CA . THR A 1 343 ? -26.810 -10.568 -15.064 1.00 92.62 343 THR A CA 1
ATOM 2517 C C . THR A 1 343 ? -25.957 -10.629 -13.807 1.00 92.62 343 THR A C 1
ATOM 2519 O O . THR A 1 343 ? -26.154 -9.828 -12.892 1.00 92.62 343 THR A O 1
ATOM 2522 N N . ALA A 1 344 ? -24.957 -11.516 -13.775 1.00 90.88 344 ALA A N 1
ATOM 2523 C CA . ALA A 1 344 ? -24.002 -11.576 -12.669 1.00 90.88 344 ALA A CA 1
ATOM 2524 C C . ALA A 1 344 ? -23.239 -10.244 -12.503 1.00 90.88 344 ALA A C 1
ATOM 2526 O O . ALA A 1 344 ? -23.070 -9.754 -11.383 1.00 90.88 344 ALA A O 1
ATOM 2527 N N . GLY A 1 345 ? -22.835 -9.622 -13.615 1.00 90.56 345 GLY A N 1
ATOM 2528 C CA . GLY A 1 345 ? -22.187 -8.311 -13.645 1.00 90.56 345 GLY A CA 1
ATOM 2529 C C . GLY A 1 345 ? -23.086 -7.181 -13.138 1.00 90.56 345 GLY A C 1
ATOM 2530 O O . GLY A 1 345 ? -22.645 -6.382 -12.313 1.00 90.56 345 GLY A O 1
ATOM 2531 N N . ALA A 1 346 ? -24.352 -7.139 -13.560 1.00 92.44 346 ALA A N 1
ATOM 2532 C CA . ALA A 1 346 ? -25.331 -6.149 -13.113 1.00 92.44 346 ALA A CA 1
ATOM 2533 C C . ALA A 1 346 ? -25.623 -6.274 -11.609 1.00 92.44 346 ALA A C 1
ATOM 2535 O O . ALA A 1 346 ? -25.640 -5.268 -10.898 1.00 92.44 346 ALA A O 1
ATOM 2536 N N . LEU A 1 347 ? -25.769 -7.500 -11.096 1.00 94.00 347 LEU A N 1
ATOM 2537 C CA . LEU A 1 347 ? -25.931 -7.752 -9.661 1.00 94.00 347 LEU A CA 1
ATOM 2538 C C . LEU A 1 347 ? -24.687 -7.337 -8.867 1.00 94.00 347 LEU A C 1
ATOM 2540 O O . LEU A 1 347 ? -24.809 -6.703 -7.817 1.00 94.00 347 LEU A O 1
ATOM 2544 N N . ALA A 1 348 ? -23.488 -7.635 -9.373 1.00 92.12 348 ALA A N 1
ATOM 2545 C CA . ALA A 1 348 ? -22.242 -7.205 -8.744 1.00 92.12 348 ALA A CA 1
ATOM 2546 C C . ALA A 1 348 ? -22.092 -5.674 -8.733 1.00 92.12 348 ALA A C 1
ATOM 2548 O O . ALA A 1 348 ? -21.667 -5.106 -7.722 1.00 92.12 348 ALA A O 1
ATOM 2549 N N . ALA A 1 349 ? -22.476 -4.997 -9.819 1.00 92.00 349 ALA A N 1
ATOM 2550 C CA . ALA A 1 349 ? -22.508 -3.540 -9.893 1.00 92.00 349 ALA A CA 1
ATOM 2551 C C . ALA A 1 349 ? -23.526 -2.950 -8.908 1.00 92.00 349 ALA A C 1
ATOM 2553 O O . ALA A 1 349 ? -23.176 -2.053 -8.140 1.00 92.00 349 ALA A O 1
ATOM 2554 N N . GLY A 1 350 ? -24.738 -3.508 -8.846 1.00 95.56 350 GLY A N 1
ATOM 2555 C CA . GLY A 1 350 ? -25.758 -3.133 -7.865 1.00 95.56 350 GLY A CA 1
ATOM 2556 C C . GLY A 1 350 ? -25.275 -3.305 -6.422 1.00 95.56 350 GLY A C 1
ATOM 2557 O O . GLY A 1 350 ? -25.421 -2.394 -5.608 1.00 95.56 350 GLY A O 1
ATOM 2558 N N . PHE A 1 351 ? -24.606 -4.420 -6.112 1.00 95.00 351 PHE A N 1
ATOM 2559 C CA . PHE A 1 351 ? -23.988 -4.655 -4.803 1.00 95.00 351 PHE A CA 1
ATOM 2560 C C . PHE A 1 351 ? -22.885 -3.631 -4.483 1.00 95.00 351 PHE A C 1
ATOM 2562 O O . PHE A 1 351 ? -22.785 -3.146 -3.351 1.00 95.00 351 PHE A O 1
ATOM 2569 N N . GLY A 1 352 ? -22.062 -3.275 -5.473 1.00 94.25 352 GLY A N 1
ATOM 2570 C CA . GLY A 1 352 ? -21.050 -2.225 -5.352 1.00 94.25 352 GLY A CA 1
ATOM 2571 C C . GLY A 1 352 ? -21.664 -0.853 -5.054 1.00 94.25 352 GLY A C 1
ATOM 2572 O O . GLY A 1 352 ? -21.259 -0.200 -4.090 1.00 94.25 352 GLY A O 1
ATOM 2573 N N . LEU A 1 353 ? -22.680 -0.451 -5.823 1.00 95.56 353 LEU A N 1
ATOM 2574 C CA . LEU A 1 353 ? -23.401 0.819 -5.666 1.00 95.56 353 LEU A CA 1
ATOM 2575 C C . LEU A 1 353 ? -24.138 0.906 -4.326 1.00 95.56 353 LEU A C 1
ATOM 2577 O O . LEU A 1 353 ? -24.029 1.915 -3.629 1.00 95.56 353 LEU A O 1
ATOM 2581 N N . ALA A 1 354 ? -24.815 -0.167 -3.909 1.00 96.62 354 ALA A N 1
ATOM 2582 C CA . ALA A 1 354 ? -25.415 -0.255 -2.579 1.00 96.62 354 ALA A CA 1
ATOM 2583 C C . ALA A 1 354 ? -24.348 -0.112 -1.480 1.00 96.62 354 ALA A C 1
ATOM 2585 O O . ALA A 1 354 ? -24.555 0.600 -0.497 1.00 96.62 354 ALA A O 1
ATOM 2586 N N . GLY A 1 355 ? -23.163 -0.694 -1.687 1.00 96.50 355 GLY A N 1
ATOM 2587 C CA . GLY A 1 355 ? -22.005 -0.503 -0.822 1.00 96.50 355 GLY A CA 1
ATOM 2588 C C . GLY A 1 355 ? -21.553 0.957 -0.708 1.00 96.50 355 GLY A C 1
ATOM 2589 O O . GLY A 1 355 ? -21.240 1.390 0.402 1.00 96.50 355 GLY A O 1
ATOM 2590 N N . VAL A 1 356 ? -21.553 1.720 -1.807 1.00 97.00 356 VAL A N 1
ATOM 2591 C CA . VAL A 1 356 ? -21.296 3.174 -1.795 1.00 97.00 356 VAL A CA 1
ATOM 2592 C C . VAL A 1 356 ? -22.410 3.915 -1.048 1.00 97.00 356 VAL A C 1
ATOM 2594 O O . VAL A 1 356 ? -22.122 4.789 -0.232 1.00 97.00 356 VAL A O 1
ATOM 2597 N N . GLY A 1 357 ? -23.672 3.515 -1.228 1.00 97.81 357 GLY A N 1
ATOM 2598 C CA . GLY A 1 357 ? -24.800 4.020 -0.439 1.00 97.81 357 GLY A CA 1
ATOM 2599 C C . GLY A 1 357 ? -24.597 3.821 1.069 1.00 97.81 357 GLY A C 1
ATOM 2600 O O . GLY A 1 357 ? -24.745 4.765 1.847 1.00 97.81 357 GLY A O 1
ATOM 2601 N N . VAL A 1 358 ? -24.156 2.632 1.499 1.00 97.06 358 VAL A N 1
ATOM 2602 C CA . VAL A 1 358 ? -23.804 2.366 2.908 1.00 97.06 358 VAL A CA 1
ATOM 2603 C C . VAL A 1 358 ? -22.738 3.347 3.405 1.00 97.06 358 VAL A C 1
ATOM 2605 O O . VAL A 1 358 ? -22.864 3.858 4.517 1.00 97.06 358 VAL A O 1
ATOM 2608 N N . MET A 1 359 ? -21.729 3.680 2.597 1.00 97.69 359 MET A N 1
ATOM 2609 C CA . MET A 1 359 ? -20.714 4.667 2.985 1.00 97.69 359 MET A CA 1
ATOM 2610 C C . MET A 1 359 ? -21.309 6.066 3.153 1.00 97.69 359 MET A C 1
ATOM 2612 O O . MET A 1 359 ? -21.127 6.703 4.194 1.00 97.69 359 MET A O 1
ATOM 2616 N N . LEU A 1 360 ? -22.040 6.536 2.140 1.00 98.00 360 LEU A N 1
ATOM 2617 C CA . LEU A 1 360 ? -22.582 7.892 2.097 1.00 98.00 360 LEU A CA 1
ATOM 2618 C C . LEU A 1 360 ? -23.627 8.135 3.190 1.00 98.00 360 LEU A C 1
ATOM 2620 O O . LEU A 1 360 ? -23.657 9.222 3.763 1.00 98.00 360 LEU A O 1
ATOM 2624 N N . PHE A 1 361 ? -24.449 7.136 3.515 1.00 96.94 361 PHE A N 1
ATOM 2625 C CA . PHE A 1 361 ? -25.537 7.296 4.480 1.00 96.94 361 PHE A CA 1
ATOM 2626 C C . PHE A 1 361 ? -25.206 6.720 5.855 1.00 96.94 361 PHE A C 1
ATOM 2628 O O . PHE A 1 361 ? -25.396 7.406 6.853 1.00 96.94 361 PHE A O 1
ATOM 2635 N N . VAL A 1 362 ? -24.701 5.489 5.949 1.00 96.19 362 VAL A N 1
ATOM 2636 C CA . VAL A 1 362 ? -24.497 4.815 7.244 1.00 96.19 362 VAL A CA 1
ATOM 2637 C C . VAL A 1 362 ? -23.137 5.167 7.835 1.00 96.19 362 VAL A C 1
ATOM 2639 O O . VAL A 1 362 ? -23.075 5.613 8.983 1.00 96.19 362 VAL A O 1
ATOM 2642 N N . SER A 1 363 ? -22.052 5.041 7.064 1.00 97.25 363 SER A N 1
ATOM 2643 C CA . SER A 1 363 ? -20.709 5.341 7.574 1.00 97.25 363 SER A CA 1
ATOM 2644 C C . SER A 1 363 ? -20.551 6.812 7.952 1.00 97.25 363 SER A C 1
ATOM 2646 O O . SER A 1 363 ? -19.983 7.107 9.004 1.00 97.25 363 SER A O 1
ATOM 2648 N N . ARG A 1 364 ? -21.109 7.745 7.161 1.00 96.94 364 ARG A N 1
ATOM 2649 C CA . ARG A 1 364 ? -21.124 9.179 7.517 1.00 96.94 364 ARG A CA 1
ATOM 2650 C C . ARG A 1 364 ? -21.936 9.462 8.781 1.00 96.94 364 ARG A C 1
ATOM 2652 O O . ARG A 1 364 ? -21.454 10.196 9.638 1.00 96.94 364 ARG A O 1
ATOM 2659 N N . ARG A 1 365 ? -23.137 8.880 8.919 1.00 96.00 365 ARG A N 1
ATOM 2660 C CA . ARG A 1 365 ? -24.029 9.137 10.069 1.00 96.00 365 ARG A CA 1
ATOM 2661 C C . ARG A 1 365 ? -23.530 8.520 11.371 1.00 96.00 365 ARG A C 1
ATOM 2663 O O . ARG A 1 365 ? -23.715 9.123 12.417 1.00 96.00 365 ARG A O 1
ATOM 2670 N N . LEU A 1 366 ? -22.923 7.335 11.325 1.00 95.12 366 LEU A N 1
ATOM 2671 C CA . LEU A 1 366 ? -22.428 6.643 12.523 1.00 95.12 366 LEU A CA 1
ATOM 2672 C C . LEU A 1 366 ? -20.947 6.922 12.809 1.00 95.12 366 LEU A C 1
ATOM 2674 O O . LEU A 1 366 ? -20.461 6.628 13.897 1.00 95.12 366 LEU A O 1
ATOM 2678 N N . GLY A 1 367 ? -20.196 7.460 11.848 1.00 96.31 367 GLY A N 1
ATOM 2679 C CA . GLY A 1 367 ? -18.756 7.686 11.981 1.00 96.31 367 GLY A CA 1
ATOM 2680 C C . GLY A 1 367 ? -17.914 6.404 12.020 1.00 96.31 367 GLY A C 1
ATOM 2681 O O . GLY A 1 367 ? -16.713 6.463 12.291 1.00 96.31 367 GLY A O 1
ATOM 2682 N N . VAL A 1 368 ? -18.515 5.244 11.761 1.00 95.88 368 VAL A N 1
ATOM 2683 C CA . VAL A 1 368 ? -17.831 3.950 11.643 1.00 95.88 368 VAL A CA 1
ATOM 2684 C C . VAL A 1 368 ? -17.656 3.591 10.173 1.00 95.88 368 VAL A C 1
ATOM 2686 O O . VAL A 1 368 ? -18.383 4.075 9.314 1.00 95.88 368 VAL A O 1
ATOM 2689 N N . MET A 1 369 ? -16.699 2.726 9.872 1.00 96.25 369 MET A N 1
ATOM 2690 C CA . MET A 1 369 ? -16.464 2.170 8.543 1.00 96.25 369 MET A CA 1
ATOM 2691 C C . MET A 1 369 ? -17.464 1.035 8.289 1.00 96.25 369 MET A C 1
ATOM 2693 O O . MET A 1 369 ? -17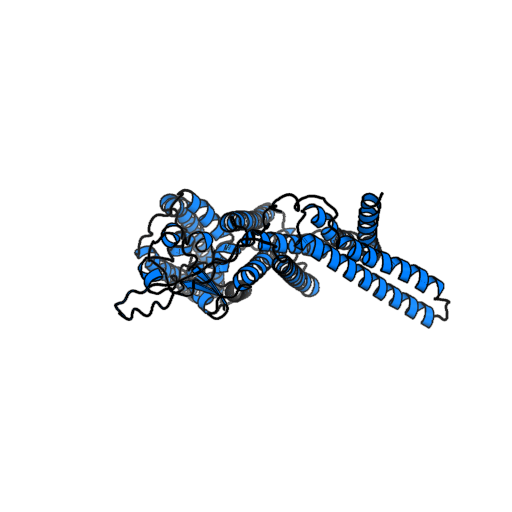.100 -0.142 8.274 1.00 96.25 369 MET A O 1
ATOM 2697 N N . ALA A 1 370 ? -18.754 1.383 8.206 1.00 95.88 370 ALA A N 1
ATOM 2698 C CA . ALA A 1 370 ? -19.866 0.433 8.150 1.00 95.88 370 ALA A CA 1
ATOM 2699 C C . ALA A 1 370 ? -19.798 -0.451 6.901 1.00 95.88 370 ALA A C 1
ATOM 2701 O O . ALA A 1 370 ? -20.110 -1.641 6.974 1.00 95.88 370 ALA A O 1
ATOM 2702 N N . HIS A 1 371 ? -19.324 0.087 5.775 1.00 95.62 371 HIS A N 1
ATOM 2703 C CA . HIS A 1 371 ? -19.110 -0.724 4.585 1.00 95.62 371 HIS A CA 1
ATOM 2704 C C . HIS A 1 371 ? -18.036 -1.788 4.841 1.00 95.62 371 HIS A C 1
ATOM 2706 O O . HIS A 1 371 ? -18.278 -2.981 4.656 1.00 95.62 371 HIS A O 1
ATOM 2712 N N . CYS A 1 372 ? -16.860 -1.388 5.325 1.00 94.00 372 CYS A N 1
ATOM 2713 C CA . CYS A 1 372 ? -15.754 -2.314 5.551 1.00 94.00 372 CYS A CA 1
ATOM 2714 C C . CYS A 1 372 ? -16.059 -3.323 6.665 1.00 94.00 372 CYS A C 1
ATOM 2716 O O . CYS A 1 372 ? -15.696 -4.494 6.542 1.00 94.00 372 CYS A O 1
ATOM 2718 N N . ALA A 1 373 ? -16.714 -2.891 7.745 1.00 93.12 373 ALA A N 1
ATOM 2719 C CA . ALA A 1 373 ? -16.995 -3.704 8.927 1.00 93.12 373 ALA A CA 1
ATOM 2720 C C . ALA A 1 373 ? -18.308 -4.504 8.845 1.00 93.12 373 ALA A C 1
ATOM 2722 O O . ALA A 1 373 ? -18.469 -5.446 9.618 1.00 93.12 373 ALA A O 1
ATOM 2723 N N . GLY A 1 374 ? -19.224 -4.150 7.937 1.00 92.62 374 GLY A N 1
ATOM 2724 C CA . GLY A 1 374 ? -20.593 -4.679 7.898 1.00 92.62 374 GLY A CA 1
ATOM 2725 C C . GLY A 1 374 ? -21.103 -5.147 6.533 1.00 92.62 374 GLY A C 1
ATOM 2726 O O . GLY A 1 374 ? -21.921 -6.056 6.495 1.00 92.62 374 GLY A O 1
ATOM 2727 N N . TRP A 1 375 ? -20.632 -4.572 5.423 1.00 95.00 375 TRP A N 1
ATOM 2728 C CA . TRP A 1 375 ? -21.149 -4.858 4.073 1.00 95.00 375 TRP A CA 1
ATOM 2729 C C . TRP A 1 375 ? -20.195 -5.714 3.233 1.00 95.00 375 TRP A C 1
ATOM 2731 O O . TRP A 1 375 ? -20.603 -6.658 2.565 1.00 95.00 375 TRP A O 1
ATOM 2741 N N . CYS A 1 376 ? -18.905 -5.378 3.250 1.00 95.19 376 CYS A N 1
ATOM 2742 C CA . CYS A 1 376 ? -17.929 -5.933 2.323 1.00 95.19 376 CYS A CA 1
ATOM 2743 C C . CYS A 1 376 ? -17.526 -7.375 2.698 1.00 95.19 376 CYS A C 1
ATOM 2745 O O . CYS A 1 376 ? -16.931 -7.569 3.771 1.00 95.19 376 CYS A O 1
ATOM 2747 N N . PRO A 1 377 ? -17.736 -8.374 1.811 1.00 95.00 377 PRO A N 1
ATOM 2748 C CA . PRO A 1 377 ? -17.331 -9.758 2.064 1.00 95.00 377 PRO A CA 1
ATOM 2749 C C . PRO A 1 377 ? -15.812 -9.888 2.193 1.00 95.00 377 PRO A C 1
ATOM 2751 O O . PRO A 1 377 ? -15.320 -10.595 3.071 1.00 95.00 377 PRO A O 1
ATOM 2754 N N . MET A 1 378 ? -15.055 -9.124 1.396 1.00 94.56 378 MET A N 1
ATOM 2755 C CA . MET A 1 378 ? -13.592 -9.111 1.481 1.00 94.56 378 MET A CA 1
ATOM 2756 C C . MET A 1 378 ? -13.086 -8.532 2.795 1.00 94.56 378 MET A C 1
ATOM 2758 O O . MET A 1 378 ? -12.012 -8.907 3.252 1.00 94.56 378 MET A O 1
ATOM 2762 N N . GLY A 1 379 ? -13.859 -7.659 3.443 1.00 92.88 379 GLY A N 1
ATOM 2763 C CA . GLY A 1 379 ? -13.527 -7.212 4.786 1.00 92.88 379 GLY A CA 1
ATOM 2764 C C . GLY A 1 379 ? -13.532 -8.379 5.779 1.00 92.88 379 GLY A C 1
ATOM 2765 O O . GLY A 1 379 ? -12.656 -8.448 6.645 1.00 92.88 379 GLY A O 1
ATOM 2766 N N . LEU A 1 380 ? -14.529 -9.270 5.690 1.00 94.12 380 LEU A N 1
ATOM 2767 C CA . LEU A 1 380 ? -14.606 -10.456 6.547 1.00 94.12 380 LEU A CA 1
ATOM 2768 C C . LEU A 1 380 ? -13.482 -11.429 6.196 1.00 94.12 380 LEU A C 1
ATOM 2770 O O . LEU A 1 380 ? -12.783 -11.883 7.100 1.00 94.12 380 LEU A O 1
ATOM 2774 N N . ALA A 1 381 ? -13.260 -11.668 4.901 1.00 95.12 381 ALA A N 1
ATOM 2775 C CA . ALA A 1 381 ? -12.160 -12.495 4.418 1.00 95.12 381 ALA A CA 1
ATOM 2776 C C . ALA A 1 381 ? -10.804 -11.990 4.937 1.00 95.12 381 ALA A C 1
ATOM 2778 O O . ALA A 1 381 ? -10.045 -12.772 5.494 1.00 95.12 381 ALA A O 1
ATOM 2779 N N . ALA A 1 382 ? -10.527 -10.684 4.859 1.00 95.00 382 ALA A N 1
ATOM 2780 C CA . ALA A 1 382 ? -9.294 -10.090 5.376 1.00 95.00 382 ALA A CA 1
ATOM 2781 C C . ALA A 1 382 ? -9.169 -10.240 6.901 1.00 95.00 382 ALA A C 1
ATOM 2783 O O . ALA A 1 382 ? -8.086 -10.536 7.398 1.00 95.00 382 ALA A O 1
ATOM 2784 N N . GLY A 1 383 ? -10.265 -10.072 7.648 1.00 94.00 383 GLY A N 1
ATOM 2785 C CA . GLY A 1 383 ? -10.285 -10.257 9.104 1.00 94.00 383 GLY A CA 1
ATOM 2786 C C . GLY A 1 383 ? -10.049 -11.705 9.547 1.00 94.00 383 GLY A C 1
ATOM 2787 O O . GLY A 1 383 ? -9.389 -11.940 10.560 1.00 94.00 383 GLY A O 1
ATOM 2788 N N . LEU A 1 384 ? -10.564 -12.678 8.788 1.00 94.94 384 LEU A N 1
ATOM 2789 C CA . LEU A 1 384 ? -10.375 -14.108 9.046 1.00 94.94 384 LEU A CA 1
ATOM 2790 C C . LEU A 1 384 ? -8.994 -14.584 8.588 1.00 94.94 384 LEU A C 1
ATOM 2792 O O . LEU A 1 384 ? -8.229 -15.099 9.400 1.00 94.94 384 LEU A O 1
ATOM 2796 N N . LEU A 1 385 ? -8.645 -14.353 7.321 1.00 95.25 385 LEU A N 1
ATOM 2797 C CA . LEU A 1 385 ? -7.362 -14.745 6.736 1.00 95.25 385 LEU A CA 1
ATOM 2798 C C . LEU A 1 385 ? -6.189 -14.016 7.399 1.00 95.25 385 LEU A C 1
ATOM 2800 O O . LEU A 1 385 ? -5.117 -14.584 7.581 1.00 95.25 385 LEU A O 1
ATOM 2804 N N . GLY A 1 386 ? -6.408 -12.784 7.857 1.00 93.62 386 GLY A N 1
ATOM 2805 C CA . GLY A 1 386 ? -5.427 -12.012 8.611 1.00 93.62 386 GLY A CA 1
ATOM 2806 C C . GLY A 1 386 ? -5.007 -12.657 9.935 1.00 93.62 386 GLY A C 1
ATOM 2807 O O . GLY A 1 386 ? -3.955 -12.301 10.467 1.00 93.62 386 GLY A O 1
ATOM 2808 N N . ARG A 1 387 ? -5.759 -13.648 10.443 1.00 92.62 387 ARG A N 1
ATOM 2809 C CA . ARG A 1 387 ? -5.334 -14.495 11.569 1.00 92.62 387 ARG A CA 1
ATOM 2810 C C . ARG A 1 387 ? -4.177 -15.435 11.208 1.00 92.62 387 ARG A C 1
ATOM 2812 O O . ARG A 1 387 ? -3.557 -15.983 12.108 1.00 92.62 387 ARG A O 1
ATOM 2819 N N . LEU A 1 388 ? -3.839 -15.612 9.938 1.00 94.25 388 LEU A N 1
ATOM 2820 C CA . LEU A 1 388 ? -2.629 -16.341 9.549 1.00 94.25 388 LEU A CA 1
ATOM 2821 C C . LEU A 1 388 ? -1.386 -15.440 9.538 1.00 94.25 388 LEU A C 1
ATOM 2823 O O . LEU A 1 388 ? -0.270 -15.933 9.645 1.00 94.25 388 LEU A O 1
ATOM 2827 N N . SER A 1 389 ? -1.564 -14.117 9.454 1.00 95.25 389 SER A N 1
ATOM 2828 C CA . SER A 1 389 ? -0.443 -13.170 9.461 1.00 95.25 389 SER A CA 1
ATOM 2829 C C . SER A 1 389 ? 0.261 -13.150 10.828 1.00 95.25 389 SER A C 1
ATOM 2831 O O . SER A 1 389 ? -0.399 -13.347 11.855 1.00 95.25 389 SER A O 1
ATOM 2833 N N . PRO A 1 390 ? 1.567 -12.840 10.891 1.00 95.19 390 PRO A N 1
ATOM 2834 C CA . PRO A 1 390 ? 2.306 -12.756 12.150 1.00 95.19 390 PRO A CA 1
ATOM 2835 C C . PRO A 1 390 ? 1.928 -11.523 12.986 1.00 95.19 390 PRO A C 1
ATOM 2837 O O . PRO A 1 390 ? 2.243 -11.472 14.175 1.00 95.19 390 PRO A O 1
ATOM 2840 N N . TRP A 1 391 ? 1.252 -10.538 12.387 1.00 96.50 391 TRP A N 1
ATOM 2841 C CA . TRP A 1 391 ? 0.889 -9.282 13.035 1.00 96.50 391 TRP A CA 1
ATOM 2842 C C . TRP A 1 391 ? -0.406 -9.400 13.837 1.00 96.50 391 TRP A C 1
ATOM 2844 O O . TRP A 1 391 ? -1.432 -9.888 13.337 1.00 96.50 391 TRP A O 1
ATOM 2854 N N . ARG A 1 392 ? -0.387 -8.894 15.071 1.00 94.75 392 ARG A N 1
ATOM 2855 C CA . ARG A 1 392 ? -1.576 -8.757 15.923 1.00 94.75 392 ARG A CA 1
ATOM 2856 C C . ARG A 1 392 ? -1.557 -7.447 16.686 1.00 94.75 392 ARG A C 1
ATOM 2858 O O . ARG A 1 392 ? -0.505 -6.932 17.034 1.00 94.75 392 ARG A O 1
ATOM 2865 N N . LEU A 1 393 ? -2.743 -6.932 16.983 1.00 95.25 393 LEU A N 1
ATOM 2866 C CA . LEU A 1 393 ? -2.907 -5.929 18.026 1.00 95.25 393 LEU A CA 1
ATOM 2867 C C . LEU A 1 393 ? -3.062 -6.670 19.355 1.00 95.25 393 LEU A C 1
ATOM 2869 O O . LEU A 1 393 ? -3.927 -7.542 19.458 1.00 95.25 393 LEU A O 1
ATOM 2873 N N . ALA A 1 394 ? -2.251 -6.317 20.345 1.00 92.62 394 ALA A N 1
ATOM 2874 C CA . ALA A 1 394 ? -2.334 -6.869 21.688 1.00 92.62 394 ALA A CA 1
ATOM 2875 C C . ALA A 1 394 ? -2.651 -5.770 22.703 1.00 92.62 394 ALA A C 1
ATOM 2877 O O . ALA A 1 394 ? -2.208 -4.623 22.569 1.00 92.62 394 ALA A O 1
ATOM 2878 N N . VAL A 1 395 ? -3.410 -6.149 23.727 1.00 94.19 395 VAL A N 1
ATOM 2879 C CA . VAL A 1 395 ? -3.634 -5.340 24.924 1.00 94.19 395 VAL A CA 1
ATOM 2880 C C . VAL A 1 395 ? -2.826 -5.977 26.051 1.00 94.19 395 VAL A C 1
ATOM 2882 O O . VAL A 1 395 ? -3.084 -7.117 26.431 1.00 94.19 395 VAL A O 1
ATOM 2885 N N . ALA A 1 396 ? -1.818 -5.262 26.541 1.00 90.75 396 ALA A N 1
ATOM 2886 C CA . ALA A 1 396 ? -0.971 -5.708 27.636 1.00 90.75 396 ALA A CA 1
ATOM 2887 C C . ALA A 1 396 ? -1.725 -5.706 28.977 1.00 90.75 396 ALA A C 1
ATOM 2889 O O . ALA A 1 396 ? -2.848 -5.202 29.103 1.00 90.75 396 ALA A O 1
ATOM 2890 N N . GLU A 1 397 ? -1.077 -6.269 29.994 1.00 87.44 397 GLU A N 1
ATOM 2891 C CA . GLU A 1 397 ? -1.530 -6.156 31.378 1.00 87.44 397 GLU A CA 1
ATOM 2892 C C . GLU A 1 397 ? -1.544 -4.679 31.812 1.00 87.44 397 GLU A C 1
ATOM 2894 O O . GLU A 1 397 ? -0.793 -3.861 31.280 1.00 87.44 397 GLU A O 1
ATOM 2899 N N . GLY A 1 398 ? -2.436 -4.310 32.735 1.00 87.94 398 GLY A N 1
ATOM 2900 C CA . GLY A 1 398 ? -2.622 -2.908 33.143 1.00 87.94 398 GLY A CA 1
ATOM 2901 C C . GLY A 1 398 ? -3.649 -2.120 32.318 1.00 87.94 398 GLY A C 1
ATOM 2902 O O . GLY A 1 398 ? -3.774 -0.906 32.469 1.00 87.94 398 GLY A O 1
ATOM 2903 N N . CYS A 1 399 ? -4.423 -2.778 31.448 1.00 93.44 399 CYS A N 1
ATOM 2904 C CA . CYS A 1 399 ? -5.597 -2.155 30.836 1.00 93.44 399 CYS A CA 1
ATOM 2905 C C . CYS A 1 399 ? -6.664 -1.831 31.893 1.00 93.44 399 CYS A C 1
ATOM 2907 O O . CYS A 1 399 ? -7.196 -2.726 32.540 1.00 93.44 399 CYS A O 1
ATOM 2909 N N . THR A 1 400 ? -7.024 -0.553 32.008 1.00 93.56 400 THR A N 1
ATOM 2910 C CA . THR A 1 400 ? -8.019 -0.038 32.968 1.00 93.56 400 THR A CA 1
ATOM 2911 C C . THR A 1 400 ? -9.464 -0.101 32.467 1.00 93.56 400 THR A C 1
ATOM 2913 O O . THR A 1 400 ? -10.380 0.316 33.164 1.00 93.56 400 THR A O 1
ATOM 2916 N N . GLY A 1 401 ? -9.694 -0.526 31.220 1.00 93.25 401 GLY A N 1
ATOM 2917 C CA . GLY A 1 401 ? -11.036 -0.519 30.628 1.00 93.25 401 GLY A CA 1
ATOM 2918 C C . GLY A 1 401 ? -11.596 0.876 30.298 1.00 93.25 401 GLY A C 1
ATOM 2919 O O . GLY A 1 401 ? -12.770 0.989 29.965 1.00 93.25 401 GLY A O 1
ATOM 2920 N N . CYS A 1 402 ? -10.782 1.947 30.295 1.00 94.12 402 CYS A N 1
ATOM 2921 C CA . CYS A 1 402 ? -11.255 3.334 30.078 1.00 94.12 402 CYS A CA 1
ATOM 2922 C C . CYS A 1 402 ? -11.980 3.604 28.732 1.00 94.12 402 CYS A C 1
ATOM 2924 O O . CYS A 1 402 ? -12.594 4.663 28.528 1.00 94.12 402 CYS A O 1
ATOM 2926 N N . GLY A 1 403 ? -11.856 2.692 27.759 1.00 93.81 403 GLY A N 1
ATOM 2927 C CA . GLY A 1 403 ? -12.572 2.727 26.480 1.00 93.81 403 GLY A CA 1
ATOM 2928 C C . GLY A 1 403 ? -12.151 3.839 25.508 1.00 93.81 403 GLY A C 1
ATOM 2929 O O . GLY A 1 403 ? -12.833 4.069 24.511 1.00 93.81 403 GLY A O 1
ATOM 2930 N N . ARG A 1 404 ? -11.040 4.556 25.743 1.00 94.69 404 ARG A N 1
ATOM 2931 C CA . ARG A 1 404 ? -10.612 5.657 24.850 1.00 94.69 404 ARG A CA 1
ATOM 2932 C C . ARG A 1 404 ? -10.232 5.169 23.449 1.00 94.69 404 ARG A C 1
ATOM 2934 O O . ARG A 1 404 ? -10.561 5.824 22.464 1.00 94.69 404 ARG A O 1
ATOM 2941 N N . CYS A 1 405 ? -9.580 4.011 23.366 1.00 94.81 405 CYS A N 1
ATOM 2942 C CA . CYS A 1 405 ? -9.286 3.323 22.110 1.00 94.81 405 CYS A CA 1
ATOM 2943 C C . CYS A 1 405 ? -10.563 2.815 21.418 1.00 94.81 405 CYS A C 1
ATOM 2945 O O . CYS A 1 405 ? -10.692 2.978 20.207 1.00 94.81 405 CYS A O 1
ATOM 2947 N N . ALA A 1 406 ? -11.529 2.291 22.183 1.00 95.12 406 ALA A N 1
ATOM 2948 C CA . ALA A 1 406 ? -12.839 1.859 21.694 1.00 95.12 406 ALA A CA 1
ATOM 2949 C C . ALA A 1 406 ? -13.586 3.010 21.008 1.00 95.12 406 ALA A C 1
ATOM 2951 O O . ALA A 1 406 ? -13.937 2.911 19.835 1.00 95.12 406 ALA A O 1
ATOM 2952 N N . ARG A 1 407 ? -13.695 4.158 21.692 1.00 93.38 407 ARG A N 1
ATOM 2953 C CA . ARG A 1 407 ? -14.329 5.389 21.181 1.00 93.38 407 ARG A CA 1
ATOM 2954 C C . ARG A 1 407 ? -13.593 6.040 20.006 1.00 93.38 407 ARG A C 1
ATOM 2956 O O . ARG A 1 407 ? -14.100 7.000 19.439 1.00 93.38 407 ARG A O 1
ATOM 2963 N N . ALA A 1 408 ? -12.396 5.574 19.656 1.00 93.88 408 ALA A N 1
ATOM 2964 C CA . ALA A 1 408 ? -11.659 6.016 18.474 1.00 93.88 408 ALA A CA 1
ATOM 2965 C C . ALA A 1 408 ? -11.691 4.982 17.332 1.00 93.88 408 ALA A C 1
ATOM 2967 O O . ALA A 1 408 ? -11.331 5.305 16.199 1.00 93.88 408 ALA A O 1
ATOM 2968 N N . CYS A 1 409 ? -12.100 3.741 17.609 1.00 95.44 409 CYS A N 1
ATOM 2969 C CA . CYS A 1 409 ? -12.049 2.644 16.655 1.00 95.44 409 CYS A CA 1
ATOM 2970 C C . CYS A 1 409 ? -13.199 2.741 15.648 1.00 95.44 409 CYS A C 1
ATOM 2972 O O . CYS A 1 409 ? -14.320 2.321 15.917 1.00 95.44 409 CYS A O 1
ATOM 2974 N N . ARG A 1 410 ? -12.909 3.220 14.434 1.00 95.94 410 ARG A N 1
ATOM 2975 C CA . ARG A 1 410 ? -13.921 3.296 13.366 1.00 95.94 410 ARG A CA 1
ATOM 2976 C C . ARG A 1 410 ? -14.343 1.932 12.809 1.00 95.94 410 ARG A C 1
ATOM 2978 O O . ARG A 1 410 ? -15.335 1.856 12.104 1.00 95.94 410 ARG A O 1
ATOM 2985 N N . TYR A 1 411 ? -13.625 0.860 13.134 1.00 95.38 411 TYR A N 1
ATOM 2986 C CA . TYR A 1 411 ? -13.979 -0.515 12.758 1.00 95.38 411 TYR A CA 1
ATOM 2987 C C . TYR A 1 411 ? -14.813 -1.238 13.824 1.00 95.38 411 TYR A C 1
ATOM 2989 O O . TYR A 1 411 ? -15.133 -2.414 13.641 1.00 95.38 411 TYR A O 1
ATOM 2997 N N . ASP A 1 412 ? -15.122 -0.570 14.945 1.00 94.06 412 ASP A N 1
ATOM 2998 C CA . ASP A 1 412 ? -15.872 -1.150 16.065 1.00 94.06 412 ASP A CA 1
ATOM 2999 C C . ASP A 1 412 ? -15.290 -2.506 16.538 1.00 94.06 412 ASP A C 1
ATOM 3001 O O . ASP A 1 412 ? -15.991 -3.486 16.794 1.00 94.06 412 ASP A O 1
ATOM 3005 N N . ALA A 1 413 ? -13.956 -2.580 16.587 1.00 94.88 413 ALA A N 1
ATOM 3006 C CA . ALA A 1 413 ? -13.196 -3.803 16.864 1.00 94.88 413 ALA A CA 1
ATOM 3007 C C . ALA A 1 413 ? -12.637 -3.873 18.296 1.00 94.88 413 ALA A C 1
ATOM 3009 O O . ALA A 1 413 ? -11.892 -4.793 18.616 1.00 94.88 413 ALA A O 1
ATOM 3010 N N . LEU A 1 414 ? -12.923 -2.877 19.134 1.00 95.00 414 LEU A N 1
ATOM 3011 C CA . LEU A 1 414 ? -12.385 -2.744 20.491 1.00 95.00 414 LEU A CA 1
ATOM 3012 C C . LEU A 1 414 ? -13.515 -2.492 21.495 1.00 95.00 414 LEU A C 1
ATOM 3014 O O . LEU A 1 414 ? -13.414 -1.580 22.312 1.00 95.00 414 LEU A O 1
ATOM 3018 N N . ARG A 1 415 ? -14.616 -3.248 21.411 1.00 92.44 415 ARG A N 1
ATOM 3019 C CA . ARG A 1 415 ? -15.723 -3.122 22.373 1.00 92.44 415 ARG A CA 1
ATOM 3020 C C . ARG A 1 415 ? -15.267 -3.489 23.794 1.00 92.44 415 ARG A C 1
ATOM 3022 O O . ARG A 1 415 ? -14.223 -4.130 23.936 1.00 92.44 415 ARG A O 1
ATOM 3029 N N . PRO A 1 416 ? -16.018 -3.127 24.850 1.00 92.06 416 PRO A N 1
ATOM 3030 C CA . PRO A 1 416 ? -15.660 -3.488 26.223 1.00 92.06 416 PRO A CA 1
ATOM 3031 C C . PRO A 1 416 ? -15.340 -4.979 26.401 1.00 92.06 416 PRO A C 1
ATOM 3033 O O . PRO A 1 416 ? -14.354 -5.317 27.054 1.00 92.06 416 PRO A O 1
ATOM 3036 N N . GLU A 1 417 ? -16.081 -5.872 25.739 1.00 92.81 417 GLU A N 1
ATOM 3037 C CA . GLU A 1 417 ? -15.832 -7.316 25.805 1.00 92.81 417 GLU A CA 1
ATOM 3038 C C . GLU A 1 417 ? -14.549 -7.731 25.065 1.00 92.81 417 GLU A C 1
ATOM 3040 O O . GLU A 1 417 ? -13.884 -8.684 25.463 1.00 92.81 417 GLU A O 1
ATOM 3045 N N . ASP A 1 418 ? -14.181 -7.021 23.993 1.00 94.25 418 ASP A N 1
ATOM 3046 C CA . ASP A 1 418 ? -12.923 -7.235 23.263 1.00 94.25 418 ASP A CA 1
ATOM 3047 C C . ASP A 1 418 ? -11.721 -6.790 24.126 1.00 94.25 418 ASP A C 1
ATOM 3049 O O . ASP A 1 418 ? -10.710 -7.489 24.215 1.00 94.25 418 ASP A O 1
ATOM 3053 N N . LEU A 1 419 ? -11.850 -5.660 24.833 1.00 94.38 419 LEU A N 1
ATOM 3054 C CA . LEU A 1 419 ? -10.833 -5.179 25.777 1.00 94.38 419 LEU A CA 1
ATOM 3055 C C . LEU A 1 419 ? -10.673 -6.112 26.982 1.00 94.38 419 LEU A C 1
ATOM 3057 O O . LEU A 1 419 ? -9.540 -6.374 27.382 1.00 94.38 419 LEU A O 1
ATOM 3061 N N . ALA A 1 420 ? -11.776 -6.650 27.514 1.00 92.44 420 ALA A N 1
ATOM 3062 C CA . ALA A 1 420 ? -11.751 -7.642 28.590 1.00 92.44 420 ALA A CA 1
ATOM 3063 C C . ALA A 1 420 ? -11.034 -8.933 28.160 1.00 92.44 420 ALA A C 1
ATOM 3065 O O . ALA A 1 420 ? -10.221 -9.471 28.907 1.00 92.44 420 ALA A O 1
ATOM 3066 N N . ARG A 1 421 ? -11.250 -9.379 26.913 1.00 93.38 421 ARG A N 1
ATOM 3067 C CA . ARG A 1 421 ? -10.517 -10.502 26.300 1.00 93.38 421 ARG A CA 1
ATOM 3068 C C . ARG A 1 421 ? -9.080 -10.164 25.888 1.00 93.38 421 ARG A C 1
ATOM 3070 O O . ARG A 1 421 ? -8.379 -11.039 25.387 1.00 93.38 421 ARG A O 1
ATOM 3077 N N . ARG A 1 422 ? -8.649 -8.906 26.042 1.00 92.38 422 ARG A N 1
ATOM 3078 C CA . ARG A 1 422 ? -7.342 -8.383 25.604 1.00 92.38 422 ARG A CA 1
ATOM 3079 C C . ARG A 1 422 ? -7.031 -8.628 24.116 1.00 92.38 422 ARG A C 1
ATOM 3081 O O . ARG A 1 422 ? -5.869 -8.619 23.707 1.00 92.38 422 ARG A O 1
ATOM 3088 N N . ALA A 1 423 ? -8.064 -8.805 23.293 1.00 91.88 423 ALA A N 1
ATOM 3089 C CA . ALA A 1 423 ? -7.942 -9.158 21.883 1.00 91.88 423 ALA A CA 1
ATOM 3090 C C . ALA A 1 423 ? -9.007 -8.428 21.054 1.00 91.88 423 ALA A C 1
ATOM 3092 O O . ALA A 1 423 ? -10.180 -8.424 21.432 1.00 91.88 423 ALA A O 1
ATOM 3093 N N . PRO A 1 424 ? -8.640 -7.818 19.913 1.00 94.75 424 PRO A N 1
ATOM 3094 C CA . PRO A 1 424 ? -9.606 -7.103 19.098 1.00 94.75 424 PRO A CA 1
ATOM 3095 C C . PRO A 1 424 ? -10.583 -8.055 18.396 1.00 94.75 424 PRO A C 1
ATOM 3097 O O . PRO A 1 424 ? -10.263 -9.204 18.082 1.00 94.75 424 PRO A O 1
ATOM 3100 N N . GLY A 1 425 ? -11.757 -7.534 18.054 1.00 93.56 425 GLY A N 1
ATOM 3101 C CA . GLY A 1 425 ? -12.728 -8.220 17.213 1.00 93.56 425 GLY A CA 1
ATOM 3102 C C . GLY A 1 425 ? -12.225 -8.455 15.781 1.00 93.56 425 GLY A C 1
ATOM 3103 O O . GLY A 1 425 ? -11.307 -7.798 15.287 1.00 93.56 425 GLY A O 1
ATOM 3104 N N . VAL A 1 426 ? -12.896 -9.366 15.067 1.00 92.56 426 VAL A N 1
ATOM 3105 C CA . VAL A 1 426 ? -12.565 -9.767 13.680 1.00 92.56 426 VAL A CA 1
ATOM 3106 C C . VAL A 1 426 ? -12.630 -8.621 12.656 1.00 92.56 426 VAL A C 1
ATOM 3108 O O . VAL A 1 426 ? -12.112 -8.741 11.551 1.00 92.56 426 VAL A O 1
ATOM 3111 N N . SER A 1 427 ? -13.273 -7.499 12.988 1.00 93.81 427 SER A N 1
ATOM 3112 C CA . SER A 1 427 ? -13.313 -6.305 12.135 1.00 93.81 427 SER A CA 1
ATOM 3113 C C . SER A 1 427 ? -12.043 -5.452 12.213 1.00 93.81 427 SER A C 1
ATOM 3115 O O . SER A 1 427 ? -11.917 -4.502 11.442 1.00 93.81 427 SER A O 1
ATOM 3117 N N . CYS A 1 428 ? -11.098 -5.764 13.108 1.00 95.50 428 CYS A N 1
ATOM 3118 C CA . CYS A 1 428 ? -9.841 -5.032 13.217 1.00 95.50 428 CYS A CA 1
ATOM 3119 C C . CYS A 1 428 ? -9.066 -5.081 11.900 1.00 95.50 428 CYS A C 1
ATOM 3121 O O . CYS A 1 428 ? -8.764 -6.151 11.388 1.00 95.50 428 CYS A O 1
ATOM 3123 N N . SER A 1 429 ? -8.703 -3.910 11.387 1.00 95.81 429 SER A N 1
ATOM 3124 C CA . SER A 1 429 ? -7.967 -3.734 10.132 1.00 95.81 429 SER A CA 1
ATOM 3125 C C . SER A 1 429 ? -6.490 -3.404 10.334 1.00 95.81 429 SER A C 1
ATOM 3127 O O . SER A 1 429 ? -5.860 -2.872 9.427 1.00 95.81 429 SER A O 1
ATOM 3129 N N . LEU A 1 430 ? -5.959 -3.604 11.547 1.00 96.25 430 LEU A N 1
ATOM 3130 C CA . LEU A 1 430 ? -4.595 -3.217 11.942 1.00 96.25 430 LEU A CA 1
ATOM 3131 C C . LEU A 1 430 ? -4.197 -1.790 11.505 1.00 96.25 430 LEU A C 1
ATOM 3133 O O . LEU A 1 430 ? -3.044 -1.519 11.187 1.00 96.25 430 LEU A O 1
ATOM 3137 N N . CYS A 1 431 ? -5.143 -0.844 11.530 1.00 95.56 431 CYS A N 1
ATOM 3138 C CA . CYS A 1 431 ? -4.879 0.544 11.141 1.00 95.56 431 CYS A CA 1
ATOM 3139 C C . CYS A 1 431 ? -3.986 1.313 12.132 1.00 95.56 431 CYS A C 1
ATOM 3141 O O . CYS A 1 431 ? -3.490 2.386 11.799 1.00 95.56 431 CYS A O 1
ATOM 3143 N N . ARG A 1 432 ? -3.818 0.775 13.352 1.00 94.88 432 ARG A N 1
ATOM 3144 C CA . ARG A 1 432 ? -3.027 1.316 14.475 1.00 94.88 432 ARG A CA 1
ATOM 3145 C C . ARG A 1 432 ? -3.482 2.663 15.046 1.00 94.88 432 ARG A C 1
ATOM 3147 O O . ARG A 1 432 ? -2.903 3.119 16.025 1.00 94.88 432 ARG A O 1
ATOM 3154 N N . ASP A 1 433 ? -4.581 3.238 14.558 1.00 93.69 433 ASP A N 1
ATOM 3155 C CA . ASP A 1 433 ? -5.144 4.493 15.086 1.00 93.69 433 ASP A CA 1
ATOM 3156 C C . ASP A 1 433 ? -5.450 4.433 16.602 1.00 93.69 433 ASP A C 1
ATOM 3158 O O . ASP A 1 433 ? -5.541 5.469 17.256 1.00 93.69 433 ASP A O 1
ATOM 3162 N N . CYS A 1 434 ? -5.628 3.237 17.177 1.00 94.19 434 CYS A N 1
ATOM 3163 C CA . CYS A 1 434 ? -5.864 3.038 18.607 1.00 94.19 434 CYS A CA 1
ATOM 3164 C C . CYS A 1 434 ? -4.608 3.167 19.485 1.00 94.19 434 CYS A C 1
ATO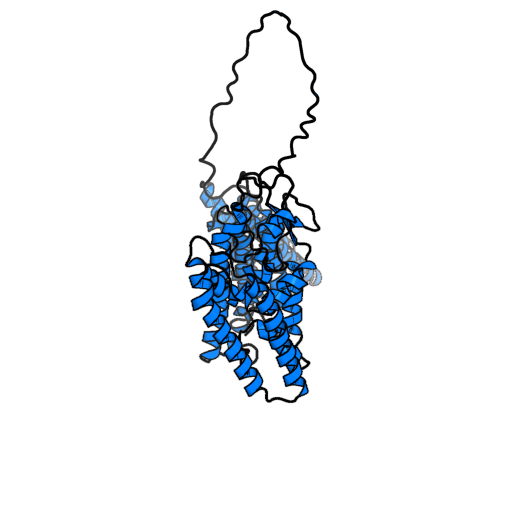M 3166 O O . CYS A 1 434 ? -4.763 3.468 20.669 1.00 94.19 434 CYS A O 1
ATOM 3168 N N . LEU A 1 435 ? -3.403 2.948 18.941 1.00 92.75 435 LEU A N 1
ATOM 3169 C CA . LEU A 1 435 ? -2.151 2.926 19.713 1.00 92.75 435 LEU A CA 1
ATOM 3170 C C . LEU A 1 435 ? -1.888 4.294 20.360 1.00 92.75 435 LEU A C 1
ATOM 3172 O O . LEU A 1 435 ? -1.781 4.402 21.577 1.00 92.75 435 LEU A O 1
ATOM 3176 N N . GLU A 1 436 ? -1.953 5.361 19.562 1.00 87.81 436 GLU A N 1
ATOM 3177 C CA . GLU A 1 436 ? -1.762 6.754 20.003 1.00 87.81 436 GLU A CA 1
ATOM 3178 C C . GLU A 1 436 ? -2.888 7.275 20.917 1.00 87.81 436 GLU A C 1
ATOM 3180 O O . GLU A 1 436 ? -2.794 8.362 21.488 1.00 87.81 436 GLU A O 1
ATOM 3185 N N . ARG A 1 437 ? -4.002 6.540 21.029 1.00 92.12 437 ARG A N 1
ATOM 3186 C CA . ARG A 1 437 ? -5.176 6.944 21.822 1.00 92.12 437 ARG A CA 1
ATOM 3187 C C . ARG A 1 437 ? -5.168 6.373 23.226 1.00 92.12 437 ARG A C 1
ATOM 3189 O O . ARG A 1 437 ? -5.956 6.841 24.050 1.00 92.12 437 ARG A O 1
ATOM 3196 N N . CYS A 1 438 ? -4.340 5.369 23.492 1.00 93.12 438 CYS A N 1
ATOM 3197 C CA . CYS A 1 438 ? -4.224 4.781 24.814 1.00 93.12 438 CYS A CA 1
ATOM 3198 C C . CYS A 1 438 ? -3.441 5.727 25.737 1.00 93.12 438 CYS A C 1
ATOM 3200 O O . CYS A 1 438 ? -2.253 5.926 25.502 1.00 93.12 438 CYS A O 1
ATOM 3202 N N . PRO A 1 439 ? -4.049 6.288 26.800 1.00 91.94 439 PRO A N 1
ATOM 3203 C CA . PRO A 1 439 ? -3.310 7.135 27.737 1.00 91.94 439 PRO A CA 1
ATOM 3204 C C . PRO A 1 439 ? -2.316 6.337 28.597 1.00 91.94 439 PRO A C 1
ATOM 3206 O O . PRO A 1 439 ? -1.395 6.922 29.145 1.00 91.94 439 PRO A O 1
ATOM 3209 N N . HIS A 1 440 ? -2.497 5.016 28.698 1.00 92.38 440 HIS A N 1
ATOM 3210 C CA . HIS A 1 440 ? -1.675 4.127 29.524 1.00 92.38 440 HIS A CA 1
ATOM 3211 C C . HIS A 1 440 ? -0.586 3.384 28.734 1.00 92.38 440 HIS A C 1
ATOM 3213 O O . HIS A 1 440 ? 0.163 2.617 29.320 1.00 92.38 440 HIS A O 1
ATOM 3219 N N . GLY A 1 441 ? -0.524 3.535 27.404 1.00 91.31 441 GLY A N 1
ATOM 3220 C CA . GLY A 1 441 ? 0.492 2.863 26.582 1.00 91.31 441 GLY A CA 1
ATOM 3221 C C . GLY A 1 441 ? 0.404 1.328 26.526 1.00 91.31 441 GLY A C 1
ATOM 3222 O O . GLY A 1 441 ? 1.332 0.690 26.050 1.00 91.31 441 GLY A O 1
ATOM 3223 N N . VAL A 1 442 ? -0.704 0.716 26.965 1.00 93.50 442 VAL A N 1
ATOM 3224 C CA . VAL A 1 442 ? -0.852 -0.757 27.038 1.00 93.50 442 VAL A CA 1
ATOM 3225 C C . VAL A 1 442 ? -1.267 -1.419 25.717 1.00 93.50 442 VAL A C 1
ATOM 3227 O O . VAL A 1 442 ? -1.422 -2.634 25.646 1.00 93.50 442 VAL A O 1
ATOM 3230 N N . LEU A 1 443 ? -1.496 -0.639 24.661 1.00 94.25 443 LEU A N 1
ATOM 3231 C CA . LEU A 1 443 ? -1.823 -1.143 23.327 1.00 94.25 443 LEU A CA 1
ATOM 3232 C C . LEU A 1 443 ? -0.550 -1.190 22.485 1.00 94.25 443 LEU A C 1
ATOM 3234 O O . LEU A 1 443 ? 0.135 -0.179 22.365 1.00 94.25 443 LEU A O 1
ATOM 3238 N N . SER A 1 444 ? -0.264 -2.334 21.864 1.00 93.56 444 SER A N 1
ATOM 3239 C CA . SER A 1 444 ? 0.904 -2.484 20.989 1.00 93.56 444 SER A CA 1
ATOM 3240 C C . SER A 1 444 ? 0.624 -3.397 19.799 1.00 93.56 444 SER A C 1
ATOM 3242 O O . SER A 1 444 ? -0.282 -4.236 19.823 1.00 93.56 444 SER A O 1
ATOM 3244 N N . LEU A 1 445 ? 1.406 -3.214 18.735 1.00 94.81 445 LEU A N 1
ATOM 3245 C CA . LEU A 1 445 ? 1.499 -4.192 17.659 1.00 94.81 445 LEU A CA 1
ATOM 3246 C C . LEU A 1 445 ? 2.490 -5.286 18.071 1.00 94.81 445 LEU A C 1
ATOM 3248 O O . LEU A 1 445 ? 3.581 -4.984 18.552 1.00 94.81 445 LEU A O 1
ATOM 3252 N N . THR A 1 446 ? 2.132 -6.544 17.846 1.00 95.00 446 THR A N 1
ATOM 3253 C CA . THR A 1 446 ? 2.992 -7.700 18.094 1.00 95.00 446 THR A CA 1
ATOM 3254 C C . THR A 1 446 ? 3.299 -8.436 16.799 1.00 95.00 446 THR A C 1
ATOM 3256 O O . THR A 1 446 ? 2.492 -8.450 15.866 1.00 95.00 446 THR A O 1
ATOM 3259 N N . PHE A 1 447 ? 4.478 -9.052 16.757 1.00 95.69 447 PHE A N 1
ATOM 3260 C CA . PHE A 1 447 ? 4.901 -9.978 15.713 1.00 95.69 447 PHE A CA 1
ATOM 3261 C C . PHE A 1 447 ? 5.113 -11.347 16.353 1.00 95.69 447 PHE A C 1
ATOM 3263 O O . PHE A 1 447 ? 5.869 -11.466 17.321 1.00 95.69 447 PHE A O 1
ATOM 3270 N N . LEU A 1 448 ? 4.405 -12.366 15.860 1.00 93.69 448 LEU A N 1
ATOM 3271 C CA . LEU A 1 448 ? 4.392 -13.714 16.447 1.00 93.69 448 LEU A CA 1
ATOM 3272 C C . LEU A 1 448 ? 4.102 -13.687 17.962 1.00 93.69 448 LEU A C 1
ATOM 3274 O O . LEU A 1 448 ? 4.755 -14.353 18.761 1.00 93.69 448 LEU A O 1
ATOM 3278 N N . GLY A 1 449 ? 3.145 -12.843 18.364 1.00 90.44 449 GLY A N 1
ATOM 3279 C CA . GLY A 1 449 ? 2.708 -12.702 19.756 1.00 90.44 449 GLY A CA 1
ATOM 3280 C C . GLY A 1 449 ? 3.645 -11.901 20.665 1.00 90.44 449 GLY A C 1
ATOM 3281 O O . GLY A 1 449 ? 3.308 -11.690 21.826 1.00 90.44 449 GLY A O 1
ATOM 3282 N N . ARG A 1 450 ? 4.788 -11.405 20.171 1.00 91.00 450 ARG A N 1
ATOM 3283 C CA . ARG A 1 450 ? 5.742 -10.619 20.971 1.00 91.00 450 ARG A CA 1
ATOM 3284 C C . ARG A 1 450 ? 5.753 -9.154 20.547 1.00 91.00 450 ARG A C 1
ATOM 3286 O O . ARG A 1 450 ? 5.815 -8.849 19.358 1.00 91.00 450 ARG A O 1
ATOM 3293 N N . SER A 1 451 ? 5.717 -8.250 21.525 1.00 88.88 451 SER A N 1
ATOM 3294 C CA . SER A 1 451 ? 5.959 -6.821 21.303 1.00 88.88 451 SER A CA 1
ATOM 3295 C C . SER A 1 451 ? 7.456 -6.541 21.423 1.00 88.88 451 SER A C 1
ATOM 3297 O O . SER A 1 451 ? 8.091 -6.924 22.407 1.00 88.88 451 SER A O 1
ATOM 3299 N N . ARG A 1 452 ? 8.038 -5.921 20.397 1.00 90.25 452 ARG A N 1
ATOM 3300 C CA . ARG A 1 452 ? 9.451 -5.513 20.347 1.00 90.25 452 ARG A CA 1
ATOM 3301 C C . ARG A 1 452 ? 9.577 -4.103 19.764 1.00 90.25 452 ARG A C 1
ATOM 3303 O O . ARG A 1 452 ? 8.748 -3.753 18.921 1.00 90.25 452 ARG A O 1
ATOM 3310 N N . PRO A 1 453 ? 10.641 -3.341 20.085 1.00 88.44 453 PRO A N 1
ATOM 3311 C CA . PRO A 1 453 ? 10.820 -1.970 19.587 1.00 88.44 453 PRO A CA 1
ATOM 3312 C C . PRO A 1 453 ? 10.792 -1.827 18.056 1.00 88.44 453 PRO A C 1
ATOM 3314 O O . PRO A 1 453 ? 10.394 -0.792 17.531 1.00 88.44 453 PRO A O 1
ATOM 3317 N N . TRP A 1 454 ? 11.181 -2.870 17.318 1.00 90.56 454 TRP A N 1
ATOM 3318 C CA . TRP A 1 454 ? 11.196 -2.872 15.852 1.00 90.56 454 TRP A CA 1
ATOM 3319 C C . TRP A 1 454 ? 9.862 -3.268 15.203 1.00 90.56 454 TRP A C 1
ATOM 3321 O O . TRP A 1 454 ? 9.725 -3.134 13.991 1.00 90.56 454 TRP A O 1
ATOM 3331 N N . THR A 1 455 ? 8.872 -3.724 15.976 1.00 93.56 455 THR A N 1
ATOM 3332 C CA . THR A 1 455 ? 7.632 -4.323 15.448 1.00 93.56 455 THR A CA 1
ATOM 3333 C C . THR A 1 455 ? 6.806 -3.325 14.642 1.00 93.56 455 THR A C 1
ATOM 3335 O O . THR A 1 455 ? 6.479 -3.573 13.483 1.00 93.56 455 THR A O 1
ATOM 3338 N N . GLU A 1 456 ? 6.488 -2.169 15.230 1.00 93.31 456 GLU A N 1
ATOM 3339 C CA . GLU A 1 456 ? 5.740 -1.123 14.531 1.00 93.31 456 GLU A CA 1
ATOM 3340 C C . GLU A 1 456 ? 6.507 -0.538 13.338 1.00 93.31 456 GLU A C 1
ATOM 3342 O O . GLU A 1 456 ? 5.903 -0.413 12.268 1.00 93.31 456 GLU A O 1
ATOM 3347 N N . PRO A 1 457 ? 7.813 -0.220 13.454 1.00 95.06 457 PRO A N 1
ATOM 3348 C CA . PRO A 1 457 ? 8.575 0.227 12.299 1.00 95.06 457 PRO A CA 1
ATOM 3349 C C . PRO A 1 457 ? 8.673 -0.802 11.166 1.00 95.06 457 PRO A C 1
ATOM 3351 O O . PRO A 1 457 ? 8.561 -0.415 10.006 1.00 95.06 457 PRO A O 1
ATOM 3354 N N . ALA A 1 458 ? 8.803 -2.098 11.471 1.00 96.19 458 ALA A N 1
ATOM 3355 C CA . ALA A 1 458 ? 8.823 -3.153 10.455 1.00 96.19 458 ALA A CA 1
ATOM 3356 C C . ALA A 1 458 ? 7.481 -3.246 9.717 1.00 96.19 458 ALA A C 1
ATOM 3358 O O . ALA A 1 458 ? 7.450 -3.304 8.488 1.00 96.19 458 ALA A O 1
ATOM 3359 N N . TYR A 1 459 ? 6.368 -3.186 10.453 1.00 96.94 459 TYR A N 1
ATOM 3360 C CA . TYR A 1 459 ? 5.036 -3.150 9.851 1.00 96.94 459 TYR A CA 1
ATOM 3361 C C . TYR A 1 459 ? 4.834 -1.903 8.983 1.00 96.94 459 TYR A C 1
ATOM 3363 O O . TYR A 1 459 ? 4.311 -2.001 7.875 1.00 96.94 459 TYR A O 1
ATOM 3371 N N . ALA A 1 460 ? 5.265 -0.727 9.454 1.00 96.56 460 ALA A N 1
ATOM 3372 C CA . ALA A 1 460 ? 5.183 0.512 8.683 1.00 96.56 460 ALA A CA 1
ATOM 3373 C C . ALA A 1 460 ? 6.019 0.448 7.396 1.00 96.56 460 ALA A C 1
ATOM 3375 O O . ALA A 1 460 ? 5.553 0.912 6.355 1.00 96.56 460 ALA A O 1
ATOM 3376 N N . ALA A 1 461 ? 7.209 -0.160 7.453 1.00 97.50 461 ALA A N 1
ATOM 3377 C CA . ALA A 1 461 ? 8.057 -0.366 6.287 1.00 97.50 461 ALA A CA 1
ATOM 3378 C C . ALA A 1 461 ? 7.394 -1.288 5.256 1.00 97.50 461 ALA A C 1
ATOM 3380 O O . ALA A 1 461 ? 7.315 -0.942 4.078 1.00 97.50 461 ALA A O 1
ATOM 3381 N N . LEU A 1 462 ? 6.841 -2.416 5.708 1.00 97.81 462 LEU A N 1
ATOM 3382 C CA . LEU A 1 462 ? 6.140 -3.368 4.847 1.00 97.81 462 LEU A CA 1
ATOM 3383 C C . LEU A 1 462 ? 4.866 -2.770 4.231 1.00 97.81 462 LEU A C 1
ATOM 3385 O O . LEU A 1 462 ? 4.634 -2.915 3.033 1.00 97.81 462 LEU A O 1
ATOM 3389 N N . ALA A 1 463 ? 4.060 -2.055 5.021 1.00 97.25 463 ALA A N 1
ATOM 3390 C CA . ALA A 1 463 ? 2.856 -1.384 4.535 1.00 97.25 463 ALA A CA 1
ATOM 3391 C C . ALA A 1 463 ? 3.185 -0.273 3.522 1.00 97.25 463 ALA A C 1
ATOM 3393 O O . ALA A 1 463 ? 2.508 -0.160 2.501 1.00 97.25 463 ALA A O 1
ATOM 3394 N N . GLY A 1 464 ? 4.232 0.522 3.779 1.00 97.31 464 GLY A N 1
ATOM 3395 C CA . GLY A 1 464 ? 4.721 1.542 2.848 1.00 97.31 464 GLY A CA 1
ATOM 3396 C C . GLY A 1 464 ? 5.232 0.940 1.538 1.00 97.31 464 GLY A C 1
ATOM 3397 O O . GLY A 1 464 ? 4.863 1.419 0.466 1.00 97.31 464 GLY A O 1
ATOM 3398 N N . ALA A 1 465 ? 6.008 -0.146 1.618 1.00 98.00 465 ALA A N 1
ATOM 3399 C CA . ALA A 1 465 ? 6.517 -0.857 0.450 1.00 98.00 465 ALA A CA 1
ATOM 3400 C C . ALA A 1 465 ? 5.390 -1.442 -0.407 1.00 98.00 465 ALA A C 1
ATOM 3402 O O . ALA A 1 465 ? 5.351 -1.206 -1.611 1.00 98.00 465 ALA A O 1
ATOM 3403 N N . LEU A 1 466 ? 4.432 -2.145 0.205 1.00 96.75 466 LEU A N 1
ATOM 3404 C CA . LEU A 1 466 ? 3.294 -2.704 -0.527 1.00 96.75 466 LEU A CA 1
ATOM 3405 C C . LEU A 1 466 ? 2.426 -1.621 -1.165 1.00 96.75 466 LEU A C 1
ATOM 3407 O O . LEU A 1 466 ? 1.973 -1.809 -2.287 1.00 96.75 466 LEU A O 1
ATOM 3411 N N . MET A 1 467 ? 2.217 -0.485 -0.496 1.00 95.88 467 MET A N 1
ATOM 3412 C CA . MET A 1 467 ? 1.459 0.627 -1.075 1.00 95.88 467 MET A CA 1
ATOM 3413 C C . MET A 1 467 ? 2.140 1.169 -2.339 1.00 95.88 467 MET A C 1
ATOM 3415 O O . MET A 1 467 ? 1.462 1.410 -3.333 1.00 95.88 467 MET A O 1
ATOM 3419 N N . ALA A 1 468 ? 3.470 1.296 -2.330 1.00 96.38 468 ALA A N 1
ATOM 3420 C CA . ALA A 1 468 ? 4.245 1.706 -3.499 1.00 96.38 468 ALA A CA 1
ATOM 3421 C C . ALA A 1 468 ? 4.233 0.652 -4.617 1.00 96.38 468 ALA A C 1
ATOM 3423 O O . ALA A 1 468 ? 4.011 0.994 -5.775 1.00 96.38 468 ALA A O 1
ATOM 3424 N N . VAL A 1 469 ? 4.405 -0.632 -4.278 1.00 94.88 469 VAL A N 1
ATOM 3425 C CA . VAL A 1 469 ? 4.347 -1.733 -5.255 1.00 94.88 469 VAL A CA 1
ATOM 3426 C C . VAL A 1 469 ? 2.971 -1.799 -5.915 1.00 94.88 469 VAL A C 1
ATOM 3428 O O . VAL A 1 469 ? 2.881 -1.883 -7.133 1.00 94.88 469 VAL A O 1
ATOM 3431 N N . PHE A 1 470 ? 1.889 -1.717 -5.139 1.00 92.19 470 PHE A N 1
ATOM 3432 C CA . PHE A 1 470 ? 0.531 -1.734 -5.684 1.00 92.19 470 PHE A CA 1
ATOM 3433 C C . PHE A 1 470 ? 0.240 -0.503 -6.541 1.00 92.19 470 PHE A C 1
ATOM 3435 O O . PHE A 1 470 ? -0.538 -0.618 -7.480 1.00 92.19 470 PHE A O 1
ATOM 3442 N N . LEU A 1 471 ? 0.847 0.645 -6.230 1.00 91.81 471 LEU A N 1
ATOM 3443 C CA . LEU A 1 471 ? 0.716 1.860 -7.027 1.00 91.81 471 LEU A CA 1
ATOM 3444 C C . LEU A 1 471 ? 1.451 1.742 -8.371 1.00 91.81 471 LEU A C 1
ATOM 3446 O O . LEU A 1 471 ? 0.873 2.094 -9.389 1.00 91.81 471 LEU A O 1
ATOM 3450 N N . GLY A 1 472 ? 2.676 1.206 -8.387 1.00 89.50 472 GLY A N 1
ATOM 3451 C CA . GLY A 1 472 ? 3.456 1.049 -9.626 1.00 89.50 472 GLY A CA 1
ATOM 3452 C C . GLY A 1 472 ? 3.011 -0.114 -10.505 1.00 89.50 472 GLY A C 1
ATOM 3453 O O . GLY A 1 472 ? 3.116 -0.074 -11.724 1.00 89.50 472 GLY A O 1
ATOM 3454 N N . VAL A 1 473 ? 2.468 -1.166 -9.890 1.00 85.06 473 VAL A N 1
ATOM 3455 C CA . VAL A 1 473 ? 1.904 -2.316 -10.610 1.00 85.06 473 VAL A CA 1
ATOM 3456 C C . VAL A 1 473 ? 0.413 -2.109 -10.891 1.00 85.06 473 VAL A C 1
ATOM 3458 O O . VAL A 1 473 ? -0.203 -3.008 -11.456 1.00 85.06 473 VAL A O 1
ATOM 3461 N N . ALA A 1 474 ? -0.189 -0.980 -10.482 1.00 63.84 474 ALA A N 1
ATOM 3462 C CA . ALA A 1 474 ? -1.634 -0.758 -10.515 1.00 63.84 474 ALA A CA 1
ATOM 3463 C C . ALA A 1 474 ? -2.222 -1.149 -11.880 1.00 63.84 474 ALA A C 1
ATOM 3465 O O . ALA A 1 474 ? -2.009 -0.500 -12.905 1.00 63.84 474 ALA A O 1
ATOM 3466 N N . ARG A 1 475 ? -2.940 -2.278 -11.873 1.00 62.50 475 ARG A N 1
ATOM 3467 C CA . ARG A 1 475 ? -3.578 -2.884 -13.037 1.00 62.50 475 ARG A CA 1
ATOM 3468 C C . ARG A 1 475 ? -5.025 -2.435 -13.095 1.00 62.50 475 ARG A C 1
ATOM 3470 O O . ARG A 1 475 ? -5.751 -2.601 -12.113 1.00 62.50 475 ARG A O 1
ATOM 3477 N N . LEU A 1 476 ? -5.435 -1.987 -14.269 1.00 47.94 476 LEU A N 1
ATOM 3478 C CA . LEU A 1 476 ? -6.804 -2.083 -14.757 1.00 47.94 476 LEU A CA 1
ATOM 3479 C C . LEU A 1 476 ? -6.755 -2.773 -16.101 1.00 47.94 476 LEU A C 1
ATOM 3481 O O . LEU A 1 476 ? -5.779 -2.476 -16.817 1.00 47.94 476 LEU A O 1
#